Protein AF-A0AA86TL41-F1 (afdb_monomer_lite)

Organism: NCBI:txid28002

Radius of gyration: 28.2 Å; chains: 1; bounding box: 72×42×88 Å

Structure (mmCIF, N/CA/C/O backbone):
data_AF-A0AA86TL41-F1
#
_entry.id   AF-A0AA86TL41-F1
#
loop_
_atom_site.group_PDB
_atom_site.id
_atom_site.type_symbol
_atom_site.label_atom_id
_atom_site.label_alt_id
_atom_site.label_comp_id
_atom_site.label_asym_id
_atom_site.label_entity_id
_atom_site.label_seq_id
_atom_site.pdbx_PDB_ins_code
_atom_site.Cartn_x
_atom_site.Cartn_y
_atom_site.Cartn_z
_atom_site.occupancy
_atom_site.B_iso_or_equiv
_atom_site.auth_seq_id
_atom_site.auth_comp_id
_atom_site.auth_asym_id
_atom_site.auth_atom_id
_atom_site.pdbx_PDB_model_num
ATOM 1 N N . MET A 1 1 ? -44.873 -7.038 51.963 1.00 27.75 1 MET A N 1
ATOM 2 C CA . MET A 1 1 ? -44.584 -5.721 52.573 1.00 27.75 1 MET A CA 1
ATOM 3 C C . MET A 1 1 ? -44.441 -4.707 51.443 1.00 27.75 1 MET A C 1
ATOM 5 O O . MET A 1 1 ? -43.565 -4.882 50.608 1.00 27.75 1 MET A O 1
ATOM 9 N N . LYS A 1 2 ? -45.356 -3.737 51.332 1.00 22.16 2 LYS A N 1
ATOM 10 C CA . LYS A 1 2 ? -45.346 -2.699 50.287 1.00 22.16 2 LYS A CA 1
ATOM 11 C C . LYS A 1 2 ? -44.688 -1.465 50.912 1.00 22.16 2 LYS A C 1
ATOM 13 O O . LYS A 1 2 ? -45.335 -0.775 51.688 1.00 22.16 2 LYS A O 1
ATOM 18 N N . ILE A 1 3 ? -43.395 -1.248 50.674 1.00 27.52 3 ILE A N 1
ATOM 19 C CA . ILE A 1 3 ? -42.718 -0.034 51.151 1.00 27.52 3 ILE A CA 1
ATOM 20 C C . ILE A 1 3 ? -42.813 0.991 50.025 1.00 27.52 3 ILE A C 1
ATOM 22 O O . ILE A 1 3 ? -42.140 0.878 49.004 1.00 27.52 3 ILE A O 1
ATOM 26 N N . GLN A 1 4 ? -43.724 1.944 50.189 1.00 25.80 4 GLN A N 1
ATOM 27 C CA . GLN A 1 4 ? -43.911 3.064 49.281 1.00 25.80 4 GLN A CA 1
ATOM 28 C C . GLN A 1 4 ? -43.065 4.222 49.814 1.00 25.80 4 GLN A C 1
ATOM 30 O O . GLN A 1 4 ? -43.420 4.839 50.814 1.00 25.80 4 GLN A O 1
ATOM 35 N N . PHE A 1 5 ? -41.924 4.496 49.182 1.00 35.19 5 PHE A N 1
ATOM 36 C CA . PHE A 1 5 ? -41.186 5.722 49.466 1.00 35.19 5 PHE A CA 1
ATOM 37 C C . PHE A 1 5 ? -41.938 6.884 48.814 1.00 35.19 5 PHE A C 1
ATOM 39 O O . PHE A 1 5 ? -42.114 6.916 47.594 1.00 35.19 5 PHE A O 1
ATOM 46 N N . GLY A 1 6 ? -42.442 7.800 49.642 1.00 26.03 6 GLY A N 1
ATOM 47 C CA . GLY A 1 6 ? -43.004 9.067 49.185 1.00 26.03 6 GLY A CA 1
ATOM 48 C C . GLY A 1 6 ? -41.959 9.872 48.412 1.00 26.03 6 GLY A C 1
ATOM 49 O O . GLY A 1 6 ? -40.756 9.732 48.640 1.00 26.03 6 GLY A O 1
ATOM 50 N N . ALA A 1 7 ? -42.430 10.682 47.464 1.00 32.88 7 ALA A N 1
ATOM 51 C CA . ALA A 1 7 ? -41.593 11.536 46.635 1.00 32.88 7 ALA A CA 1
ATOM 52 C C . ALA A 1 7 ? -40.616 12.347 47.508 1.00 32.88 7 ALA A C 1
ATOM 54 O O . ALA A 1 7 ? -41.051 13.073 48.393 1.00 32.88 7 ALA A O 1
ATOM 55 N N . GLN A 1 8 ? -39.317 12.214 47.217 1.00 38.22 8 GLN A N 1
ATOM 56 C CA . GLN A 1 8 ? -38.158 12.777 47.933 1.00 38.22 8 GLN A CA 1
ATOM 57 C C . GLN A 1 8 ? -37.701 12.000 49.177 1.00 38.22 8 GLN A C 1
ATOM 59 O O . GLN A 1 8 ? -37.998 12.339 50.317 1.00 38.22 8 GLN A O 1
ATOM 64 N N . SER A 1 9 ? -36.855 10.996 48.949 1.00 37.72 9 SER A N 1
ATOM 65 C CA . SER A 1 9 ? -35.954 10.461 49.974 1.00 37.72 9 SER A CA 1
ATOM 66 C C . SER A 1 9 ? -34.571 11.083 49.765 1.00 37.72 9 SER A C 1
ATOM 68 O O . SER A 1 9 ? -33.893 10.761 48.792 1.00 37.72 9 SER A O 1
ATOM 70 N N . ILE A 1 10 ? -34.165 12.005 50.640 1.00 37.22 10 ILE A N 1
ATOM 71 C CA . ILE A 1 10 ? -32.794 12.532 50.680 1.00 37.22 10 ILE A CA 1
ATOM 72 C C . ILE A 1 10 ? -31.995 11.588 51.581 1.00 37.22 10 ILE A C 1
ATOM 74 O O . ILE A 1 10 ? -32.181 11.589 52.795 1.00 37.22 10 ILE A O 1
ATOM 78 N N . ILE A 1 11 ? -31.131 10.754 51.000 1.00 41.38 11 ILE A N 1
ATOM 79 C CA . ILE A 1 11 ? -30.164 9.975 51.784 1.00 41.38 11 ILE A CA 1
ATOM 80 C C . ILE A 1 11 ? -29.001 10.917 52.074 1.00 41.38 11 ILE A C 1
ATOM 82 O O . ILE A 1 11 ? -28.199 11.199 51.187 1.00 41.38 11 ILE A O 1
ATOM 86 N N . GLN A 1 12 ? -28.974 11.473 53.285 1.00 33.34 12 GLN A N 1
ATOM 87 C CA . GLN A 1 12 ? -28.005 12.508 53.639 1.00 33.34 12 GLN A CA 1
ATOM 88 C C . GLN A 1 12 ? -26.695 11.944 54.203 1.00 33.34 12 GLN A C 1
ATOM 90 O O . GLN A 1 12 ? -25.709 12.657 54.160 1.00 33.34 12 GLN A O 1
ATOM 95 N N . GLU A 1 13 ? -26.658 10.675 54.628 1.00 30.22 13 GLU A N 1
ATOM 96 C CA . GLU A 1 13 ? -25.444 9.896 54.930 1.00 30.22 13 GLU A CA 1
ATOM 97 C C . GLU A 1 13 ? -25.853 8.450 55.282 1.00 30.22 13 GLU A C 1
ATOM 99 O O . GLU A 1 13 ? -26.757 8.240 56.090 1.00 30.22 13 GLU A O 1
ATOM 104 N N . GLY A 1 14 ? -25.233 7.433 54.669 1.00 31.61 14 GLY A N 1
ATOM 105 C CA . GLY A 1 14 ? -25.478 6.027 55.029 1.00 31.61 14 GLY A CA 1
ATOM 106 C C . GLY A 1 14 ? -25.216 5.014 53.911 1.00 31.61 14 GLY A C 1
ATOM 107 O O . GLY A 1 14 ? -25.470 5.269 52.735 1.00 31.61 14 GLY A O 1
ATOM 108 N N . SER A 1 15 ? -24.716 3.832 54.287 1.00 32.91 15 SER A N 1
ATOM 109 C CA . SER A 1 15 ? -24.594 2.674 53.391 1.00 32.91 15 SER A CA 1
ATOM 110 C C . SER A 1 15 ? -25.906 1.886 53.392 1.00 32.91 15 SER A C 1
ATOM 112 O O . SER A 1 15 ? -26.273 1.320 54.418 1.00 32.91 15 SER A O 1
ATOM 114 N N . LEU A 1 16 ? -26.606 1.808 52.257 1.00 39.62 16 LEU A N 1
ATOM 115 C CA . LEU A 1 16 ? -27.752 0.907 52.106 1.00 39.62 16 LEU A CA 1
ATOM 116 C C . LEU A 1 16 ? -27.243 -0.484 51.698 1.00 39.62 16 LEU A C 1
ATOM 118 O O . LEU A 1 16 ? -26.950 -0.730 50.528 1.00 39.62 16 LEU A O 1
ATOM 122 N N . VAL A 1 17 ? -27.118 -1.393 52.665 1.00 35.50 17 VAL A N 1
ATOM 123 C CA . VAL A 1 17 ? -26.811 -2.808 52.411 1.00 35.50 17 VAL A CA 1
ATOM 124 C C . VAL A 1 17 ? -28.123 -3.589 52.425 1.00 35.50 17 VAL A C 1
ATOM 126 O O . VAL A 1 17 ? -28.668 -3.884 53.484 1.00 35.50 17 VAL A O 1
ATOM 129 N N . LEU A 1 18 ? -28.652 -3.919 51.246 1.00 39.19 18 LEU A N 1
ATOM 130 C CA . LEU A 1 18 ? -29.774 -4.850 51.117 1.00 39.19 18 LEU A CA 1
ATOM 131 C C . LEU A 1 18 ? -29.217 -6.278 51.106 1.00 39.19 18 LEU A C 1
ATOM 133 O O . LEU A 1 18 ? -28.860 -6.804 50.055 1.00 39.19 18 LEU A O 1
ATOM 137 N N . SER A 1 19 ? -29.107 -6.898 52.282 1.00 33.12 19 SER A N 1
ATOM 138 C CA . SER A 1 19 ? -28.791 -8.323 52.408 1.00 33.12 19 SER A CA 1
ATOM 139 C C . SER A 1 19 ? -30.017 -9.094 52.892 1.00 33.12 19 SER A C 1
ATOM 141 O O . SER A 1 19 ? -30.306 -9.107 54.087 1.00 33.12 19 SER A O 1
ATOM 143 N N . SER A 1 20 ? -30.718 -9.779 51.989 1.00 34.00 20 SER A N 1
ATOM 144 C CA . SER A 1 20 ? -31.508 -10.951 52.378 1.00 34.00 20 SER A CA 1
ATOM 145 C C . SER A 1 20 ? -31.767 -11.900 51.208 1.00 34.00 20 SER A C 1
ATOM 147 O O . SER A 1 20 ? -31.892 -11.508 50.051 1.00 34.00 20 SER A O 1
ATOM 149 N N . SER A 1 21 ? -31.849 -13.182 51.557 1.00 33.56 21 SER A N 1
ATOM 150 C CA . SER A 1 21 ? -32.140 -14.358 50.732 1.00 33.56 21 SER A CA 1
ATOM 151 C C . SER A 1 21 ? -33.619 -14.489 50.330 1.00 33.56 21 SER A C 1
ATOM 153 O O . SER A 1 21 ? -34.091 -15.581 50.026 1.00 33.56 21 SER A O 1
ATOM 155 N N . THR A 1 22 ? -34.370 -13.387 50.300 1.00 30.20 22 THR A N 1
ATOM 156 C CA . THR A 1 22 ? -35.780 -13.373 49.891 1.00 30.20 22 THR A CA 1
ATOM 157 C C . THR A 1 22 ? -35.981 -12.371 48.766 1.00 30.20 22 THR A C 1
ATOM 159 O O . THR A 1 22 ? -35.638 -11.200 48.905 1.00 30.20 22 THR A O 1
ATOM 162 N N . SER A 1 23 ? -36.549 -12.845 47.659 1.00 33.34 23 SER A N 1
ATOM 163 C CA . SER A 1 23 ? -36.830 -12.104 46.429 1.00 33.34 23 SER A CA 1
ATOM 164 C C . SER A 1 23 ? -37.672 -10.848 46.678 1.00 33.34 23 SER A C 1
ATOM 166 O O . SER A 1 23 ? -38.901 -10.902 46.751 1.00 33.34 23 SER A O 1
ATOM 168 N N . LEU A 1 24 ? -36.997 -9.704 46.785 1.00 31.31 24 LEU A N 1
ATOM 169 C CA . LEU A 1 24 ? -37.591 -8.375 46.746 1.00 31.31 24 LEU A CA 1
ATOM 170 C C . LEU A 1 24 ? -37.712 -7.951 45.274 1.00 31.31 24 LEU A C 1
ATOM 172 O O . LEU A 1 24 ? -36.718 -7.623 44.630 1.00 31.31 24 LEU A O 1
ATOM 176 N N . VAL A 1 25 ? -38.925 -7.964 44.719 1.00 32.47 25 VAL A N 1
ATOM 177 C CA . VAL A 1 25 ? -39.174 -7.444 43.365 1.00 32.47 25 VAL A CA 1
ATOM 178 C C . VAL A 1 25 ? -39.316 -5.925 43.452 1.00 32.47 25 VAL A C 1
ATOM 180 O O . VAL A 1 25 ? -40.397 -5.401 43.711 1.00 32.47 25 VAL A O 1
ATOM 183 N N . VAL A 1 26 ? -38.210 -5.205 43.260 1.00 38.06 26 VAL A N 1
ATOM 184 C CA . VAL A 1 26 ? -38.225 -3.748 43.075 1.00 38.06 26 VAL A CA 1
ATOM 185 C C . VAL A 1 26 ? -38.286 -3.469 41.576 1.00 38.06 26 VAL A C 1
ATOM 187 O O . VAL A 1 26 ? -37.283 -3.583 40.881 1.00 38.06 26 VAL A O 1
ATOM 190 N N . GLN A 1 27 ? -39.469 -3.123 41.063 1.00 33.50 27 GLN A N 1
ATOM 191 C CA . GLN A 1 27 ? -39.665 -2.825 39.634 1.00 33.50 27 GLN A CA 1
ATOM 192 C C . GLN A 1 27 ? -39.047 -1.488 39.196 1.00 33.50 27 GLN A C 1
ATOM 194 O O . GLN A 1 27 ? -38.767 -1.304 38.016 1.00 33.50 27 GLN A O 1
ATOM 199 N N . LYS A 1 28 ? -38.858 -0.536 40.118 1.00 38.47 28 LYS A N 1
ATOM 200 C CA . LYS A 1 28 ? -38.289 0.783 39.816 1.00 38.47 28 LYS A CA 1
ATOM 201 C C . LYS A 1 28 ? -37.687 1.394 41.078 1.00 38.47 28 LYS A C 1
ATOM 203 O O . LYS A 1 28 ? -38.377 1.509 42.087 1.00 38.47 28 LYS A O 1
ATOM 208 N N . MET A 1 29 ? -36.421 1.799 41.017 1.00 45.69 29 MET A N 1
ATOM 209 C CA . MET A 1 29 ? -35.744 2.538 42.084 1.00 45.69 29 MET A CA 1
ATOM 210 C C . MET A 1 29 ? -35.247 3.864 41.506 1.00 45.69 29 MET A C 1
ATOM 212 O O . MET A 1 29 ? -34.456 3.865 40.567 1.00 45.69 29 MET A O 1
ATOM 216 N N . ASN A 1 30 ? -35.740 4.982 42.044 1.00 42.28 30 ASN A N 1
ATOM 217 C CA . ASN A 1 30 ? -35.266 6.322 41.704 1.00 42.28 30 ASN A CA 1
ATOM 218 C C . ASN A 1 30 ? -34.369 6.803 42.848 1.00 42.28 30 ASN A C 1
ATOM 220 O O . ASN A 1 30 ? -34.856 6.976 43.965 1.00 42.28 30 ASN A O 1
ATOM 224 N N . ILE A 1 31 ? -33.082 7.019 42.579 1.00 48.97 31 ILE A N 1
ATOM 225 C CA . ILE A 1 31 ? -32.133 7.548 43.566 1.00 48.97 31 ILE A CA 1
ATOM 226 C C . ILE A 1 31 ? -31.761 8.968 43.148 1.00 48.97 31 ILE A C 1
ATOM 228 O O . ILE A 1 31 ? -31.257 9.170 42.044 1.00 48.97 31 ILE A O 1
ATOM 232 N N . ILE A 1 32 ? -32.011 9.933 44.034 1.00 46.22 32 ILE A N 1
ATOM 233 C CA . ILE A 1 32 ? -31.575 11.325 43.896 1.00 46.22 32 ILE A CA 1
ATOM 234 C C . ILE A 1 32 ? -30.550 11.560 45.001 1.00 46.22 32 ILE A C 1
ATOM 236 O O . ILE A 1 32 ? -30.911 11.574 46.177 1.00 46.22 32 ILE A O 1
ATOM 240 N N . SER A 1 33 ? -29.276 11.715 44.637 1.00 42.81 33 SER A N 1
ATOM 241 C CA . SER A 1 33 ? -28.216 12.017 45.602 1.00 42.81 33 SER A CA 1
ATOM 242 C C . SER A 1 33 ? -27.649 13.414 45.381 1.00 42.81 33 SER A C 1
ATOM 244 O O . SER A 1 33 ? -27.423 13.828 44.248 1.00 42.81 33 SER A O 1
ATOM 246 N N . LYS A 1 34 ? -27.390 14.130 46.481 1.00 37.75 34 LYS A N 1
ATOM 247 C CA . LYS A 1 34 ? -26.634 15.393 46.487 1.00 37.75 34 LYS A CA 1
ATOM 248 C C . LYS A 1 34 ? -25.145 15.192 46.822 1.00 37.75 34 LYS A C 1
ATOM 250 O O . LYS A 1 34 ? -24.397 16.162 46.794 1.00 37.75 34 LYS A O 1
ATOM 255 N N . GLN A 1 35 ? -24.704 13.965 47.129 1.00 40.16 35 GLN A N 1
ATOM 256 C CA . GLN A 1 35 ? -23.323 13.628 47.523 1.00 40.16 35 GLN A CA 1
ATOM 257 C C . GLN A 1 35 ? -22.879 12.240 47.000 1.00 40.16 35 GLN A C 1
ATOM 259 O O . GLN A 1 35 ? -23.670 11.495 46.423 1.00 40.16 35 GLN A O 1
ATOM 264 N N . ASN A 1 36 ? -21.605 11.881 47.183 1.00 38.84 36 ASN A N 1
ATOM 265 C CA . ASN A 1 36 ? -21.048 10.599 46.734 1.00 38.84 36 ASN A CA 1
ATOM 266 C C . ASN A 1 36 ? -21.694 9.418 47.489 1.00 38.84 36 ASN A C 1
ATOM 268 O O . ASN A 1 36 ? -21.469 9.248 48.685 1.00 38.84 36 ASN A O 1
ATOM 272 N N . CYS A 1 37 ? -22.451 8.560 46.798 1.00 41.69 37 CYS A N 1
ATOM 273 C CA . 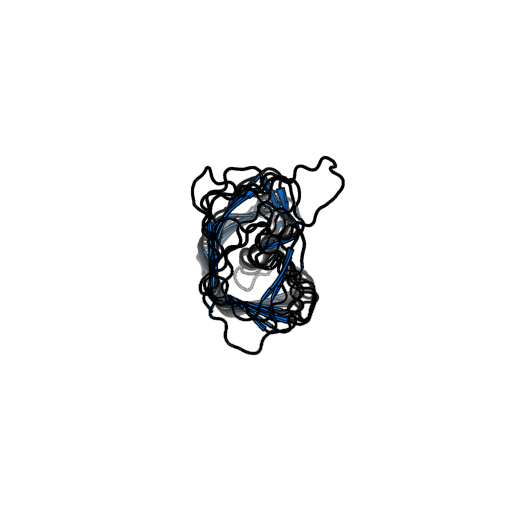CYS A 1 37 ? -23.007 7.326 47.369 1.00 41.69 37 CYS A CA 1
ATOM 274 C C . CYS A 1 37 ? -22.306 6.087 46.799 1.00 41.69 37 CYS A C 1
ATOM 276 O O . CYS A 1 37 ? -22.041 6.019 45.599 1.00 41.69 37 CYS A O 1
ATOM 278 N N . LYS A 1 38 ? -22.069 5.076 47.646 1.00 38.75 38 LYS A N 1
ATOM 279 C CA . LYS A 1 38 ? -21.625 3.738 47.229 1.00 38.75 38 LYS A CA 1
ATOM 280 C C . LYS A 1 38 ? -22.830 2.803 47.175 1.00 38.75 38 LYS A C 1
ATOM 282 O O . LYS A 1 38 ? -23.433 2.516 48.205 1.00 38.75 38 LYS A O 1
ATOM 287 N N . ILE A 1 39 ? -23.156 2.307 45.985 1.00 49.25 39 ILE A N 1
ATOM 288 C CA . ILE A 1 39 ? -24.299 1.413 45.751 1.00 49.25 39 ILE A CA 1
ATOM 289 C C . ILE A 1 39 ? -23.774 0.048 45.284 1.00 49.25 39 ILE A C 1
ATOM 291 O O . ILE A 1 39 ? -22.927 -0.021 44.391 1.00 49.25 39 ILE A O 1
ATOM 295 N N . THR A 1 40 ? -24.261 -1.037 45.896 1.00 42.09 40 THR A N 1
ATOM 296 C CA . THR A 1 40 ? -23.977 -2.421 45.472 1.00 42.09 40 THR A CA 1
ATOM 297 C C . THR A 1 40 ? -25.290 -3.085 45.071 1.00 42.09 40 THR A C 1
ATOM 299 O O . THR A 1 40 ? -26.202 -3.166 45.889 1.00 42.09 40 THR A O 1
ATOM 302 N N . LEU A 1 41 ? -25.398 -3.537 43.819 1.00 49.62 41 LEU A N 1
ATOM 303 C CA . LEU A 1 41 ? -26.598 -4.179 43.269 1.00 49.62 41 LEU A CA 1
ATOM 304 C C . LEU A 1 41 ? -26.221 -5.475 42.545 1.00 49.62 41 LEU A C 1
ATOM 306 O O . LEU A 1 41 ? -25.188 -5.545 41.877 1.00 49.62 41 LEU A O 1
ATOM 310 N N . SER A 1 42 ? -27.091 -6.479 42.635 1.00 37.69 42 SER A N 1
ATOM 311 C CA . SER A 1 42 ? -27.012 -7.731 41.878 1.00 37.69 42 SER A CA 1
ATOM 312 C C . SER A 1 42 ? -28.358 -8.012 41.197 1.00 37.69 42 SER A C 1
ATOM 314 O O . SER A 1 42 ? -29.336 -8.276 41.882 1.00 37.69 42 SER A O 1
ATOM 316 N N . ASN A 1 43 ? -28.402 -7.989 39.856 1.00 40.84 43 ASN A N 1
ATOM 317 C CA . ASN A 1 43 ? -29.589 -8.281 39.020 1.00 40.84 43 ASN A CA 1
ATOM 318 C C . ASN A 1 43 ? -30.731 -7.230 39.031 1.00 40.84 43 ASN A C 1
ATOM 320 O O . ASN A 1 43 ? -31.895 -7.604 39.157 1.00 40.84 43 ASN A O 1
ATOM 324 N N . TYR A 1 44 ? -30.442 -5.933 38.856 1.00 50.62 44 TYR A N 1
ATOM 325 C CA . TYR A 1 44 ? -31.481 -4.882 38.846 1.00 50.62 44 TYR A CA 1
ATOM 326 C C . TYR A 1 44 ? -31.320 -3.859 37.712 1.00 50.62 44 TYR A C 1
ATOM 328 O O . TYR A 1 44 ? -30.206 -3.596 37.260 1.00 50.62 44 TYR A O 1
ATOM 336 N N . GLN A 1 45 ? -32.440 -3.244 37.310 1.00 41.84 45 GLN A N 1
ATOM 337 C CA . GLN A 1 45 ? -32.493 -2.062 36.443 1.00 41.84 45 GLN A CA 1
ATOM 338 C C . GLN A 1 45 ? -32.345 -0.796 37.307 1.00 41.84 45 GLN A C 1
ATOM 340 O O . GLN A 1 45 ? -33.106 -0.600 38.256 1.00 41.84 45 GLN A O 1
ATOM 345 N N . LEU A 1 46 ? -31.361 0.053 37.000 1.00 48.31 46 LEU A N 1
ATOM 346 C CA . LEU A 1 46 ? -31.020 1.241 37.789 1.00 48.31 46 LEU A CA 1
ATOM 347 C C . LEU A 1 46 ? -31.200 2.516 36.955 1.00 48.31 46 LEU A C 1
ATOM 349 O O . LEU A 1 46 ? -30.486 2.708 35.975 1.00 48.31 46 LEU A O 1
ATOM 353 N N . ASN A 1 47 ? -32.102 3.404 37.383 1.00 41.88 47 ASN A N 1
ATOM 354 C CA . ASN A 1 47 ? -32.248 4.750 36.824 1.00 41.88 47 ASN A CA 1
ATOM 355 C C . ASN A 1 47 ? -31.627 5.762 37.799 1.00 41.88 47 ASN A C 1
ATOM 357 O O . ASN A 1 47 ? -32.117 5.925 38.919 1.00 41.88 47 ASN A O 1
ATOM 361 N N . ILE A 1 48 ? -30.543 6.425 37.390 1.00 46.22 48 ILE A N 1
ATOM 362 C CA . ILE A 1 48 ? -29.814 7.396 38.218 1.00 46.22 48 ILE A CA 1
ATOM 363 C C . ILE A 1 48 ? -30.136 8.811 37.732 1.00 46.22 48 ILE A C 1
ATOM 365 O O . ILE A 1 48 ? -29.896 9.125 36.570 1.00 46.22 48 ILE A O 1
ATOM 369 N N . PHE A 1 49 ? -30.611 9.672 38.634 1.00 44.59 49 PHE A N 1
ATOM 370 C CA . PHE A 1 49 ? -30.752 11.110 38.395 1.00 44.59 49 PHE A CA 1
ATOM 371 C C . PHE A 1 49 ? -29.855 11.839 39.402 1.00 44.59 49 PHE A C 1
ATOM 373 O O . PHE A 1 49 ? -30.212 11.969 40.573 1.00 44.59 49 PHE A O 1
ATOM 380 N N . SER A 1 50 ? -28.657 12.251 38.980 1.00 42.72 50 SER A N 1
ATOM 381 C CA . SER A 1 50 ? -27.656 12.858 39.868 1.00 42.72 50 SER A CA 1
ATOM 382 C C . SER A 1 50 ? -27.005 14.079 39.227 1.00 42.72 50 SER A C 1
ATOM 384 O O . SER A 1 50 ? -26.625 14.035 38.061 1.00 42.72 50 SER A O 1
ATOM 386 N N . SER A 1 51 ? -26.825 15.145 40.013 1.00 39.69 51 SER A N 1
ATOM 387 C CA . SER A 1 51 ? -25.998 16.309 39.664 1.00 39.69 51 SER A CA 1
ATOM 388 C C . SER A 1 51 ? -24.551 16.187 40.178 1.00 39.69 51 SER A C 1
ATOM 390 O O . SER A 1 51 ? -23.788 17.145 40.098 1.00 39.69 51 SER A O 1
ATOM 392 N N . SER A 1 52 ? -24.175 15.037 40.751 1.00 41.28 52 SER A N 1
ATOM 393 C CA . SER A 1 52 ? -22.850 14.738 41.319 1.00 41.28 52 SER A CA 1
ATOM 394 C C . SER A 1 52 ? -22.341 13.341 40.918 1.00 41.28 52 SER A C 1
ATOM 396 O O . SER A 1 52 ? -23.100 12.503 40.422 1.00 41.28 52 SER A O 1
ATOM 398 N N . THR A 1 53 ? -21.044 13.083 41.122 1.00 39.56 53 THR A N 1
ATOM 399 C CA . THR A 1 53 ? -20.359 11.833 40.744 1.00 39.56 53 THR A CA 1
ATOM 400 C C . THR A 1 53 ? -20.920 10.615 41.494 1.00 39.56 53 THR A C 1
ATOM 402 O O . THR A 1 53 ? -20.984 10.602 42.722 1.00 39.56 53 THR A O 1
ATOM 405 N N . VAL A 1 54 ? -21.276 9.546 40.772 1.00 41.03 54 VAL A N 1
ATOM 406 C CA . VAL A 1 54 ? -21.771 8.282 41.355 1.00 41.03 54 VAL A CA 1
ATOM 407 C C . VAL A 1 54 ? -20.762 7.160 41.119 1.00 41.03 54 VAL A C 1
ATOM 409 O O . VAL A 1 54 ? -20.360 6.934 39.986 1.00 41.03 54 VAL A O 1
ATOM 412 N N . THR A 1 55 ? -20.371 6.424 42.167 1.00 39.25 55 THR A N 1
ATOM 413 C CA . THR A 1 55 ? -19.501 5.234 42.056 1.00 39.25 55 THR A CA 1
ATOM 414 C C . THR A 1 55 ? -20.278 3.974 42.456 1.00 39.25 55 THR A C 1
ATOM 416 O O . THR A 1 55 ? -20.746 3.867 43.590 1.00 39.25 55 THR A O 1
ATOM 419 N N . ALA A 1 56 ? -20.407 2.994 41.554 1.00 44.34 56 ALA A N 1
ATOM 420 C CA . ALA A 1 56 ? -21.152 1.753 41.800 1.00 44.34 56 ALA A CA 1
ATOM 421 C C . ALA A 1 56 ? -20.285 0.508 41.547 1.00 44.34 56 ALA A C 1
ATOM 423 O O . ALA A 1 56 ? -19.597 0.419 40.534 1.00 44.34 56 ALA A O 1
ATOM 424 N N . LYS A 1 57 ? -20.348 -0.485 42.448 1.00 40.16 57 LYS A N 1
ATOM 425 C CA . LYS A 1 57 ? -19.730 -1.809 42.247 1.00 40.16 57 LYS A CA 1
ATOM 426 C C . LYS A 1 57 ? -20.833 -2.804 41.895 1.00 40.16 57 LYS A C 1
ATOM 428 O O . LYS A 1 57 ? -21.724 -3.036 42.708 1.00 40.16 57 LYS A O 1
ATOM 433 N N . ILE A 1 58 ? -20.776 -3.381 40.697 1.00 47.25 58 ILE A N 1
ATOM 434 C CA . ILE A 1 58 ? -21.856 -4.210 40.150 1.00 47.25 58 ILE A CA 1
ATOM 435 C C . ILE A 1 58 ? -21.279 -5.540 39.653 1.00 47.25 58 ILE A C 1
ATOM 437 O O . ILE A 1 58 ? -20.272 -5.551 38.953 1.00 47.25 58 ILE A O 1
ATOM 441 N N . THR A 1 59 ? -21.891 -6.663 40.040 1.00 38.09 59 THR A N 1
ATOM 442 C CA . THR A 1 59 ? -21.392 -8.025 39.755 1.00 38.09 59 THR A CA 1
ATOM 443 C C . THR A 1 59 ? -22.099 -8.734 38.592 1.00 38.09 59 THR A C 1
ATOM 445 O O . THR A 1 59 ? -21.514 -9.648 38.023 1.00 38.09 59 THR A O 1
ATOM 448 N N . LYS A 1 60 ? -23.317 -8.317 38.210 1.00 41.72 60 LYS A N 1
ATOM 449 C CA . LYS A 1 60 ? -24.057 -8.711 36.986 1.00 41.72 60 LYS A CA 1
ATOM 450 C C . LYS A 1 60 ? -25.076 -7.620 36.656 1.00 41.72 60 LYS A C 1
ATOM 452 O O . LYS A 1 60 ? -25.804 -7.195 37.556 1.00 41.72 60 LYS A O 1
ATOM 457 N N . LEU A 1 61 ? -25.124 -7.160 35.406 1.00 46.25 61 LEU A N 1
ATOM 458 C CA . LEU A 1 61 ? -25.854 -5.946 35.049 1.00 46.25 61 LEU A CA 1
ATOM 459 C C . LEU A 1 61 ? -26.511 -6.031 33.668 1.00 46.25 61 LEU A C 1
ATOM 461 O O . LEU A 1 61 ? -25.837 -6.300 32.684 1.00 46.25 61 LEU A O 1
ATOM 465 N N . LEU A 1 62 ? -27.810 -5.738 33.613 1.00 40.69 62 LEU A N 1
ATOM 466 C CA . LEU A 1 62 ? -28.535 -5.354 32.404 1.00 40.69 62 LEU A CA 1
ATOM 467 C C . LEU A 1 62 ? -28.943 -3.886 32.622 1.00 40.69 62 LEU A C 1
ATOM 469 O O . LEU A 1 62 ? -29.829 -3.629 33.437 1.00 40.69 62 LEU A O 1
ATOM 473 N N . VAL A 1 63 ? -28.262 -2.916 31.998 1.00 44.97 63 VAL A N 1
ATOM 474 C CA . VAL A 1 63 ? -28.634 -1.491 32.139 1.00 44.97 63 VAL A CA 1
ATOM 475 C C . VAL A 1 63 ? -29.370 -1.012 30.903 1.00 44.97 63 VAL A C 1
ATOM 477 O O . VAL A 1 63 ? -28.793 -0.990 29.823 1.00 44.97 63 VAL A O 1
ATOM 480 N N . ASN A 1 64 ? -30.596 -0.532 31.096 1.00 37.06 64 ASN A N 1
ATOM 481 C CA . ASN A 1 64 ? -31.224 0.427 30.193 1.00 37.06 64 ASN A CA 1
ATOM 482 C C . ASN A 1 64 ? -31.114 1.802 30.860 1.00 37.06 64 ASN A C 1
ATOM 484 O O . ASN A 1 64 ? -31.792 2.037 31.859 1.00 37.06 64 ASN A O 1
ATOM 488 N N . LEU A 1 65 ? -30.239 2.673 30.350 1.00 43.62 65 LEU A N 1
ATOM 489 C CA . LEU A 1 65 ? -30.117 4.061 30.808 1.00 43.62 65 LEU A CA 1
ATOM 490 C C . LEU A 1 65 ? -30.885 4.972 29.846 1.00 43.62 65 LEU A C 1
ATOM 492 O O . LEU A 1 65 ? -30.611 4.974 28.653 1.00 43.62 65 LEU A O 1
ATOM 496 N N . SER A 1 66 ? -31.826 5.761 30.363 1.00 35.38 66 SER A N 1
ATOM 497 C CA . SER A 1 66 ? -32.488 6.849 29.633 1.00 35.38 66 SER A CA 1
ATOM 498 C C . SER A 1 66 ? -32.225 8.158 30.373 1.00 35.38 66 SER A C 1
ATOM 500 O O . SER A 1 66 ? -32.572 8.256 31.554 1.00 35.38 66 SER A O 1
ATOM 502 N N . PHE A 1 67 ? -31.624 9.149 29.713 1.00 43.06 67 PHE A N 1
ATOM 503 C CA . PHE A 1 67 ? -31.230 10.410 30.344 1.00 43.06 67 PHE A CA 1
ATOM 504 C C . PHE A 1 67 ? -32.143 11.562 29.906 1.00 43.06 67 PHE A C 1
ATOM 506 O O . PHE A 1 67 ? -32.477 11.688 28.733 1.00 43.06 67 PHE A O 1
ATOM 513 N N . ALA A 1 68 ? -32.531 12.411 30.858 1.00 35.91 68 ALA A N 1
ATOM 514 C CA . ALA A 1 68 ? -33.155 13.709 30.605 1.00 35.91 68 ALA A CA 1
ATOM 515 C C . ALA A 1 68 ? -32.161 14.813 31.001 1.00 35.91 68 ALA A C 1
ATOM 517 O O . ALA A 1 68 ? -31.378 14.610 31.927 1.00 35.91 68 ALA A O 1
ATOM 518 N N . GLN A 1 69 ? -32.185 15.944 30.287 1.00 37.47 69 GLN A N 1
ATOM 519 C CA . GLN A 1 69 ? -31.272 17.090 30.422 1.00 37.47 69 GLN A CA 1
ATOM 520 C C . GLN A 1 69 ? -30.842 17.379 31.874 1.00 37.47 69 GLN A C 1
ATOM 522 O O . GLN A 1 69 ? -31.604 17.940 32.658 1.00 37.47 69 GLN A O 1
ATOM 527 N N . SER A 1 70 ? -29.596 17.057 32.227 1.00 39.53 70 SER A N 1
ATOM 528 C CA . SER A 1 70 ? -28.953 17.617 33.418 1.00 39.53 70 SER A CA 1
ATOM 529 C C . SER A 1 70 ? -27.435 17.663 33.262 1.00 39.53 70 SER A C 1
ATOM 531 O O . SER A 1 70 ? -26.819 16.693 32.824 1.00 39.53 70 SER A O 1
ATOM 533 N N . SER A 1 71 ? -26.843 18.790 33.653 1.00 39.38 71 SER A N 1
ATOM 534 C CA . SER A 1 71 ? -25.404 19.046 33.699 1.00 39.38 71 SER A CA 1
ATOM 535 C C . SER A 1 71 ? -24.751 18.283 34.862 1.00 39.38 71 SER A C 1
ATOM 537 O O . SER A 1 71 ? -24.816 18.728 36.009 1.00 39.38 71 SER A O 1
ATOM 539 N N . GLY A 1 72 ? -24.133 17.134 34.591 1.00 41.41 72 GLY A N 1
ATOM 540 C CA . GLY A 1 72 ? -23.370 16.372 35.583 1.00 41.41 72 GLY A CA 1
ATOM 541 C C . GLY A 1 72 ? -22.440 15.344 34.934 1.00 41.41 72 GLY A C 1
ATOM 542 O O . GLY A 1 72 ? -22.796 14.739 33.926 1.00 41.41 72 GLY A O 1
ATOM 543 N N . ASN A 1 73 ? -21.251 15.146 35.514 1.00 39.09 73 ASN A N 1
ATOM 544 C CA . ASN A 1 73 ? -20.282 14.137 35.071 1.00 39.09 73 ASN A CA 1
ATOM 545 C C . ASN A 1 73 ? -20.667 12.767 35.656 1.00 39.09 73 ASN A C 1
ATOM 547 O O . ASN A 1 73 ? -20.728 12.614 36.877 1.00 39.09 73 ASN A O 1
ATOM 551 N N . ILE A 1 74 ? -20.896 11.760 34.809 1.00 41.41 74 ILE A N 1
ATOM 552 C CA . ILE A 1 74 ? -21.192 10.388 35.249 1.00 41.41 74 ILE A CA 1
ATOM 553 C C . ILE A 1 74 ? -19.978 9.500 34.970 1.00 41.41 74 ILE A C 1
ATOM 555 O O . ILE A 1 74 ? -19.762 9.066 33.845 1.00 41.41 74 ILE A O 1
ATOM 559 N N . THR A 1 75 ? -19.208 9.173 36.007 1.00 41.34 75 THR A N 1
ATOM 560 C CA . THR A 1 75 ? -18.093 8.220 35.895 1.00 41.34 75 THR A CA 1
ATOM 561 C C . THR A 1 75 ? -18.513 6.853 36.429 1.00 41.34 75 THR A C 1
ATOM 563 O O . THR A 1 75 ? -18.519 6.624 37.636 1.00 41.34 75 THR A O 1
ATOM 566 N N . LEU A 1 76 ? -18.825 5.903 35.546 1.00 47.12 76 LEU A N 1
ATOM 567 C CA . LEU A 1 76 ? -19.014 4.501 35.933 1.00 47.12 76 LEU A CA 1
ATOM 568 C C . LEU A 1 76 ? -17.649 3.818 36.116 1.00 47.12 76 LEU A C 1
ATOM 570 O O . LEU A 1 76 ? -17.129 3.187 35.202 1.00 47.12 76 LEU A O 1
ATOM 574 N N . ILE A 1 77 ? -17.059 3.934 37.308 1.00 42.62 77 ILE A N 1
ATOM 575 C CA . ILE A 1 77 ? -15.863 3.160 37.672 1.00 42.62 77 ILE A CA 1
ATOM 576 C C . ILE A 1 77 ? -16.317 1.779 38.139 1.00 42.62 77 ILE A C 1
ATOM 578 O O . ILE A 1 77 ? -16.848 1.642 39.241 1.00 42.62 77 ILE A O 1
ATOM 582 N N . SER A 1 78 ? -16.083 0.743 37.336 1.00 46.88 78 SER A N 1
ATOM 583 C CA . SER A 1 78 ? -16.311 -0.636 37.772 1.00 46.88 78 SER A CA 1
ATOM 584 C C . SER A 1 78 ? -15.052 -1.479 37.575 1.00 46.88 78 SER A C 1
ATOM 586 O O . SER A 1 78 ? -14.664 -1.784 36.457 1.00 46.88 78 SER A O 1
ATOM 588 N N . ASN A 1 79 ? -14.401 -1.861 38.680 1.00 45.38 79 ASN A N 1
ATOM 589 C CA . ASN A 1 79 ? -13.470 -2.992 38.696 1.00 45.38 79 ASN A CA 1
ATOM 590 C C . ASN A 1 79 ? -14.322 -4.268 38.703 1.00 45.38 79 ASN A C 1
ATOM 592 O O . ASN A 1 79 ? -14.755 -4.723 39.768 1.00 45.38 79 ASN A O 1
ATOM 596 N N . ILE A 1 80 ? -14.636 -4.794 37.519 1.00 52.00 80 ILE A N 1
ATOM 597 C CA . ILE A 1 80 ? -15.415 -6.027 37.369 1.00 52.00 80 ILE A CA 1
ATOM 598 C C . ILE A 1 80 ? -14.446 -7.200 37.234 1.00 52.00 80 ILE A C 1
ATOM 600 O O . ILE A 1 80 ? -13.791 -7.351 36.212 1.00 52.00 80 ILE A O 1
ATOM 604 N N . ASN A 1 81 ? -14.400 -8.064 38.249 1.00 45.62 81 ASN A N 1
ATOM 605 C CA . ASN A 1 81 ? -13.798 -9.392 38.129 1.00 45.62 81 ASN A CA 1
ATOM 606 C C . ASN A 1 81 ? -14.909 -10.359 37.687 1.00 45.62 81 ASN A C 1
ATOM 608 O O . ASN A 1 81 ? -15.740 -10.739 38.511 1.00 45.62 81 ASN A O 1
ATOM 612 N N . GLY A 1 82 ? -14.982 -10.713 36.400 1.00 56.94 82 GLY A N 1
ATOM 613 C CA . GLY A 1 82 ? -16.015 -11.620 35.877 1.00 56.94 82 GLY A CA 1
ATOM 614 C C . GLY A 1 82 ? -16.323 -11.424 34.391 1.00 56.94 82 GLY A C 1
ATOM 615 O O . GLY A 1 82 ? -15.485 -10.912 33.660 1.00 56.94 82 GLY A O 1
ATOM 616 N N . ILE A 1 83 ? -17.520 -11.848 33.966 1.00 53.84 83 ILE A N 1
ATOM 617 C CA . ILE A 1 83 ? -18.067 -11.620 32.617 1.00 53.84 83 ILE A CA 1
ATOM 618 C C . ILE A 1 83 ? -19.008 -10.415 32.678 1.00 53.84 83 ILE A C 1
ATOM 620 O O . ILE A 1 83 ? -19.974 -10.430 33.446 1.00 53.84 83 ILE A O 1
ATOM 624 N N . LEU A 1 84 ? -18.753 -9.392 31.863 1.00 64.62 84 LEU A N 1
ATOM 625 C CA . LEU A 1 84 ? -19.669 -8.266 31.670 1.00 64.62 84 LEU A CA 1
ATOM 626 C C . LEU A 1 84 ? -20.430 -8.449 30.353 1.00 64.62 84 LEU A C 1
ATOM 628 O O . LEU A 1 84 ? -19.808 -8.442 29.295 1.00 64.62 84 LEU A O 1
ATOM 632 N N . ASN A 1 85 ? -21.758 -8.576 30.438 1.00 56.06 85 ASN A N 1
ATOM 633 C CA . ASN A 1 85 ? -22.654 -8.610 29.282 1.00 56.06 85 ASN A CA 1
ATOM 634 C C . ASN A 1 85 ? -23.427 -7.290 29.196 1.00 56.06 85 ASN A C 1
ATOM 636 O O . ASN A 1 85 ? -24.208 -6.993 30.096 1.00 56.06 85 ASN A O 1
ATOM 640 N N . ILE A 1 86 ? -23.238 -6.518 28.125 1.00 63.84 86 ILE A N 1
ATOM 641 C CA . ILE A 1 86 ? -24.015 -5.293 27.864 1.00 63.84 86 ILE A CA 1
ATOM 642 C C . ILE A 1 86 ? -24.897 -5.530 26.633 1.00 63.84 86 ILE A C 1
ATOM 644 O O . ILE A 1 86 ? -24.398 -5.891 25.567 1.00 63.84 86 ILE A O 1
ATOM 648 N N . SER A 1 87 ? -26.209 -5.323 26.763 1.00 50.84 87 SER A N 1
ATOM 649 C CA . SER A 1 87 ? -27.173 -5.416 25.658 1.00 50.84 87 SER A CA 1
ATOM 650 C C . SER A 1 87 ? -28.148 -4.243 25.687 1.00 50.84 87 SER A C 1
ATOM 652 O O . SER A 1 87 ? -28.703 -3.962 26.747 1.00 50.84 87 SER A O 1
ATOM 654 N N . GLY A 1 88 ? -28.400 -3.620 24.531 1.00 50.78 88 GLY A N 1
ATOM 655 C CA . GLY A 1 88 ? -29.439 -2.592 24.377 1.00 50.78 88 GLY A CA 1
ATOM 656 C C . GLY A 1 88 ? -29.041 -1.190 24.847 1.00 50.78 88 GLY A C 1
ATOM 657 O O . GLY A 1 88 ? -29.905 -0.406 25.228 1.00 50.78 88 GLY A O 1
ATOM 658 N N . TYR A 1 89 ? -27.748 -0.857 24.841 1.00 56.22 89 TYR A N 1
ATOM 659 C CA . TYR A 1 89 ? -27.295 0.458 25.288 1.00 56.22 89 TYR A CA 1
ATOM 660 C C . TYR A 1 89 ? -27.497 1.523 24.197 1.00 56.22 89 TYR A C 1
ATOM 662 O O . TYR A 1 89 ? -26.870 1.451 23.137 1.00 56.22 89 TYR A O 1
ATOM 670 N N . GLN A 1 90 ? -28.352 2.513 24.476 1.00 52.50 90 GLN A N 1
ATOM 671 C CA . GLN A 1 90 ? -28.611 3.666 23.613 1.00 52.50 90 GLN A CA 1
ATOM 672 C C . GLN A 1 90 ? -28.447 4.961 24.417 1.00 52.50 90 GLN A C 1
ATOM 674 O O . GLN A 1 90 ? -29.075 5.128 25.460 1.00 52.50 90 GLN A O 1
ATOM 679 N N . ILE A 1 91 ? -27.627 5.894 23.928 1.00 57.91 91 ILE A N 1
ATOM 680 C CA . ILE A 1 91 ? -27.571 7.262 24.463 1.00 57.91 91 ILE A CA 1
ATOM 681 C C . ILE A 1 91 ? -28.341 8.164 23.500 1.00 57.91 91 ILE A C 1
ATOM 683 O O . ILE A 1 91 ? -27.959 8.285 22.338 1.00 57.91 91 ILE A O 1
ATOM 687 N N . MET A 1 92 ? -29.407 8.796 23.993 1.00 46.91 92 MET A N 1
ATOM 688 C CA . MET A 1 92 ? -30.143 9.859 23.302 1.00 46.91 92 MET A CA 1
ATOM 689 C C . MET A 1 92 ? -30.093 11.122 24.166 1.00 46.91 92 MET A C 1
ATOM 691 O O . MET A 1 92 ? -30.418 11.054 25.352 1.00 46.91 92 MET A O 1
ATOM 695 N N . GLY A 1 93 ? -29.692 12.262 23.601 1.00 47.19 93 GLY A N 1
ATOM 696 C CA . GLY A 1 93 ? -29.714 13.544 24.309 1.00 47.19 93 GLY A CA 1
ATOM 697 C C . GLY A 1 93 ? -29.212 14.727 23.475 1.00 47.19 93 GLY A C 1
ATOM 698 O O . GLY A 1 93 ? -28.249 14.589 22.722 1.00 47.19 93 GLY A O 1
ATOM 699 N N . ASP A 1 94 ? -29.858 15.886 23.648 1.00 45.16 94 ASP A N 1
ATOM 700 C CA . ASP A 1 94 ? -29.391 17.200 23.181 1.00 45.16 94 ASP A CA 1
ATOM 701 C C . ASP A 1 94 ? -28.538 17.849 24.284 1.00 45.16 94 ASP A C 1
ATOM 703 O O . ASP A 1 94 ? -29.062 18.233 25.336 1.00 45.16 94 ASP A O 1
ATOM 707 N N . TYR A 1 95 ? -27.228 17.985 24.057 1.00 52.00 95 TYR A N 1
ATOM 708 C CA . TYR A 1 95 ? -26.299 18.606 25.006 1.00 52.00 95 TYR A CA 1
ATOM 709 C C . TYR A 1 95 ? -25.826 19.969 24.480 1.00 52.00 95 TYR A C 1
ATOM 711 O O . TYR A 1 95 ? -24.899 20.052 23.682 1.00 52.00 95 TYR A O 1
ATOM 719 N N . ASN A 1 96 ? -26.463 21.047 24.951 1.00 43.59 96 ASN A N 1
ATOM 720 C CA . ASN A 1 96 ? -26.143 22.436 24.578 1.00 43.59 96 ASN A CA 1
ATOM 721 C C . ASN A 1 96 ? -25.280 23.189 25.618 1.00 43.59 96 ASN A C 1
ATOM 723 O O . ASN A 1 96 ? -25.136 24.406 25.519 1.00 43.59 96 ASN A O 1
ATOM 727 N N . SER A 1 97 ? -24.705 22.518 26.624 1.00 43.91 97 SER A N 1
ATOM 728 C CA . SER A 1 97 ? -23.847 23.158 27.638 1.00 43.91 97 SER A CA 1
ATOM 729 C C . SER A 1 97 ? -22.390 22.698 27.538 1.00 43.91 97 SER A C 1
ATOM 731 O O . SER A 1 97 ? -22.117 21.556 27.188 1.00 43.91 97 SER A O 1
ATOM 733 N N . THR A 1 98 ? -21.450 23.572 27.914 1.00 44.44 98 THR A N 1
ATOM 734 C CA . THR A 1 98 ? -19.980 23.375 27.984 1.00 44.44 98 THR A CA 1
ATOM 735 C C . THR A 1 98 ? -19.518 22.308 28.995 1.00 44.44 98 THR A C 1
ATOM 737 O O . THR A 1 98 ? -18.372 22.301 29.444 1.00 44.44 98 THR A O 1
ATOM 740 N N . SER A 1 99 ? -20.414 21.416 29.405 1.00 39.81 99 SER A N 1
ATOM 741 C CA . SER A 1 99 ? -20.178 20.388 30.410 1.00 39.81 99 SER A CA 1
ATOM 742 C C . SER A 1 99 ? -19.418 19.214 29.792 1.00 39.81 99 SER A C 1
ATOM 744 O O . SER A 1 99 ? -19.785 18.716 28.733 1.00 39.81 99 SER A O 1
ATOM 746 N N . THR A 1 100 ? -18.366 18.751 30.463 1.00 40.28 100 THR A N 1
ATOM 747 C CA . THR A 1 100 ? -17.585 17.580 30.054 1.00 40.28 100 THR A CA 1
ATOM 748 C C . THR A 1 100 ? -18.448 16.322 30.156 1.00 40.28 100 THR A C 1
ATOM 750 O O . THR A 1 100 ? -18.662 15.795 31.243 1.00 40.28 100 THR A O 1
ATOM 753 N N . VAL A 1 101 ? -18.961 15.803 29.041 1.00 41.28 101 VAL A N 1
ATOM 754 C CA . VAL A 1 101 ? -19.619 14.492 29.062 1.00 41.28 101 VAL A CA 1
ATOM 755 C C . VAL A 1 101 ? -18.526 13.422 29.105 1.00 41.28 101 VAL A C 1
ATOM 757 O O . VAL A 1 101 ? -17.990 13.013 28.078 1.00 41.28 101 VAL A O 1
ATOM 760 N N . ALA A 1 102 ? -18.167 12.976 30.309 1.00 40.25 102 ALA A N 1
ATOM 761 C CA . ALA A 1 102 ? -17.356 11.778 30.482 1.00 40.25 102 ALA A CA 1
ATOM 762 C C . ALA A 1 102 ? -18.228 10.560 30.151 1.00 40.25 102 ALA A C 1
ATOM 764 O O . ALA A 1 102 ? -19.044 10.132 30.968 1.00 40.25 102 ALA A O 1
ATOM 765 N N . LEU A 1 103 ? -18.096 10.026 28.937 1.00 49.88 103 LEU A N 1
ATOM 766 C CA . LEU A 1 103 ? -18.645 8.714 28.629 1.00 49.88 103 LEU A CA 1
ATOM 767 C C . LEU A 1 103 ? -17.798 7.620 29.299 1.00 49.88 103 LEU A C 1
ATOM 769 O O . LEU A 1 103 ? -16.633 7.804 29.648 1.00 49.88 103 LEU A O 1
ATOM 773 N N . ILE A 1 104 ? -18.446 6.479 29.510 1.00 48.69 104 ILE A N 1
ATOM 774 C CA . ILE A 1 104 ? -18.019 5.339 30.320 1.00 48.69 104 ILE A CA 1
ATOM 775 C C . ILE A 1 104 ? -16.557 4.933 30.041 1.00 48.69 104 ILE A C 1
ATOM 777 O O . ILE A 1 104 ? -16.257 4.232 29.076 1.00 48.69 104 ILE A O 1
ATOM 781 N N . GLY A 1 105 ? -15.644 5.299 30.943 1.00 48.03 105 GLY A N 1
ATOM 782 C CA . GLY A 1 105 ? -14.318 4.690 31.025 1.00 48.03 105 GLY A CA 1
ATOM 783 C C . GLY A 1 105 ? -14.418 3.341 31.728 1.00 48.03 105 GLY A C 1
ATOM 784 O O . GLY A 1 105 ? -14.347 3.278 32.956 1.00 48.03 105 GLY A O 1
ATOM 785 N N . ILE A 1 106 ? -14.616 2.255 30.977 1.00 54.41 106 ILE A N 1
ATOM 786 C CA . ILE A 1 106 ? -14.587 0.913 31.566 1.00 54.41 106 ILE A CA 1
ATOM 787 C C . ILE A 1 106 ? -13.120 0.508 31.736 1.00 54.41 106 ILE A C 1
ATOM 789 O O . ILE A 1 106 ? -12.487 0.066 30.788 1.00 54.41 106 ILE A O 1
ATOM 793 N N . ASN A 1 107 ? -12.550 0.644 32.932 1.00 54.47 107 ASN A N 1
ATOM 794 C CA . ASN A 1 107 ? -11.264 0.005 33.212 1.00 54.47 107 ASN A CA 1
ATOM 795 C C . ASN A 1 107 ? -11.493 -1.510 33.350 1.00 54.47 107 ASN A C 1
ATOM 797 O O . ASN A 1 107 ? -12.052 -1.983 34.342 1.00 54.47 107 ASN A O 1
ATOM 801 N N . LEU A 1 108 ? -11.145 -2.257 32.302 1.00 58.72 108 LEU A N 1
ATOM 802 C CA . LEU A 1 108 ? -11.432 -3.680 32.188 1.00 58.72 108 LEU A CA 1
ATOM 803 C C . LEU A 1 108 ? -10.300 -4.504 32.807 1.00 58.72 108 LEU A C 1
ATOM 805 O O . LEU A 1 108 ? -9.329 -4.838 32.139 1.00 58.72 108 LEU A O 1
ATOM 809 N N . ASN A 1 109 ? -10.482 -4.885 34.074 1.00 61.88 109 ASN A N 1
ATOM 810 C CA . ASN A 1 109 ? -9.733 -5.973 34.727 1.00 61.88 109 ASN A CA 1
ATOM 811 C C . ASN A 1 109 ? -10.463 -7.336 34.625 1.00 61.88 109 ASN A C 1
ATOM 813 O O . ASN A 1 109 ? -10.162 -8.284 35.351 1.00 61.88 109 ASN A O 1
ATOM 817 N N . ALA A 1 110 ? -11.475 -7.428 33.759 1.00 60.69 110 ALA A N 1
ATOM 818 C CA . ALA A 1 110 ? -12.306 -8.613 33.573 1.00 60.69 110 ALA A CA 1
ATOM 819 C C . ALA A 1 110 ? -11.614 -9.648 32.672 1.00 60.69 110 ALA A C 1
ATOM 821 O O . ALA A 1 110 ? -11.032 -9.283 31.656 1.00 60.69 110 ALA A O 1
ATOM 822 N N . ALA A 1 111 ? -11.748 -10.944 32.970 1.00 68.75 111 ALA A N 1
ATOM 823 C CA . ALA A 1 111 ? -11.220 -12.008 32.104 1.00 68.75 111 ALA A CA 1
ATOM 824 C C . ALA A 1 111 ? -11.913 -12.043 30.725 1.00 68.75 111 ALA A C 1
ATOM 826 O O . ALA A 1 111 ? -11.300 -12.404 29.721 1.00 68.75 111 ALA A O 1
ATOM 827 N N . SER A 1 112 ? -13.192 -11.650 30.657 1.00 72.12 112 SER A N 1
ATOM 828 C CA . SER A 1 112 ? -13.912 -11.498 29.389 1.00 72.12 112 SER A CA 1
ATOM 829 C C . SER A 1 112 ? -15.021 -10.447 29.456 1.00 72.12 112 SER A C 1
ATOM 831 O O . SER A 1 112 ? -15.644 -10.231 30.498 1.00 72.12 112 SER A O 1
ATOM 833 N N . VAL A 1 113 ? -15.272 -9.795 28.325 1.00 73.31 113 VAL A N 1
ATOM 834 C CA . VAL A 1 113 ? -16.305 -8.775 28.139 1.00 73.31 113 VAL A CA 1
ATOM 835 C C . VAL A 1 113 ? -17.016 -9.068 26.833 1.00 73.31 113 VAL A C 1
ATOM 837 O O . VAL A 1 113 ? -16.371 -9.168 25.793 1.00 73.31 113 VAL A O 1
ATOM 840 N N . ASN A 1 114 ? -18.338 -9.190 26.883 1.00 73.06 114 ASN A N 1
ATOM 841 C CA . ASN A 1 114 ? -19.156 -9.385 25.698 1.00 73.06 114 ASN A CA 1
ATOM 842 C C . ASN A 1 114 ? -20.192 -8.263 25.604 1.00 73.06 114 ASN A C 1
ATOM 844 O O . ASN A 1 114 ? -21.038 -8.080 26.480 1.00 73.06 114 ASN A O 1
ATOM 848 N N . VAL A 1 115 ? -20.119 -7.487 24.534 1.00 74.44 115 VAL A N 1
ATOM 849 C CA . VAL A 1 115 ? -21.050 -6.409 24.252 1.00 74.44 115 VAL A CA 1
ATOM 850 C C . VAL A 1 115 ? -21.860 -6.775 23.019 1.00 74.44 115 VAL A C 1
ATOM 852 O O . VAL A 1 115 ? -21.363 -6.781 21.896 1.00 74.44 115 VAL A O 1
ATOM 855 N N . ASN A 1 116 ? -23.141 -7.066 23.227 1.00 67.44 116 ASN A N 1
ATOM 856 C CA . ASN A 1 116 ? -24.011 -7.534 22.154 1.00 67.44 116 ASN A CA 1
ATOM 857 C C . ASN A 1 116 ? -24.424 -6.408 21.205 1.00 67.44 116 ASN A C 1
ATOM 859 O O . ASN A 1 116 ? -24.535 -6.642 20.005 1.00 67.44 116 ASN A O 1
ATOM 863 N N . GLN A 1 117 ? -24.687 -5.210 21.736 1.00 73.75 117 GLN A N 1
ATOM 864 C CA . GLN A 1 117 ? -25.112 -4.061 20.940 1.00 73.75 117 GLN A CA 1
ATOM 865 C C . GLN A 1 117 ? -24.766 -2.740 21.634 1.00 73.75 117 GLN A C 1
ATOM 867 O O . GLN A 1 117 ? -25.164 -2.525 22.783 1.00 73.75 117 GLN A O 1
ATOM 872 N N . ILE A 1 118 ? -24.089 -1.850 20.907 1.00 71.25 118 ILE A N 1
ATOM 873 C CA . ILE A 1 118 ? -23.914 -0.432 21.248 1.00 71.25 118 ILE A CA 1
ATOM 874 C C . ILE A 1 118 ? -24.495 0.391 20.099 1.00 71.25 118 ILE A C 1
ATOM 876 O O . ILE A 1 118 ? -24.084 0.214 18.954 1.00 71.25 118 ILE A O 1
ATOM 880 N N . SER A 1 119 ? -25.425 1.299 20.403 1.00 66.06 119 SER A N 1
ATOM 881 C CA . SER A 1 119 ? -25.937 2.280 19.442 1.00 66.06 119 SER A CA 1
ATOM 882 C C . SER A 1 119 ? -25.739 3.693 19.981 1.00 66.06 119 SER A C 1
ATOM 884 O O . SER A 1 119 ? -26.260 4.038 21.044 1.00 66.06 119 SER A O 1
ATOM 886 N N . PHE A 1 120 ? -25.008 4.526 19.246 1.00 66.94 120 PHE A N 1
ATOM 887 C CA . PHE A 1 120 ? -24.770 5.926 19.592 1.00 66.94 120 PHE A CA 1
ATOM 888 C C . PHE A 1 120 ? -25.315 6.838 18.487 1.00 66.94 120 PHE A C 1
ATOM 890 O O . PHE A 1 120 ? -24.878 6.750 17.341 1.00 66.94 120 PHE A O 1
ATOM 897 N N . GLN A 1 121 ? -26.286 7.689 18.835 1.00 65.81 121 GLN A N 1
ATOM 898 C CA . GLN A 1 121 ? -26.915 8.667 17.937 1.00 65.81 121 GLN A CA 1
ATOM 899 C C . GLN A 1 121 ? -27.039 10.026 18.648 1.00 65.81 121 GLN A C 1
ATOM 901 O O . GLN A 1 121 ? -28.122 10.382 19.117 1.00 65.81 121 GLN A O 1
ATOM 906 N N . PRO A 1 122 ? -25.938 10.775 18.822 1.00 57.69 122 PRO A N 1
ATOM 907 C CA . PRO A 1 122 ? -26.004 12.103 19.410 1.00 57.69 122 PRO A CA 1
ATOM 908 C C . PRO A 1 122 ? -26.547 13.104 18.382 1.00 57.69 122 PRO A C 1
ATOM 910 O O . PRO A 1 122 ? -26.121 13.120 17.227 1.00 57.69 122 PRO A O 1
ATOM 913 N N . ASN A 1 123 ? -27.436 13.992 18.823 1.00 43.94 123 ASN A N 1
ATOM 914 C CA . ASN A 1 123 ? -27.884 15.126 18.011 1.00 43.94 123 ASN A CA 1
ATOM 915 C C . ASN A 1 123 ? -26.844 16.264 17.985 1.00 43.94 123 ASN A C 1
ATOM 917 O O . ASN A 1 123 ? -26.738 16.966 16.988 1.00 43.94 123 ASN A O 1
ATOM 921 N N . VAL A 1 124 ? -26.064 16.438 19.064 1.00 49.19 124 VAL A N 1
ATOM 922 C CA . VAL A 1 124 ? -24.955 17.405 19.196 1.00 49.19 124 VAL A CA 1
ATOM 923 C C . VAL A 1 124 ? -23.920 16.825 20.165 1.00 49.19 124 VAL A C 1
ATOM 925 O O . VAL A 1 124 ? -24.292 16.397 21.258 1.00 49.19 124 VAL A O 1
ATOM 928 N N . PHE A 1 125 ? -22.632 16.818 19.806 1.00 47.50 125 PHE A N 1
ATOM 929 C CA . PHE A 1 125 ? -21.553 16.369 20.697 1.00 47.50 125 PHE A CA 1
ATOM 930 C C . PHE A 1 125 ? -20.458 17.435 20.812 1.00 47.50 125 PHE A C 1
ATOM 932 O O . PHE A 1 125 ? -19.466 17.394 20.093 1.00 47.50 125 PHE A O 1
ATOM 939 N N . ASN A 1 126 ? -20.639 18.400 21.715 1.00 45.72 126 ASN A N 1
ATOM 940 C CA . ASN A 1 126 ? -19.626 19.417 21.989 1.00 45.72 126 ASN A CA 1
ATOM 941 C C . ASN A 1 126 ? -18.730 18.961 23.152 1.00 45.72 126 ASN A C 1
ATOM 943 O O . ASN A 1 126 ? -19.194 18.850 24.289 1.00 45.72 126 ASN A O 1
ATOM 947 N N . VAL A 1 127 ? -17.455 18.682 22.878 1.00 46.66 127 VAL A N 1
ATOM 948 C CA . VAL A 1 127 ? -16.482 18.350 23.922 1.00 46.66 127 VAL A CA 1
ATOM 949 C C . VAL A 1 127 ? -15.864 19.658 24.411 1.00 46.66 127 VAL A C 1
ATOM 951 O O . VAL A 1 127 ? -15.049 20.267 23.730 1.00 46.66 127 VAL A O 1
ATOM 954 N N . GLY A 1 128 ? -16.259 20.126 25.600 1.00 40.28 128 GLY A N 1
ATOM 955 C CA . GLY A 1 128 ? -15.581 21.259 26.247 1.00 40.28 128 GLY A CA 1
ATOM 956 C C . GLY A 1 128 ? -14.082 20.984 26.479 1.00 40.28 128 GLY A C 1
ATOM 957 O O . GLY A 1 128 ? -13.634 19.859 26.301 1.00 40.28 128 GLY A O 1
ATOM 958 N N . ASN A 1 129 ? -13.322 21.994 26.927 1.00 39.66 129 ASN A N 1
ATOM 959 C CA . ASN A 1 129 ? -11.846 22.019 27.074 1.00 39.66 129 ASN A CA 1
ATOM 960 C C . ASN A 1 129 ? -11.197 20.981 28.038 1.00 39.66 129 ASN A C 1
ATOM 962 O O . ASN A 1 129 ? -10.267 21.309 28.773 1.00 39.66 129 ASN A O 1
ATOM 966 N N . GLY A 1 130 ? -11.643 19.727 28.063 1.00 40.88 130 GLY A N 1
ATOM 967 C CA . GLY A 1 130 ? -11.077 18.637 28.854 1.00 40.88 130 GLY A CA 1
ATOM 968 C C . GLY A 1 130 ? -10.995 17.333 28.062 1.00 40.88 130 GLY A C 1
ATOM 969 O O . GLY A 1 130 ? -11.803 17.076 27.169 1.00 40.88 130 GLY A O 1
ATOM 970 N N . SER A 1 131 ? -10.019 16.489 28.405 1.00 41.34 131 SER A N 1
ATOM 971 C CA . SER A 1 131 ? -9.816 15.167 27.806 1.00 41.34 131 SER A CA 1
ATOM 972 C C . SER A 1 131 ? -11.057 14.295 28.009 1.00 41.34 131 SER A C 1
ATOM 974 O O . SER A 1 131 ? -11.275 13.760 29.096 1.00 41.34 131 SER A O 1
ATOM 976 N N . SER A 1 132 ? -11.884 14.163 26.976 1.00 41.69 132 SER A N 1
ATOM 977 C CA . SER A 1 132 ? -13.101 13.351 27.027 1.00 41.69 132 SER A CA 1
ATOM 978 C C . SER A 1 132 ? -12.946 12.160 26.095 1.00 41.69 132 SER A C 1
ATOM 980 O O . SER A 1 132 ? -12.554 12.315 24.941 1.00 41.69 132 SER A O 1
ATOM 982 N N . TYR A 1 133 ? -13.242 10.968 26.605 1.00 46.41 133 TYR A N 1
ATOM 983 C CA . TYR A 1 133 ? -13.171 9.722 25.850 1.00 46.41 133 TYR A CA 1
ATOM 984 C C . TYR A 1 133 ? -14.588 9.211 25.620 1.00 46.41 133 TYR A C 1
ATOM 986 O O . TYR A 1 133 ? -15.371 9.130 26.565 1.00 46.41 133 TYR A O 1
ATOM 994 N N . LEU A 1 134 ? -14.911 8.847 24.377 1.00 47.38 134 LEU A N 1
ATOM 995 C CA . LEU A 1 134 ? -16.191 8.208 24.073 1.00 47.38 134 LEU A CA 1
ATOM 996 C C . LEU A 1 134 ? -16.234 6.787 24.667 1.00 47.38 134 LEU A C 1
ATOM 998 O O . LEU A 1 134 ? -17.276 6.375 25.155 1.00 47.38 134 LEU A O 1
ATOM 1002 N N . PHE A 1 135 ? -15.091 6.085 24.710 1.00 51.00 135 PHE A N 1
ATOM 1003 C CA . PHE A 1 135 ? -14.891 4.801 25.396 1.00 51.00 135 PHE A CA 1
ATOM 1004 C C . PHE A 1 135 ? -13.402 4.627 25.765 1.00 51.00 135 PHE A C 1
ATOM 1006 O O . PHE A 1 135 ? -12.614 3.986 25.076 1.00 51.00 135 PHE A O 1
ATOM 1013 N N . GLY A 1 136 ? -12.966 5.265 26.850 1.00 47.56 136 GLY A N 1
ATOM 1014 C CA . GLY A 1 136 ? -11.572 5.193 27.299 1.00 47.56 136 GLY A CA 1
ATOM 1015 C C . GLY A 1 136 ? -11.314 3.975 28.183 1.00 47.56 136 GLY A C 1
ATOM 1016 O O . GLY A 1 136 ? -11.191 4.135 29.395 1.00 47.56 136 GLY A O 1
ATOM 1017 N N . SER A 1 137 ? -11.252 2.763 27.623 1.00 52.56 137 SER A N 1
ATOM 1018 C CA . SER A 1 137 ? -10.772 1.585 28.361 1.00 52.56 137 SER A CA 1
ATOM 1019 C C . SER A 1 137 ? -9.307 1.306 28.030 1.00 52.56 137 SER A C 1
ATOM 1021 O O . SER A 1 137 ? -8.989 0.934 26.900 1.00 52.56 137 SER A O 1
ATOM 1023 N N . ALA A 1 138 ? -8.415 1.450 29.011 1.00 54.25 138 ALA A N 1
ATOM 1024 C CA . ALA A 1 138 ? -7.132 0.758 28.966 1.00 54.25 138 ALA A CA 1
ATOM 1025 C C . ALA A 1 138 ? -7.383 -0.698 29.373 1.00 54.25 138 ALA A C 1
ATOM 1027 O O . ALA A 1 138 ? -7.895 -0.953 30.464 1.00 54.25 138 ALA A O 1
ATOM 1028 N N . VAL A 1 139 ? -7.056 -1.646 28.498 1.00 59.72 139 VAL A N 1
ATOM 1029 C CA . VAL A 1 139 ? -7.133 -3.077 28.814 1.00 59.72 139 VAL A CA 1
ATOM 1030 C C . VAL A 1 139 ? -5.784 -3.481 29.399 1.00 59.72 139 VAL A C 1
ATOM 1032 O O . VAL A 1 139 ? -4.808 -3.672 28.669 1.00 59.72 139 VAL A O 1
ATOM 1035 N N . SER A 1 140 ? -5.700 -3.512 30.731 1.00 60.59 140 SER A N 1
ATOM 1036 C CA . SER A 1 140 ? -4.455 -3.787 31.464 1.00 60.59 140 SER A CA 1
ATOM 1037 C C . SER A 1 140 ? -4.223 -5.266 31.778 1.00 60.59 140 SER A C 1
ATOM 1039 O O . SER A 1 140 ? -3.088 -5.648 32.051 1.00 60.59 140 SER A O 1
ATOM 1041 N N . THR A 1 141 ? -5.253 -6.113 31.730 1.00 70.00 141 THR A N 1
ATOM 1042 C CA . THR A 1 141 ? -5.150 -7.561 32.002 1.00 70.00 141 THR A CA 1
ATOM 1043 C C . THR A 1 141 ? -5.408 -8.383 30.749 1.00 70.00 141 THR A C 1
ATOM 1045 O O . THR A 1 141 ? -5.990 -7.870 29.800 1.00 70.00 141 THR A O 1
ATOM 1048 N N . GLN A 1 142 ? -4.963 -9.642 30.708 1.00 75.12 142 GLN A N 1
ATOM 1049 C CA . GLN A 1 142 ? -5.333 -10.566 29.629 1.00 75.12 142 GLN A CA 1
ATOM 1050 C C . GLN A 1 142 ? -6.850 -10.755 29.619 1.00 75.12 142 GLN A C 1
ATOM 1052 O O . GLN A 1 142 ? -7.418 -11.310 30.562 1.00 75.12 142 GLN A O 1
ATOM 1057 N N . SER A 1 143 ? -7.493 -10.272 28.563 1.00 74.56 143 SER A N 1
ATOM 1058 C CA . SER A 1 143 ? -8.944 -10.223 28.466 1.00 74.56 143 SER A CA 1
ATOM 1059 C C . SER A 1 143 ? -9.392 -10.599 27.057 1.00 74.56 143 SER A C 1
ATOM 1061 O O . SER A 1 143 ? -8.726 -10.289 26.071 1.00 74.56 143 SER A O 1
ATOM 1063 N N . THR A 1 144 ? -10.545 -11.257 26.950 1.00 78.50 144 THR A N 1
ATOM 1064 C CA . THR A 1 144 ? -11.250 -11.402 25.666 1.00 78.50 144 THR A CA 1
ATOM 1065 C C . THR A 1 144 ? -12.361 -10.363 25.590 1.00 78.50 144 THR A C 1
ATOM 1067 O O . THR A 1 144 ? -13.242 -10.359 26.446 1.00 78.50 144 THR A O 1
ATOM 1070 N N . ILE A 1 145 ? -12.329 -9.483 24.594 1.00 80.12 145 ILE A N 1
ATOM 1071 C CA . ILE A 1 145 ? -13.354 -8.459 24.366 1.00 80.12 145 ILE A CA 1
ATOM 1072 C C . ILE A 1 145 ? -14.052 -8.773 23.050 1.00 80.12 145 ILE A C 1
ATOM 1074 O O . ILE A 1 145 ? -13.408 -8.839 22.008 1.00 80.12 145 ILE A O 1
ATOM 1078 N N . MET A 1 146 ? -15.366 -8.948 23.103 1.00 81.25 146 MET A N 1
ATOM 1079 C CA . MET A 1 146 ? -16.216 -9.181 21.941 1.00 81.25 146 MET A CA 1
ATOM 1080 C C . MET A 1 146 ? -17.252 -8.060 21.847 1.00 81.25 146 MET A C 1
ATOM 1082 O O . MET A 1 146 ? -17.960 -7.802 22.818 1.00 81.25 146 MET A O 1
ATOM 1086 N N . ILE A 1 147 ? -17.340 -7.395 20.697 1.00 81.06 147 ILE A N 1
ATOM 1087 C CA . ILE A 1 147 ? -18.375 -6.402 20.385 1.00 81.06 147 ILE A CA 1
ATOM 1088 C C . ILE A 1 147 ? -19.090 -6.876 19.119 1.00 81.06 147 ILE A C 1
ATOM 1090 O O . ILE A 1 147 ? -18.494 -6.856 18.052 1.00 81.06 147 ILE A O 1
ATOM 1094 N N . ASN A 1 148 ? -20.345 -7.314 19.228 1.00 72.38 148 ASN A N 1
ATOM 1095 C CA . ASN A 1 148 ? -21.037 -7.998 18.125 1.00 72.38 148 ASN A CA 1
ATOM 1096 C C . ASN A 1 148 ? -21.791 -7.071 17.173 1.00 72.38 148 ASN A C 1
ATOM 1098 O O . ASN A 1 148 ? -21.989 -7.431 16.018 1.00 72.38 148 ASN A O 1
ATOM 1102 N N . ASN A 1 149 ? -22.285 -5.936 17.671 1.00 76.38 149 ASN A N 1
ATOM 1103 C CA . ASN A 1 149 ? -22.993 -4.940 16.872 1.00 76.38 149 ASN A CA 1
ATOM 1104 C C . ASN A 1 149 ? -22.641 -3.550 17.396 1.00 76.38 149 ASN A C 1
ATOM 1106 O O . ASN A 1 149 ? -23.017 -3.185 18.515 1.00 76.38 149 ASN A O 1
ATOM 1110 N N . LEU A 1 150 ? -21.937 -2.767 16.588 1.00 77.31 150 LEU A N 1
ATOM 1111 C CA . LEU A 1 150 ? -21.568 -1.398 16.924 1.00 77.31 150 LEU A CA 1
ATOM 1112 C C . LEU A 1 150 ? -22.142 -0.457 15.871 1.00 77.31 150 LEU A C 1
ATOM 1114 O O . LEU A 1 150 ? -21.723 -0.492 14.721 1.00 77.31 150 LEU A O 1
ATOM 1118 N N . SER A 1 151 ? -23.070 0.409 16.266 1.00 75.94 151 SER A N 1
ATOM 1119 C CA . SER A 1 151 ? -23.572 1.482 15.411 1.00 75.94 151 SER A CA 1
ATOM 1120 C C . SER A 1 151 ? -23.236 2.832 16.032 1.00 75.94 151 SER A C 1
ATOM 1122 O O . SER A 1 151 ? -23.666 3.134 17.146 1.00 75.94 151 SER A O 1
ATOM 1124 N N . ILE A 1 152 ? -22.457 3.646 15.325 1.00 73.31 152 ILE A N 1
ATOM 1125 C CA . ILE A 1 152 ? -22.212 5.044 15.688 1.00 73.31 152 ILE A CA 1
ATOM 1126 C C . ILE A 1 152 ? -22.608 5.887 14.484 1.00 73.31 152 ILE A C 1
ATOM 1128 O O . ILE A 1 152 ? -21.949 5.847 13.448 1.00 73.31 152 ILE A O 1
ATOM 1132 N N . ILE A 1 153 ? -23.696 6.639 14.620 1.00 71.19 153 ILE A N 1
ATOM 1133 C CA . ILE A 1 153 ? -24.178 7.553 13.585 1.00 71.19 153 ILE A CA 1
ATOM 1134 C C . ILE A 1 153 ? -24.089 8.955 14.173 1.00 71.19 153 ILE A C 1
ATOM 1136 O O . ILE A 1 153 ? -24.850 9.302 15.077 1.00 71.19 153 ILE A O 1
ATOM 1140 N N . MET A 1 154 ? -23.139 9.751 13.688 1.00 66.69 154 MET A N 1
ATOM 1141 C CA . MET A 1 154 ? -23.030 11.161 14.055 1.00 66.69 154 MET A CA 1
ATOM 1142 C C . MET A 1 154 ? -23.767 12.000 13.006 1.00 66.69 154 MET A C 1
ATOM 1144 O O . MET A 1 154 ? -23.556 11.826 11.811 1.00 66.69 154 MET A O 1
ATOM 1148 N N . GLY A 1 155 ? -24.681 12.873 13.441 1.00 49.62 155 GLY A N 1
ATOM 1149 C CA . GLY A 1 155 ? -25.549 13.635 12.537 1.00 49.62 155 GLY A CA 1
ATOM 1150 C C . GLY A 1 155 ? -24.783 14.518 11.538 1.00 49.62 155 GLY A C 1
ATOM 1151 O O . GLY A 1 155 ? -23.858 15.233 11.908 1.00 49.62 155 GLY A O 1
ATOM 1152 N N . ASN A 1 156 ? -25.228 14.515 10.277 1.00 42.25 156 ASN A N 1
ATOM 1153 C CA . ASN A 1 156 ? -24.578 15.132 9.105 1.00 42.25 156 ASN A CA 1
ATOM 1154 C C . ASN A 1 156 ? -24.782 16.657 8.950 1.00 42.25 156 ASN A C 1
ATOM 1156 O O . ASN A 1 156 ? -24.707 17.198 7.848 1.00 42.25 156 ASN A O 1
ATOM 1160 N N . ASN A 1 157 ? -25.106 17.375 10.021 1.00 45.31 157 ASN A N 1
ATOM 1161 C CA . ASN A 1 157 ? -25.407 18.804 9.917 1.00 45.31 157 ASN A CA 1
ATOM 1162 C C . ASN A 1 157 ? -24.094 19.586 10.013 1.00 45.31 157 ASN A C 1
ATOM 1164 O O . ASN A 1 157 ? -23.335 19.401 10.960 1.00 45.31 157 ASN A O 1
ATOM 1168 N N . SER A 1 158 ? -23.846 20.498 9.074 1.00 38.00 158 SER A N 1
ATOM 1169 C CA . SER A 1 158 ? -22.623 21.318 8.972 1.00 38.00 158 SER A CA 1
ATOM 1170 C C . SER A 1 158 ? -22.323 22.199 10.199 1.00 38.00 158 SER A C 1
ATOM 1172 O O . SER A 1 158 ? -21.279 22.840 10.253 1.00 38.00 158 SER A O 1
ATOM 1174 N N . ASN A 1 159 ? -23.231 22.230 11.181 1.00 34.91 159 ASN A N 1
ATOM 1175 C CA . ASN A 1 159 ? -23.092 22.925 12.462 1.00 34.91 159 ASN A CA 1
ATOM 1176 C C . ASN A 1 159 ? -22.756 21.984 13.636 1.00 34.91 159 ASN A C 1
ATOM 1178 O O . ASN A 1 159 ? -22.616 22.449 14.766 1.00 34.91 159 ASN A O 1
ATOM 1182 N N . TYR A 1 160 ? -22.658 20.671 13.410 1.00 36.91 160 TYR A N 1
ATOM 1183 C CA . TYR A 1 160 ? -22.345 19.696 14.451 1.00 36.91 160 TYR A CA 1
ATOM 1184 C C . TYR A 1 160 ? -20.852 19.397 14.457 1.00 36.91 160 TYR A C 1
ATOM 1186 O O . TYR A 1 160 ? -20.316 18.631 13.662 1.00 36.91 160 TYR A O 1
ATOM 1194 N N . GLN A 1 161 ? -20.176 20.058 15.387 1.00 33.94 161 GLN A N 1
ATOM 1195 C CA . GLN A 1 161 ? -18.754 19.912 15.623 1.00 33.94 161 GLN A CA 1
ATOM 1196 C C . GLN A 1 161 ? -18.564 18.856 16.705 1.00 33.94 161 GLN A C 1
ATOM 1198 O O . GLN A 1 161 ? -18.965 19.085 17.843 1.00 33.94 161 GLN A O 1
ATOM 1203 N N . VAL A 1 162 ? -17.895 17.743 16.395 1.00 37.22 162 VAL A N 1
ATOM 1204 C CA . VAL A 1 162 ? -17.132 17.030 17.431 1.00 37.22 162 VAL A CA 1
ATOM 1205 C C . VAL A 1 162 ? -15.902 17.885 17.699 1.00 37.22 162 VAL A C 1
ATOM 1207 O O . VAL A 1 162 ? -14.820 17.637 17.175 1.00 37.22 162 VAL A O 1
ATOM 1210 N N . LEU A 1 163 ? -16.105 18.973 18.439 1.00 31.06 163 LEU A N 1
ATOM 1211 C CA . LEU A 1 163 ? -15.048 19.907 18.775 1.00 31.06 163 LEU A CA 1
ATOM 1212 C C . LEU A 1 163 ? -14.194 19.263 19.864 1.00 31.06 163 LEU A C 1
ATOM 1214 O O . LEU A 1 163 ? -14.439 19.468 21.041 1.00 31.06 163 LEU A O 1
ATOM 1218 N N . CYS A 1 164 ? -13.193 18.465 19.509 1.00 34.34 164 CYS A N 1
ATOM 1219 C CA . CYS A 1 164 ? -12.128 18.154 20.461 1.00 34.34 164 CYS A CA 1
ATOM 1220 C C . CYS A 1 164 ? -11.198 19.372 20.534 1.00 34.34 164 CYS A C 1
ATOM 1222 O O . CYS A 1 164 ? -10.118 19.365 19.944 1.00 34.34 164 CYS A O 1
ATOM 1224 N N . SER A 1 165 ? -11.628 20.450 21.200 1.00 28.22 165 SER A N 1
ATOM 1225 C CA . SER A 1 165 ? -10.744 21.570 21.525 1.00 28.22 165 SER A CA 1
ATOM 1226 C C . SER A 1 165 ? -10.055 21.295 22.856 1.00 28.22 165 SER A C 1
ATOM 1228 O O . SER A 1 165 ? -10.683 21.270 23.909 1.00 28.22 165 SER A O 1
ATOM 1230 N N . ILE A 1 166 ? -8.741 21.111 22.825 1.00 31.11 166 ILE A N 1
ATOM 1231 C CA . ILE A 1 166 ? -7.903 21.182 24.016 1.00 31.11 166 ILE A CA 1
ATOM 1232 C C . ILE A 1 166 ? -7.237 22.555 23.961 1.00 31.11 166 ILE A C 1
ATOM 1234 O O . ILE A 1 166 ? -6.207 22.718 23.312 1.00 31.11 166 ILE A O 1
ATOM 1238 N N . SER A 1 167 ? -7.827 23.567 24.605 1.00 29.28 167 SER A N 1
ATOM 1239 C CA . SER A 1 167 ? -7.093 24.809 24.864 1.00 29.28 167 SER A CA 1
ATOM 1240 C C . SER A 1 167 ? -6.172 24.568 26.062 1.00 29.28 167 SER A C 1
ATOM 1242 O O . SER A 1 167 ? -6.645 24.519 27.200 1.00 29.28 167 SER A O 1
ATOM 1244 N N . THR A 1 168 ? -4.871 24.386 25.840 1.00 31.47 168 THR A N 1
ATOM 1245 C CA . THR A 1 168 ? -3.912 24.359 26.951 1.00 31.47 168 THR A CA 1
ATOM 1246 C C . THR A 1 168 ? -3.404 25.772 27.223 1.00 31.47 168 THR A C 1
ATOM 1248 O O . THR A 1 168 ? -3.045 26.515 26.315 1.00 31.47 168 THR A O 1
ATOM 1251 N N . SER A 1 169 ? -3.336 26.153 28.498 1.00 30.05 169 SER A N 1
ATOM 1252 C CA . SER A 1 169 ? -2.637 27.365 28.948 1.00 30.05 169 SER A CA 1
ATOM 1253 C C . SER A 1 169 ? -1.109 27.199 28.950 1.00 30.05 169 SER A C 1
ATOM 1255 O O . SER A 1 169 ? -0.393 28.121 29.330 1.00 30.05 169 SER A O 1
ATOM 1257 N N . ASN A 1 170 ? -0.601 26.029 28.539 1.00 30.31 170 ASN A N 1
ATOM 1258 C CA . ASN A 1 170 ? 0.819 25.707 28.512 1.00 30.31 170 ASN A CA 1
ATOM 1259 C C . ASN A 1 170 ? 1.158 24.855 27.262 1.00 30.31 170 ASN A C 1
ATOM 1261 O O . ASN A 1 170 ? 0.770 23.686 27.201 1.00 30.31 170 ASN A O 1
ATOM 1265 N N . PRO A 1 171 ? 1.865 25.403 26.255 1.00 35.94 171 PRO A N 1
ATOM 1266 C CA . PRO A 1 171 ? 2.158 24.718 24.987 1.00 35.94 171 PRO A CA 1
ATOM 1267 C C . PRO A 1 171 ? 3.214 23.598 25.092 1.00 35.94 171 PRO A C 1
ATOM 1269 O O . PRO A 1 171 ? 3.550 22.978 24.090 1.00 35.94 171 PRO A O 1
ATOM 1272 N N . SER A 1 172 ? 3.751 23.329 26.286 1.00 30.55 172 SER A N 1
ATOM 1273 C CA . SER A 1 172 ? 4.877 22.405 26.499 1.00 30.55 172 SER A CA 1
ATOM 1274 C C . SER A 1 172 ? 4.484 20.988 26.943 1.00 30.55 172 SER A C 1
ATOM 1276 O O . SER A 1 172 ? 5.346 20.118 27.041 1.00 30.55 172 SER A O 1
ATOM 1278 N N . THR A 1 173 ? 3.202 20.720 27.216 1.00 30.80 173 THR A N 1
ATOM 1279 C CA . THR A 1 173 ? 2.741 19.406 27.699 1.00 30.80 173 THR A CA 1
ATOM 1280 C C . THR A 1 173 ? 1.983 18.661 26.596 1.00 30.80 173 THR A C 1
ATOM 1282 O O . THR A 1 173 ? 0.845 19.001 26.278 1.00 30.80 173 THR A O 1
ATOM 1285 N N . ILE A 1 174 ? 2.619 17.648 25.993 1.00 35.66 174 ILE A N 1
ATOM 1286 C CA . ILE A 1 174 ? 2.017 16.781 24.966 1.00 35.66 174 ILE A CA 1
ATOM 1287 C C . ILE A 1 174 ? 1.045 15.814 25.654 1.00 35.66 174 ILE A C 1
ATOM 1289 O O . ILE A 1 174 ? 1.467 14.913 26.380 1.00 35.66 174 ILE A O 1
ATOM 1293 N N . TYR A 1 175 ? -0.258 15.984 25.430 1.00 35.38 175 TYR A N 1
ATOM 1294 C CA . TYR A 1 175 ? -1.265 15.011 25.852 1.00 35.38 175 TYR A CA 1
ATOM 1295 C C . TYR A 1 175 ? -1.491 13.982 24.737 1.00 35.38 175 TYR A C 1
ATOM 1297 O O . TYR A 1 175 ? -1.811 14.339 23.605 1.00 35.38 175 TYR A O 1
ATOM 1305 N N . TYR A 1 176 ? -1.347 12.695 25.061 1.00 37.91 176 TYR A N 1
ATOM 1306 C CA . TYR A 1 176 ? -1.678 11.594 24.156 1.00 37.91 176 TYR A CA 1
ATOM 1307 C C . TYR A 1 176 ? -3.203 11.455 24.077 1.00 37.91 176 TYR A C 1
ATOM 1309 O O . TYR A 1 176 ? -3.821 10.818 24.932 1.00 37.91 176 TYR A O 1
ATOM 1317 N N . LEU A 1 177 ? -3.834 12.074 23.078 1.00 40.12 177 LEU A N 1
ATOM 1318 C CA . LEU A 1 177 ? -5.239 11.805 22.783 1.00 40.12 177 LEU A CA 1
ATOM 1319 C C . LEU A 1 177 ? -5.328 10.484 22.009 1.00 40.12 177 LEU A C 1
ATOM 1321 O O . LEU A 1 177 ? -5.097 10.447 20.804 1.00 40.12 177 LEU A O 1
ATOM 1325 N N . PHE A 1 178 ? -5.668 9.402 22.706 1.00 48.94 178 PHE A N 1
ATOM 1326 C CA . PHE A 1 178 ? -6.056 8.141 22.075 1.00 48.94 178 PHE A CA 1
ATOM 1327 C C . PHE A 1 178 ? -7.549 8.214 21.749 1.00 48.94 178 PHE A C 1
ATOM 1329 O O . PHE A 1 178 ? -8.398 7.908 22.587 1.00 48.94 178 PHE A O 1
ATOM 1336 N N . GLY A 1 179 ? -7.884 8.698 20.555 1.00 51.06 179 GLY A N 1
ATOM 1337 C CA . GLY A 1 179 ? -9.244 8.562 20.039 1.00 51.06 179 GLY A CA 1
ATOM 1338 C C . GLY A 1 179 ? -9.460 7.125 19.592 1.00 51.06 179 GLY A C 1
ATOM 1339 O O . GLY A 1 179 ? -8.591 6.600 18.904 1.00 51.06 179 GLY A O 1
ATOM 1340 N N . GLY A 1 180 ? -10.560 6.506 20.028 1.00 58.66 180 GLY A N 1
ATOM 1341 C CA . GLY A 1 180 ? -10.985 5.160 19.645 1.00 58.66 180 GLY A CA 1
ATOM 1342 C C . GLY A 1 180 ? -12.103 4.612 20.533 1.00 58.66 180 GLY A C 1
ATOM 1343 O O . GLY A 1 180 ? -12.282 5.080 21.659 1.00 58.66 180 GLY A O 1
ATOM 1344 N N . VAL A 1 181 ? -12.850 3.613 20.050 1.00 67.81 181 VAL A N 1
ATOM 1345 C CA . VAL A 1 181 ? -13.758 2.802 20.894 1.00 67.81 181 VAL A CA 1
ATOM 1346 C C . VAL A 1 181 ? -12.956 1.989 21.913 1.00 67.81 181 VAL A C 1
ATOM 1348 O O . VAL A 1 181 ? -13.413 1.742 23.025 1.00 67.81 181 VAL A O 1
ATOM 1351 N N . ILE A 1 182 ? -11.735 1.599 21.547 1.00 73.25 182 ILE A N 1
ATOM 1352 C CA . ILE A 1 182 ? -10.765 0.966 22.435 1.00 73.25 182 ILE A CA 1
ATOM 1353 C C . ILE A 1 182 ? -9.478 1.780 22.364 1.00 73.25 182 ILE A C 1
ATOM 1355 O O . ILE A 1 182 ? -8.746 1.735 21.378 1.00 73.25 182 ILE A O 1
ATOM 1359 N N . ALA A 1 183 ? -9.214 2.554 23.414 1.00 66.44 183 ALA A N 1
ATOM 1360 C CA . ALA A 1 183 ? -8.109 3.506 23.427 1.00 66.44 183 ALA A CA 1
ATOM 1361 C C . ALA A 1 183 ? -6.727 2.828 23.482 1.00 66.44 183 ALA A C 1
ATOM 1363 O O . ALA A 1 183 ? -5.827 3.237 22.747 1.00 66.44 183 ALA A O 1
ATOM 1364 N N . ASN A 1 184 ? -6.542 1.809 24.338 1.00 78.12 184 ASN A N 1
ATOM 1365 C CA . ASN A 1 184 ? -5.241 1.151 24.498 1.00 78.12 184 ASN A CA 1
ATOM 1366 C C . ASN A 1 184 ? -5.336 -0.328 24.935 1.00 78.12 184 ASN A C 1
ATOM 1368 O O . ASN A 1 184 ? -6.028 -0.644 25.908 1.00 78.12 184 ASN A O 1
ATOM 1372 N N . ILE A 1 185 ? -4.597 -1.217 24.262 1.00 78.19 185 ILE A N 1
ATOM 1373 C CA . ILE A 1 185 ? -4.475 -2.648 24.594 1.00 78.19 185 ILE A CA 1
ATOM 1374 C C . ILE A 1 185 ? -3.025 -2.956 24.998 1.00 78.19 185 ILE A C 1
ATOM 1376 O O . ILE A 1 185 ? -2.141 -3.074 24.146 1.00 78.19 185 ILE A O 1
ATOM 1380 N N . ASN A 1 186 ? -2.782 -3.122 26.301 1.00 80.31 186 ASN A N 1
ATOM 1381 C CA . ASN A 1 186 ? -1.430 -3.289 26.861 1.00 80.31 186 ASN A CA 1
ATOM 1382 C C . ASN A 1 186 ? -1.073 -4.739 27.207 1.00 80.31 186 ASN A C 1
ATOM 1384 O O . ASN A 1 186 ? 0.067 -5.040 27.554 1.00 80.31 186 ASN A O 1
ATOM 1388 N N . SER A 1 187 ? -2.038 -5.647 27.127 1.00 80.06 187 SER A N 1
ATOM 1389 C CA . SER A 1 187 ? -1.909 -7.052 27.511 1.00 80.06 187 SER A CA 1
ATOM 1390 C C . SER A 1 187 ? -2.111 -7.985 26.315 1.00 80.06 187 SER A C 1
ATOM 1392 O O . SER A 1 187 ? -2.511 -7.541 25.240 1.00 80.06 187 SER A O 1
ATOM 1394 N N . SER A 1 188 ? -1.886 -9.289 26.510 1.00 82.75 188 SER A N 1
ATOM 1395 C CA . SER A 1 188 ? -2.158 -10.366 25.537 1.00 82.75 188 SER A CA 1
ATOM 1396 C C . SER A 1 188 ? -3.662 -10.598 25.319 1.00 82.75 188 SER A C 1
ATOM 1398 O O . SER A 1 188 ? -4.165 -11.708 25.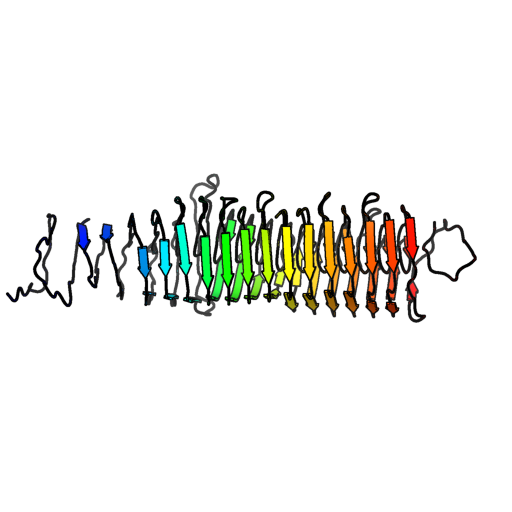471 1.00 82.75 188 SER A O 1
ATOM 1400 N N . SER A 1 189 ? -4.408 -9.527 25.067 1.00 83.00 189 SER A N 1
ATOM 1401 C CA . SER A 1 189 ? -5.856 -9.556 24.918 1.00 83.00 189 SER A CA 1
ATOM 1402 C C . SER A 1 189 ? -6.267 -9.900 23.497 1.00 83.00 189 SER A C 1
ATOM 1404 O O . SER A 1 189 ? -5.595 -9.538 22.530 1.00 83.00 189 SER A O 1
ATOM 1406 N N . ILE A 1 190 ? -7.413 -10.562 23.385 1.00 85.88 190 ILE A N 1
ATOM 1407 C CA . ILE A 1 190 ? -8.072 -10.831 22.111 1.00 85.88 190 ILE A CA 1
ATOM 1408 C C . ILE A 1 190 ? -9.259 -9.885 22.022 1.00 85.88 190 ILE A C 1
ATOM 1410 O O . ILE A 1 190 ? -10.152 -9.918 22.866 1.00 85.88 190 ILE A O 1
ATOM 1414 N N . VAL A 1 191 ? -9.266 -9.036 21.006 1.00 85.75 191 VAL A N 1
ATOM 1415 C CA . VAL A 1 191 ? -10.336 -8.083 20.742 1.00 85.75 191 VAL A CA 1
ATOM 1416 C C . VAL A 1 191 ? -10.973 -8.442 19.415 1.00 85.75 191 VAL A C 1
ATOM 1418 O O . VAL A 1 191 ? -10.304 -8.471 18.389 1.00 85.75 191 VAL A O 1
ATOM 1421 N N . THR A 1 192 ? -12.268 -8.729 19.437 1.00 86.69 192 THR A N 1
ATOM 1422 C CA . THR A 1 192 ? -13.074 -9.006 18.249 1.00 86.69 192 THR A CA 1
ATOM 1423 C C . THR A 1 192 ? -14.217 -8.006 18.175 1.00 86.69 192 THR A C 1
ATOM 1425 O O . THR A 1 192 ? -14.974 -7.852 19.133 1.00 86.69 192 THR A O 1
ATOM 1428 N N . ILE A 1 193 ? -14.331 -7.314 17.046 1.00 85.44 193 ILE A N 1
ATOM 1429 C CA . ILE A 1 193 ? -15.385 -6.335 16.789 1.00 85.44 193 ILE A CA 1
ATOM 1430 C C . ILE A 1 193 ? -16.055 -6.710 15.470 1.00 85.44 193 ILE A C 1
ATOM 1432 O O . ILE A 1 193 ? -15.400 -6.768 14.434 1.00 85.44 193 ILE A O 1
ATOM 1436 N N . GLU A 1 194 ? -17.353 -6.970 15.502 1.00 87.75 194 GLU A N 1
ATOM 1437 C CA . GLU A 1 194 ? -18.134 -7.408 14.349 1.00 87.75 194 GLU A CA 1
ATOM 1438 C C . GLU A 1 194 ? -19.323 -6.473 14.100 1.00 87.75 194 GLU A C 1
ATOM 1440 O O . GLU A 1 194 ? -19.788 -5.773 15.003 1.00 87.75 194 GLU A O 1
ATOM 1445 N N . ASN A 1 195 ? -19.800 -6.468 12.852 1.00 85.62 195 ASN A N 1
ATOM 1446 C CA . ASN A 1 195 ? -21.004 -5.767 12.390 1.00 85.62 195 ASN A CA 1
ATOM 1447 C C . ASN A 1 195 ? -21.006 -4.291 12.811 1.00 85.62 195 ASN A C 1
ATOM 1449 O O . ASN A 1 195 ? -21.841 -3.816 13.589 1.00 85.62 195 ASN A O 1
ATOM 1453 N N . VAL A 1 196 ? -20.003 -3.578 12.306 1.00 82.62 196 VAL A N 1
ATOM 1454 C CA . VAL A 1 196 ? -19.737 -2.183 12.643 1.00 82.62 196 VAL A CA 1
ATOM 1455 C C . VAL A 1 196 ? -20.337 -1.282 11.569 1.00 82.62 196 VAL A C 1
ATOM 1457 O O . VAL A 1 196 ? -19.981 -1.399 10.401 1.00 82.62 196 VAL A O 1
ATOM 1460 N N . ILE A 1 197 ? -21.208 -0.355 11.958 1.00 83.44 197 ILE A N 1
ATOM 1461 C CA . ILE A 1 197 ? -21.731 0.704 11.090 1.00 83.44 197 ILE A CA 1
ATOM 1462 C C . ILE A 1 197 ? -21.307 2.047 11.678 1.00 83.44 197 ILE A C 1
ATOM 1464 O O . ILE A 1 197 ? -21.732 2.410 12.777 1.00 83.44 197 ILE A O 1
ATOM 1468 N N . LEU A 1 198 ? -20.466 2.777 10.951 1.00 82.12 198 LEU A N 1
ATOM 1469 C CA . LEU A 1 198 ? -19.919 4.061 11.385 1.00 82.12 198 LEU A CA 1
ATOM 1470 C C . LEU A 1 198 ? -20.170 5.125 10.318 1.00 82.12 198 LEU A C 1
ATOM 1472 O O . LEU A 1 198 ? -19.658 5.017 9.210 1.00 82.12 198 LEU A O 1
ATOM 1476 N N . ASP A 1 199 ? -20.901 6.177 10.663 1.00 81.00 199 ASP A N 1
ATOM 1477 C CA . ASP A 1 199 ? -20.943 7.409 9.869 1.00 81.00 199 ASP A CA 1
ATOM 1478 C C . ASP A 1 199 ? -20.415 8.543 10.746 1.00 81.00 199 ASP A C 1
ATOM 1480 O O . ASP A 1 199 ? -21.051 8.928 11.736 1.00 81.00 199 ASP A O 1
ATOM 1484 N N . CYS A 1 200 ? -19.190 8.992 10.460 1.00 78.00 200 CYS A N 1
ATOM 1485 C CA . CYS A 1 200 ? -18.489 9.961 11.286 1.00 78.00 200 CYS A CA 1
ATOM 1486 C C . CYS A 1 200 ? -18.070 11.216 10.514 1.00 78.00 200 CYS A C 1
ATOM 1488 O O . CYS A 1 200 ? -17.348 11.166 9.519 1.00 78.00 200 CYS A O 1
ATOM 1490 N N . TYR A 1 201 ? -18.463 12.370 11.053 1.00 78.31 201 TYR A N 1
ATOM 1491 C CA . TYR A 1 201 ? -17.915 13.672 10.696 1.00 78.31 201 TYR A CA 1
ATOM 1492 C C . TYR A 1 201 ? -17.028 14.169 11.842 1.00 78.31 201 TYR A C 1
ATOM 1494 O O . TYR A 1 201 ? -17.471 14.234 12.991 1.00 78.31 201 TYR A O 1
ATOM 1502 N N . GLN A 1 202 ? -15.766 14.481 11.554 1.00 75.69 202 GLN A N 1
ATOM 1503 C CA . GLN A 1 202 ? -14.806 14.992 12.531 1.00 75.69 202 GLN A CA 1
ATOM 1504 C C . GLN A 1 202 ? -14.261 16.338 12.055 1.00 75.69 202 GLN A C 1
ATOM 1506 O O . GLN A 1 202 ? -13.786 16.467 10.929 1.00 75.69 202 GLN A O 1
ATOM 1511 N N . GLN A 1 203 ? -14.318 17.341 12.928 1.00 76.25 203 GLN A N 1
ATOM 1512 C CA . GLN A 1 203 ? -13.661 18.624 12.718 1.00 76.25 203 GLN A CA 1
ATOM 1513 C C . GLN A 1 203 ? -12.686 18.847 13.864 1.00 76.25 203 GLN A C 1
ATOM 1515 O O . GLN A 1 203 ? -13.087 18.906 15.024 1.00 76.25 203 GLN A O 1
ATOM 1520 N N . PHE A 1 204 ? -11.406 18.968 13.548 1.00 73.31 204 PHE A N 1
ATOM 1521 C CA . PHE A 1 204 ? -10.379 19.196 14.552 1.00 73.31 204 PHE A CA 1
ATOM 1522 C C . PHE A 1 204 ? -9.906 20.658 14.488 1.00 73.31 204 PHE A C 1
ATOM 1524 O O . PHE A 1 204 ? -9.789 21.228 13.407 1.00 73.31 204 PHE A O 1
ATOM 1531 N N . ASN A 1 205 ? -9.621 21.250 15.654 1.00 69.00 205 ASN A N 1
ATOM 1532 C CA . ASN A 1 205 ? -9.114 22.625 15.812 1.00 69.00 205 ASN A CA 1
ATOM 1533 C C . ASN A 1 205 ? -7.881 22.667 16.745 1.00 69.00 205 ASN A C 1
ATOM 1535 O O . ASN A 1 205 ? -7.676 23.643 17.465 1.00 69.00 205 ASN A O 1
ATOM 1539 N N . THR A 1 206 ? -7.120 21.573 16.848 1.00 64.12 206 THR A N 1
ATOM 1540 C CA . THR A 1 206 ? -6.025 21.429 17.825 1.00 64.12 206 THR A CA 1
ATOM 1541 C C . THR A 1 206 ? -4.715 21.018 17.173 1.00 64.12 206 THR A C 1
ATOM 1543 O O . THR A 1 206 ? -4.702 20.396 16.120 1.00 64.12 206 THR A O 1
ATOM 1546 N N . ASN A 1 207 ? -3.602 21.354 17.829 1.00 66.69 207 ASN A N 1
ATOM 1547 C CA . ASN A 1 207 ? -2.290 21.381 17.180 1.00 66.69 207 ASN A CA 1
ATOM 1548 C C . ASN A 1 207 ? -1.567 20.019 17.114 1.00 66.69 207 ASN A C 1
ATOM 1550 O O . ASN A 1 207 ? -0.650 19.870 16.308 1.00 66.69 207 ASN A O 1
ATOM 1554 N N . PHE A 1 208 ? -1.905 19.024 17.951 1.00 63.38 208 PHE A N 1
ATOM 1555 C CA . PHE A 1 208 ? -1.149 17.760 17.977 1.00 63.38 208 PHE A CA 1
ATOM 1556 C C . PHE A 1 208 ? -1.902 16.576 18.612 1.00 63.38 208 PHE A C 1
ATOM 1558 O O . PHE A 1 208 ? -2.403 16.690 19.730 1.00 63.38 208 PHE A O 1
ATOM 1565 N N . VAL A 1 209 ? -1.908 15.417 17.942 1.00 69.00 209 VAL A N 1
ATOM 1566 C CA . VAL A 1 209 ? -2.481 14.144 18.416 1.00 69.00 209 VAL A CA 1
ATOM 1567 C C . VAL A 1 209 ? -1.560 12.975 18.046 1.00 69.00 209 VAL A C 1
ATOM 1569 O O . VAL A 1 209 ? -1.377 12.623 16.891 1.00 69.00 209 VAL A O 1
ATOM 1572 N N . SER A 1 210 ? -0.973 12.306 19.031 1.00 65.38 21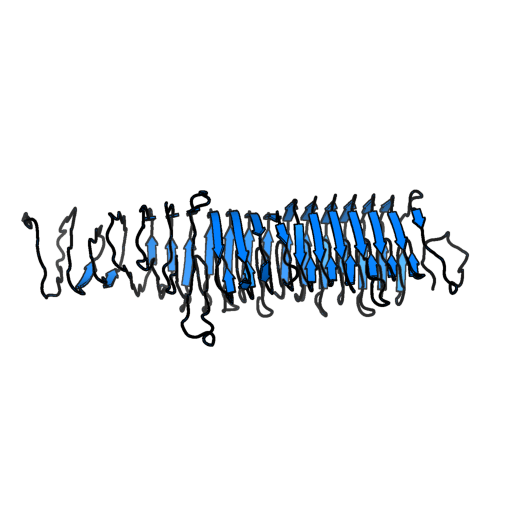0 SER A N 1
ATOM 1573 C CA . SER A 1 210 ? 0.113 11.351 18.777 1.00 65.38 210 SER A CA 1
ATOM 1574 C C . SER A 1 210 ? -0.307 9.985 18.216 1.00 65.38 210 SER A C 1
ATOM 1576 O O . SER A 1 210 ? 0.557 9.314 17.683 1.00 65.38 210 SER A O 1
ATOM 1578 N N . ASN A 1 211 ? -1.557 9.524 18.368 1.00 68.31 211 ASN A N 1
ATOM 1579 C CA . ASN A 1 211 ? -2.044 8.229 17.848 1.00 68.31 211 ASN A CA 1
ATOM 1580 C C . ASN A 1 211 ? -3.579 8.210 17.841 1.00 68.31 211 ASN A C 1
ATOM 1582 O O . ASN A 1 211 ? -4.191 8.048 18.898 1.00 68.31 211 ASN A O 1
ATOM 1586 N N . PHE A 1 212 ? -4.201 8.363 16.675 1.00 73.88 212 PHE A N 1
ATOM 1587 C CA . PHE A 1 212 ? -5.656 8.394 16.558 1.00 73.88 212 PHE A CA 1
ATOM 1588 C C . PHE A 1 212 ? -6.163 7.215 15.727 1.00 73.88 212 PHE A C 1
ATOM 1590 O O . PHE A 1 212 ? -5.786 7.054 14.567 1.00 73.88 212 PHE A O 1
ATOM 1597 N N . GLY A 1 213 ? -7.023 6.394 16.330 1.00 74.31 213 GLY A N 1
ATOM 1598 C CA . GLY A 1 213 ? -7.602 5.217 15.697 1.00 74.31 213 GLY A CA 1
ATOM 1599 C C . GLY A 1 213 ? -9.086 5.110 16.008 1.00 74.31 213 GLY A C 1
ATOM 1600 O O . GLY A 1 213 ? -9.447 4.797 17.132 1.00 74.31 213 GLY A O 1
ATOM 1601 N N . ILE A 1 214 ? -9.966 5.353 15.040 1.00 77.50 214 ILE A N 1
ATOM 1602 C CA . ILE A 1 214 ? -11.407 5.550 15.307 1.00 77.50 214 ILE A CA 1
ATOM 1603 C C . ILE A 1 214 ? -12.037 4.383 16.073 1.00 77.50 214 ILE A C 1
ATOM 1605 O O . ILE A 1 214 ? -12.871 4.595 16.956 1.00 77.50 214 ILE A O 1
ATOM 1609 N N . LEU A 1 215 ? -11.631 3.154 15.756 1.00 81.19 215 LEU A N 1
ATOM 1610 C CA . LEU A 1 215 ? -12.087 1.967 16.463 1.00 81.19 215 LEU A CA 1
ATOM 1611 C C . LEU A 1 215 ? -11.082 1.532 17.529 1.00 81.19 215 LEU A C 1
ATOM 1613 O O . LEU A 1 215 ? -11.466 1.314 18.678 1.00 81.19 215 LEU A O 1
ATOM 1617 N N . VAL A 1 216 ? -9.802 1.441 17.164 1.00 79.62 216 VAL A N 1
ATOM 1618 C CA . VAL A 1 216 ? -8.726 1.000 18.059 1.00 79.62 216 VAL A CA 1
ATOM 1619 C C . VAL A 1 216 ? -7.572 1.991 17.987 1.00 79.62 216 VAL A C 1
ATOM 1621 O O . VAL A 1 216 ? -6.955 2.134 16.936 1.00 79.62 216 VAL A O 1
ATOM 1624 N N . GLY A 1 217 ? -7.276 2.658 19.103 1.00 77.19 217 GLY A N 1
ATOM 1625 C CA . GLY A 1 217 ? -6.267 3.716 19.180 1.00 77.19 217 GLY A CA 1
ATOM 1626 C C . GLY A 1 217 ? -4.837 3.181 19.104 1.00 77.19 217 GLY A C 1
ATOM 1627 O O . GLY A 1 217 ? -4.121 3.439 18.135 1.00 77.19 217 GLY A O 1
ATOM 1628 N N . TYR A 1 218 ? -4.407 2.440 20.129 1.00 81.62 218 TYR A N 1
ATOM 1629 C CA . TYR A 1 218 ? -3.062 1.864 20.185 1.00 81.62 218 TYR A CA 1
ATOM 1630 C C . TYR A 1 218 ? -3.056 0.446 20.773 1.00 81.62 218 TYR A C 1
ATOM 1632 O O . TYR A 1 218 ? -3.702 0.173 21.783 1.00 81.62 218 TYR A O 1
ATOM 1640 N N . VAL A 1 219 ? -2.321 -0.472 20.147 1.00 81.12 219 VAL A N 1
ATOM 1641 C CA . VAL A 1 219 ? -2.146 -1.855 20.617 1.00 81.12 219 VAL A CA 1
ATOM 1642 C C . VAL A 1 219 ? -0.675 -2.065 20.930 1.00 81.12 219 VAL A C 1
ATOM 1644 O O . VAL A 1 219 ? 0.123 -2.283 20.026 1.00 81.12 219 VAL A O 1
ATOM 1647 N N . GLN A 1 220 ? -0.304 -1.986 22.206 1.00 83.19 220 GLN A N 1
ATOM 1648 C CA . GLN A 1 220 ? 1.095 -2.067 22.638 1.00 83.19 220 GLN A CA 1
ATOM 1649 C C . GLN A 1 220 ? 1.624 -3.497 22.695 1.00 83.19 220 GLN A C 1
ATOM 1651 O O . GLN A 1 220 ? 2.807 -3.728 22.447 1.00 83.19 220 GLN A O 1
ATOM 1656 N N . SER A 1 221 ? 0.770 -4.457 23.052 1.00 80.38 221 SER A N 1
ATOM 1657 C CA . SER A 1 221 ? 1.207 -5.838 23.239 1.00 80.38 221 SER A CA 1
ATOM 1658 C C . SER A 1 221 ? 1.343 -6.577 21.913 1.00 80.38 221 SER A C 1
ATOM 1660 O O . SER A 1 221 ? 0.389 -6.685 21.150 1.00 80.38 221 SER A O 1
ATOM 1662 N N . ILE A 1 222 ? 2.505 -7.191 21.707 1.00 80.62 222 ILE A N 1
ATOM 1663 C CA . ILE A 1 222 ? 2.822 -8.038 20.545 1.00 80.62 222 ILE A CA 1
ATOM 1664 C C . ILE A 1 222 ? 1.930 -9.282 20.483 1.00 80.62 222 ILE A C 1
ATOM 1666 O O . ILE A 1 222 ? 1.588 -9.799 19.426 1.00 80.62 222 ILE A O 1
ATOM 1670 N N . SER A 1 223 ? 1.543 -9.757 21.662 1.00 82.81 223 SER A N 1
ATOM 1671 C CA . SER A 1 223 ? 0.659 -10.907 21.838 1.00 82.81 223 SER A CA 1
ATOM 1672 C C . SER A 1 223 ? -0.828 -10.565 21.735 1.00 82.81 223 SER A C 1
ATOM 1674 O O . SER A 1 223 ? -1.654 -11.476 21.772 1.00 82.81 223 SER A O 1
ATOM 1676 N N . ALA A 1 224 ? -1.191 -9.280 21.662 1.00 84.62 224 ALA A N 1
ATOM 1677 C CA . ALA A 1 224 ? -2.582 -8.908 21.451 1.00 84.62 224 ALA A CA 1
ATOM 1678 C C . ALA A 1 224 ? -3.022 -9.298 20.041 1.00 84.62 224 ALA A C 1
ATOM 1680 O O . ALA A 1 224 ? -2.241 -9.250 19.094 1.00 84.62 224 ALA A O 1
ATOM 1681 N N . THR A 1 225 ? -4.290 -9.667 19.905 1.00 86.19 225 THR A N 1
ATOM 1682 C CA . THR A 1 225 ? -4.912 -9.913 18.605 1.00 86.19 225 THR A CA 1
ATOM 1683 C C . THR A 1 225 ? -6.134 -9.026 18.475 1.00 86.19 225 THR A C 1
ATOM 1685 O O . THR A 1 225 ? -7.021 -9.072 19.325 1.00 86.19 225 THR A O 1
ATOM 1688 N N . VAL A 1 226 ? -6.186 -8.228 17.416 1.00 87.38 226 VAL A N 1
ATOM 1689 C CA . VAL A 1 226 ? -7.335 -7.404 17.054 1.00 87.38 226 VAL A CA 1
ATOM 1690 C C . VAL A 1 226 ? -7.935 -7.960 15.777 1.00 87.38 226 VAL A C 1
ATOM 1692 O O . VAL A 1 226 ? -7.259 -8.102 14.765 1.00 87.38 226 VAL A O 1
ATOM 1695 N N . THR A 1 227 ? -9.215 -8.295 15.821 1.00 88.50 227 THR A N 1
ATOM 1696 C CA . THR A 1 227 ? -9.985 -8.759 14.672 1.00 88.50 227 THR A CA 1
ATOM 1697 C C . THR A 1 227 ? -11.189 -7.854 14.494 1.00 88.50 227 THR A C 1
ATOM 1699 O O . THR A 1 227 ? -11.980 -7.688 15.422 1.00 88.50 227 THR A O 1
ATOM 1702 N N . VAL A 1 228 ? -11.342 -7.273 13.307 1.00 87.88 228 VAL A N 1
ATOM 1703 C CA . VAL A 1 228 ? -12.505 -6.454 12.963 1.00 87.88 228 VAL A CA 1
ATOM 1704 C C . VAL A 1 228 ? -13.169 -7.014 11.714 1.00 87.88 228 VAL A C 1
ATOM 1706 O O . VAL A 1 228 ? -12.501 -7.221 10.700 1.00 87.88 228 VAL A O 1
ATOM 1709 N N . LYS A 1 229 ? -14.480 -7.266 11.782 1.00 88.75 229 LYS A N 1
ATOM 1710 C CA . LYS A 1 229 ? -15.242 -7.888 10.695 1.00 88.75 229 LYS A CA 1
ATOM 1711 C C . LYS A 1 229 ? -16.517 -7.136 10.352 1.00 88.75 229 LYS A C 1
ATOM 1713 O O . LYS A 1 229 ? -17.154 -6.559 11.231 1.00 88.75 229 LYS A O 1
ATOM 1718 N N . ASN A 1 230 ? -16.932 -7.241 9.090 1.00 88.31 230 ASN A N 1
ATOM 1719 C CA . ASN A 1 230 ? -18.220 -6.748 8.592 1.00 88.31 230 ASN A CA 1
ATOM 1720 C C . ASN A 1 230 ? -18.419 -5.267 8.947 1.00 88.31 230 ASN A C 1
ATOM 1722 O O . ASN A 1 230 ? -19.342 -4.894 9.672 1.00 88.31 230 ASN A O 1
ATOM 1726 N N . VAL A 1 231 ? -17.491 -4.433 8.487 1.00 85.88 231 VAL A N 1
ATOM 1727 C CA . VAL A 1 231 ? -17.492 -2.995 8.767 1.00 85.88 231 VAL A CA 1
ATOM 1728 C C . VAL A 1 231 ? -18.052 -2.264 7.559 1.00 85.88 231 VAL A C 1
ATOM 1730 O O . VAL A 1 231 ? -17.582 -2.474 6.448 1.00 85.88 231 VAL A O 1
ATOM 1733 N N . CYS A 1 232 ? -19.003 -1.364 7.770 1.00 86.62 232 CYS A N 1
ATOM 1734 C CA . CYS A 1 232 ? -19.391 -0.351 6.801 1.00 86.62 232 CYS A CA 1
ATOM 1735 C C . CYS A 1 232 ? -19.157 1.018 7.429 1.00 86.62 232 CYS A C 1
ATOM 1737 O O . CYS A 1 232 ? -19.754 1.353 8.455 1.00 86.62 232 CYS A O 1
ATOM 1739 N N . MET A 1 233 ? -18.254 1.792 6.839 1.00 85.06 233 MET A N 1
ATOM 1740 C CA . MET A 1 233 ? -17.822 3.047 7.413 1.00 85.06 233 MET A CA 1
ATOM 1741 C C . MET A 1 233 ? -17.696 4.153 6.375 1.00 85.06 233 MET A C 1
ATOM 1743 O O . MET A 1 233 ? -17.074 3.983 5.327 1.00 85.06 233 MET A O 1
ATOM 1747 N N . GLN A 1 234 ? -18.223 5.318 6.732 1.00 85.81 234 GLN A N 1
ATOM 1748 C CA . GLN A 1 234 ? -17.978 6.577 6.056 1.00 85.81 234 GLN A CA 1
ATOM 1749 C C . GLN A 1 234 ? -17.370 7.563 7.051 1.00 85.81 234 GLN A C 1
ATOM 1751 O O . GLN A 1 234 ? -17.906 7.788 8.134 1.00 85.81 234 GLN A O 1
ATOM 1756 N N . GLN A 1 235 ? -16.240 8.150 6.675 1.00 83.56 235 GLN A N 1
ATOM 1757 C CA . GLN A 1 235 ? -15.565 9.167 7.453 1.00 83.56 235 GLN A CA 1
ATOM 1758 C C . GLN A 1 235 ? -15.320 10.421 6.627 1.00 83.56 235 GLN A C 1
ATOM 1760 O O . GLN A 1 235 ? -14.692 10.371 5.574 1.00 83.56 235 GLN A O 1
ATOM 1765 N N . ASN A 1 236 ? -15.705 11.562 7.184 1.00 82.69 236 ASN A N 1
ATOM 1766 C CA . ASN A 1 236 ? -15.289 12.870 6.710 1.00 82.69 236 ASN A CA 1
ATOM 1767 C C . ASN A 1 236 ? -14.511 13.576 7.819 1.00 82.69 236 ASN A C 1
ATOM 1769 O O . ASN A 1 236 ? -14.995 13.706 8.943 1.00 82.69 236 ASN A O 1
ATOM 1773 N N . MET A 1 237 ? -13.305 14.028 7.506 1.00 81.44 237 MET A N 1
ATOM 1774 C CA . MET A 1 237 ? -12.466 14.808 8.399 1.00 81.44 237 MET A CA 1
ATOM 1775 C C . MET A 1 237 ? -12.158 16.159 7.789 1.00 81.44 237 MET A C 1
ATOM 1777 O O . MET A 1 237 ? -11.792 16.244 6.619 1.00 81.44 237 MET A O 1
ATOM 1781 N N . THR A 1 238 ? -12.253 17.198 8.609 1.00 81.06 238 THR A N 1
ATOM 1782 C CA . THR A 1 238 ? -11.820 18.550 8.262 1.00 81.06 238 THR A CA 1
ATOM 1783 C C . THR A 1 238 ? -10.929 19.110 9.367 1.00 81.06 238 THR A C 1
ATOM 1785 O O . THR A 1 238 ? -11.156 18.851 10.552 1.00 81.06 238 THR A O 1
ATOM 1788 N N . GLY A 1 239 ? -9.893 19.865 9.011 1.00 77.38 239 GLY A N 1
ATOM 1789 C CA . GLY A 1 239 ? -9.047 20.511 10.012 1.00 77.38 239 GLY A CA 1
ATOM 1790 C C . GLY A 1 239 ? -7.926 21.358 9.424 1.00 77.38 239 GLY A C 1
ATOM 1791 O O . GLY A 1 239 ? -7.517 21.170 8.282 1.00 77.38 239 GLY A O 1
ATOM 1792 N N . THR A 1 240 ? -7.426 22.306 10.210 1.00 76.81 240 THR A N 1
ATOM 1793 C CA . THR A 1 240 ? -6.308 23.184 9.839 1.00 76.81 240 THR A CA 1
ATOM 1794 C C . THR A 1 240 ? -5.205 23.100 10.886 1.00 76.81 240 THR A C 1
ATOM 1796 O O . THR A 1 240 ? -5.485 23.281 12.068 1.00 76.81 240 THR A O 1
ATOM 1799 N N . ASP A 1 241 ? -3.976 22.849 10.439 1.00 73.81 241 ASP A N 1
ATOM 1800 C CA . ASP A 1 241 ? -2.732 22.807 11.221 1.00 73.81 241 ASP A CA 1
ATOM 1801 C C . ASP A 1 241 ? -2.682 21.723 12.306 1.00 73.81 241 ASP A C 1
ATOM 1803 O O . ASP A 1 241 ? -2.320 21.962 13.458 1.00 73.81 241 ASP A O 1
ATOM 1807 N N . ILE A 1 242 ? -3.034 20.494 11.928 1.00 71.88 242 ILE A N 1
ATOM 1808 C CA . ILE A 1 242 ? -3.258 19.405 12.888 1.00 71.88 242 ILE A CA 1
ATOM 1809 C C . ILE A 1 242 ? -2.297 18.282 12.616 1.00 71.88 242 ILE A C 1
ATOM 1811 O O . ILE A 1 242 ? -2.390 17.616 11.588 1.00 71.88 242 ILE A O 1
ATOM 1815 N N . SER A 1 243 ? -1.398 18.040 13.561 1.00 77.19 243 SER A N 1
ATOM 1816 C CA . SER A 1 243 ? -0.411 16.988 13.404 1.00 77.19 243 SER A CA 1
ATOM 1817 C C . SER A 1 243 ? -0.875 15.685 14.051 1.00 77.19 243 SER A C 1
ATOM 1819 O O . SER A 1 243 ? -1.125 15.651 15.255 1.00 77.19 243 SER A O 1
ATOM 1821 N N . PHE A 1 244 ? -0.920 14.605 13.273 1.00 79.31 244 PHE A N 1
ATOM 1822 C CA . PHE A 1 244 ? -1.107 13.239 13.754 1.00 79.31 244 PHE A CA 1
ATOM 1823 C C . PHE A 1 244 ? 0.159 12.424 13.519 1.00 79.31 244 PHE A C 1
ATOM 1825 O O . PHE A 1 244 ? 0.656 12.444 12.399 1.00 79.31 244 PHE A O 1
ATOM 1832 N N . ASN A 1 245 ? 0.671 11.660 14.494 1.00 78.00 245 ASN A N 1
ATOM 1833 C CA . ASN A 1 245 ? 1.728 10.698 14.132 1.00 78.00 245 ASN A CA 1
ATOM 1834 C C . ASN A 1 245 ? 1.113 9.550 13.333 1.00 78.00 245 ASN A C 1
ATOM 1836 O O . ASN A 1 245 ? 1.444 9.362 12.175 1.00 78.00 245 ASN A O 1
ATOM 1840 N N . ASN A 1 246 ? 0.156 8.844 13.932 1.00 79.94 246 ASN A N 1
ATOM 1841 C CA . ASN A 1 246 ? -0.527 7.735 13.280 1.00 79.94 246 ASN A CA 1
ATOM 1842 C C . ASN A 1 246 ? -2.013 8.031 13.219 1.00 79.94 246 ASN A C 1
ATOM 1844 O O . ASN A 1 246 ? -2.626 8.346 14.247 1.00 79.94 246 ASN A O 1
ATOM 1848 N N . TYR A 1 247 ? -2.576 7.915 12.024 1.00 81.62 247 TYR A N 1
ATOM 1849 C CA . TYR A 1 247 ? -3.993 8.103 11.797 1.00 81.62 247 TYR A CA 1
ATOM 1850 C C . TYR A 1 247 ? -4.564 6.916 11.022 1.00 81.62 247 TYR A C 1
ATOM 1852 O O . TYR A 1 247 ? -4.087 6.592 9.934 1.00 81.62 247 TYR A O 1
ATOM 1860 N N . GLY A 1 248 ? -5.626 6.316 11.560 1.00 82.94 248 GLY A N 1
ATOM 1861 C CA . GLY A 1 248 ? -6.395 5.321 10.828 1.00 82.94 248 GLY A CA 1
ATOM 1862 C C . GLY A 1 248 ? -7.710 4.918 11.475 1.00 82.94 248 GLY A C 1
ATOM 1863 O O . GLY A 1 248 ? -8.156 5.472 12.481 1.00 82.94 248 GLY A O 1
ATOM 1864 N N . PHE A 1 249 ? -8.356 3.920 10.884 1.00 82.38 249 PHE A N 1
ATOM 1865 C CA . PHE A 1 249 ? -9.459 3.203 11.520 1.00 82.38 249 PHE A CA 1
ATOM 1866 C C . PHE A 1 249 ? -8.950 2.390 12.718 1.00 82.38 249 PHE A C 1
ATOM 1868 O O . PHE A 1 249 ? -9.531 2.416 13.808 1.00 82.38 249 PHE A O 1
ATOM 1875 N N . ILE A 1 250 ? -7.806 1.745 12.515 1.00 83.06 250 ILE A N 1
ATOM 1876 C CA . ILE A 1 250 ? -6.935 1.215 13.551 1.00 83.06 250 ILE A CA 1
ATOM 1877 C C . ILE A 1 250 ? -5.686 2.097 13.531 1.00 83.06 250 ILE A C 1
ATOM 1879 O O . ILE A 1 250 ? -5.075 2.272 12.482 1.00 83.06 250 ILE A O 1
ATOM 1883 N N . GLY A 1 251 ? -5.336 2.693 14.669 1.00 81.62 251 GLY A N 1
ATOM 1884 C CA . GLY A 1 251 ? -4.198 3.601 14.770 1.00 81.62 251 GLY A CA 1
ATOM 1885 C C . GLY A 1 251 ? -2.877 2.850 14.624 1.00 81.62 251 GLY A C 1
ATOM 1886 O O . GLY A 1 251 ? -2.453 2.518 13.520 1.00 81.62 251 GLY A O 1
ATOM 1887 N N . ASN A 1 252 ? -2.210 2.588 15.746 1.00 83.00 252 ASN A N 1
ATOM 1888 C CA . ASN A 1 252 ? -0.943 1.860 15.748 1.00 83.00 252 ASN A CA 1
ATOM 1889 C C . ASN A 1 252 ? -1.105 0.475 16.402 1.00 83.00 252 ASN A C 1
ATOM 1891 O O . ASN A 1 252 ? -1.740 0.349 17.453 1.00 83.00 252 ASN A O 1
ATOM 1895 N N . THR A 1 253 ? -0.563 -0.573 15.775 1.00 81.06 253 THR A N 1
ATOM 1896 C CA . THR A 1 253 ? -0.598 -1.936 16.316 1.00 81.06 253 THR A CA 1
ATOM 1897 C C . THR A 1 253 ? 0.770 -2.608 16.354 1.00 81.06 253 THR A C 1
ATOM 1899 O O . THR A 1 253 ? 1.446 -2.742 15.339 1.00 81.06 253 THR A O 1
ATOM 1902 N N . ASN A 1 254 ? 1.149 -3.094 17.536 1.00 83.38 254 ASN A N 1
ATOM 1903 C CA . ASN A 1 254 ? 2.253 -4.038 17.727 1.00 83.38 254 ASN A CA 1
ATOM 1904 C C . ASN A 1 254 ? 1.756 -5.491 17.723 1.00 83.38 254 ASN A C 1
ATOM 1906 O O . ASN A 1 254 ? 2.559 -6.409 17.598 1.00 83.38 254 ASN A O 1
ATOM 1910 N N . GLY A 1 255 ? 0.451 -5.702 17.911 1.00 80.19 255 GLY A N 1
ATOM 1911 C CA . GLY A 1 255 ? -0.180 -7.019 17.941 1.00 80.19 255 GLY A CA 1
ATOM 1912 C C . GLY A 1 255 ? -0.534 -7.562 16.558 1.00 80.19 255 GLY A C 1
ATOM 1913 O O . GLY A 1 255 ? -0.295 -6.927 15.529 1.00 80.19 255 GLY A O 1
ATOM 1914 N N . ASN A 1 256 ? -1.142 -8.746 16.547 1.00 84.94 256 ASN A N 1
ATOM 1915 C CA . ASN A 1 256 ? -1.734 -9.311 15.343 1.00 84.94 256 ASN A CA 1
ATOM 1916 C C . ASN A 1 256 ? -3.009 -8.545 14.983 1.00 84.94 256 ASN A C 1
ATOM 1918 O O . ASN A 1 256 ? -3.863 -8.332 15.846 1.00 84.94 256 ASN A O 1
ATOM 1922 N N . THR A 1 257 ? -3.172 -8.198 13.711 1.00 86.69 257 THR A N 1
ATOM 1923 C CA . THR A 1 257 ? -4.334 -7.438 13.232 1.00 86.69 257 THR A CA 1
ATOM 1924 C C . THR A 1 257 ? -4.980 -8.166 12.057 1.00 86.69 257 THR A C 1
ATOM 1926 O O . THR A 1 257 ? -4.291 -8.503 11.098 1.00 86.69 257 THR A O 1
ATOM 1929 N N . SER A 1 258 ? -6.290 -8.416 12.130 1.00 89.25 258 SER A N 1
ATOM 1930 C CA . SER A 1 258 ? -7.092 -8.991 11.043 1.00 89.25 258 SER A CA 1
ATOM 1931 C C . SER A 1 258 ? -8.290 -8.090 10.728 1.00 89.25 258 SER A C 1
ATOM 1933 O O . SER A 1 258 ? -9.069 -7.744 11.620 1.00 89.25 258 SER A O 1
ATOM 1935 N N . LEU A 1 259 ? -8.431 -7.696 9.463 1.00 88.19 259 LEU A N 1
ATOM 1936 C CA . LEU A 1 259 ? -9.558 -6.931 8.928 1.00 88.19 259 LEU A CA 1
ATOM 1937 C C . LEU A 1 259 ? -10.278 -7.768 7.873 1.00 88.19 259 LEU A C 1
ATOM 1939 O O . LEU A 1 259 ? -9.652 -8.202 6.908 1.00 88.19 259 LEU A O 1
ATOM 1943 N N . GLN A 1 260 ? -11.584 -7.986 8.027 1.00 90.19 260 GLN A N 1
ATOM 1944 C CA . GLN A 1 260 ? -12.353 -8.834 7.110 1.00 90.19 260 GLN A CA 1
ATOM 1945 C C . GLN A 1 260 ? -13.682 -8.186 6.711 1.00 90.19 260 GLN A C 1
ATOM 1947 O O . GLN A 1 260 ? -14.434 -7.730 7.571 1.00 90.19 260 GLN A O 1
ATOM 1952 N N . ASN A 1 261 ? -14.015 -8.194 5.418 1.00 86.38 261 ASN A N 1
ATOM 1953 C CA . ASN A 1 261 ? -15.281 -7.661 4.889 1.00 86.38 261 ASN A CA 1
ATOM 1954 C C . ASN A 1 261 ? -15.512 -6.200 5.316 1.00 86.38 261 ASN A C 1
ATOM 1956 O O . ASN A 1 261 ? -16.476 -5.877 6.016 1.00 86.38 261 ASN A O 1
ATOM 1960 N N . VAL A 1 262 ? -14.582 -5.325 4.947 1.00 84.94 262 VAL A N 1
ATOM 1961 C CA . VAL A 1 262 ? -14.610 -3.906 5.316 1.00 84.94 262 VAL A CA 1
ATOM 1962 C C . VAL A 1 262 ? -14.980 -3.076 4.090 1.00 84.94 262 VAL A C 1
ATOM 1964 O O . VAL A 1 262 ? -14.364 -3.194 3.037 1.00 84.94 262 VAL A O 1
ATOM 1967 N N . PHE A 1 263 ? -15.968 -2.203 4.224 1.00 86.75 263 PHE A N 1
ATOM 1968 C CA . PHE A 1 263 ? -16.247 -1.118 3.294 1.00 86.75 263 PHE A CA 1
ATOM 1969 C C . PHE A 1 263 ? -15.915 0.200 3.991 1.00 86.75 263 PHE A C 1
ATOM 1971 O O . PHE A 1 263 ? -16.535 0.535 5.001 1.00 86.75 263 PHE A O 1
ATOM 1978 N N . TYR A 1 264 ? -14.927 0.933 3.481 1.00 86.25 264 TYR A N 1
ATOM 1979 C CA . TYR A 1 264 ? -14.413 2.146 4.112 1.00 86.25 264 TYR A CA 1
ATOM 1980 C C . TYR A 1 264 ? -14.336 3.299 3.112 1.00 86.25 264 TYR A C 1
ATOM 1982 O O . TYR A 1 264 ? -13.606 3.244 2.132 1.00 86.25 264 TYR A O 1
ATOM 1990 N N . THR A 1 265 ? -15.079 4.374 3.344 1.00 85.12 265 THR A N 1
ATOM 1991 C CA . THR A 1 265 ? -14.945 5.606 2.560 1.00 85.12 265 THR A CA 1
ATOM 1992 C C . THR A 1 265 ? -14.396 6.702 3.445 1.00 85.12 265 THR A C 1
ATOM 1994 O O . THR A 1 265 ? -14.951 6.958 4.512 1.00 85.12 265 THR A O 1
ATOM 1997 N N . GLN A 1 266 ? -13.351 7.385 2.988 1.00 84.12 266 GLN A N 1
ATOM 1998 C CA . GLN A 1 266 ? -12.736 8.471 3.734 1.00 84.12 266 GLN A CA 1
ATOM 1999 C C . GLN A 1 266 ? -12.550 9.718 2.876 1.00 84.12 266 GLN A C 1
ATOM 2001 O O . GLN A 1 266 ? -12.089 9.651 1.735 1.00 84.12 266 GLN A O 1
ATOM 2006 N N . SER A 1 267 ? -12.885 10.870 3.446 1.00 84.31 267 SER A N 1
ATOM 2007 C CA . SER A 1 267 ? -12.526 12.185 2.927 1.00 84.31 267 SER A CA 1
ATOM 2008 C C . SER A 1 267 ? -11.782 12.952 4.006 1.00 84.31 267 SER A C 1
ATOM 2010 O O . SER A 1 267 ? -12.278 13.074 5.123 1.00 84.31 267 SER A O 1
ATOM 2012 N N . VAL A 1 268 ? -10.601 13.460 3.681 1.00 82.06 268 VAL A N 1
ATOM 2013 C CA . VAL A 1 268 ? -9.761 14.238 4.585 1.00 82.06 268 VAL A CA 1
ATOM 2014 C C . VAL A 1 268 ? -9.435 15.565 3.916 1.00 82.06 268 VAL A C 1
ATOM 2016 O O . VAL A 1 268 ? -8.697 15.632 2.932 1.00 82.06 268 VAL A O 1
ATOM 2019 N N . GLU A 1 269 ? -10.016 16.639 4.438 1.00 80.12 269 GLU A N 1
ATOM 2020 C CA . GLU A 1 269 ? -9.849 17.981 3.896 1.00 80.12 269 GLU A CA 1
ATOM 2021 C C . GLU A 1 269 ? -9.150 18.918 4.882 1.00 80.12 269 GLU A C 1
ATOM 2023 O O . GLU A 1 269 ? -9.414 18.920 6.083 1.00 80.12 269 GLU A O 1
ATOM 2028 N N . GLY A 1 270 ? -8.283 19.768 4.335 1.00 76.62 270 GLY A N 1
ATOM 2029 C CA . GLY A 1 270 ? -7.551 20.791 5.076 1.00 76.62 270 GLY A CA 1
ATOM 2030 C C . GLY A 1 270 ? -6.075 20.453 5.288 1.00 76.62 270 GLY A C 1
ATOM 2031 O O . GLY A 1 270 ? -5.577 19.445 4.789 1.00 76.62 270 GLY A O 1
ATOM 2032 N N . SER A 1 271 ? -5.367 21.349 5.974 1.00 73.88 271 SER A N 1
ATOM 2033 C CA . SER A 1 271 ? -3.925 21.249 6.226 1.00 73.88 271 SER A CA 1
ATOM 2034 C C . SER A 1 271 ? -3.673 20.388 7.458 1.00 73.88 271 SER A C 1
ATOM 2036 O O . SER A 1 271 ? -3.448 20.903 8.552 1.00 73.88 271 SER A O 1
ATOM 2038 N N . LEU A 1 272 ? -3.777 19.073 7.315 1.00 73.69 272 LEU A N 1
ATOM 2039 C CA . LEU A 1 272 ? -3.315 18.160 8.361 1.00 73.69 272 LEU A CA 1
ATOM 2040 C C . LEU A 1 272 ? -1.798 17.968 8.221 1.00 73.69 272 LEU A C 1
ATOM 2042 O O . LEU A 1 272 ? -1.209 18.483 7.285 1.00 73.69 272 LEU A O 1
ATOM 2046 N N . ARG A 1 273 ? -1.152 17.318 9.184 1.00 79.00 273 ARG A N 1
ATOM 2047 C CA . ARG A 1 273 ? 0.211 16.795 9.080 1.00 79.00 273 ARG A CA 1
ATOM 2048 C C . ARG A 1 273 ? 0.205 15.391 9.638 1.00 79.00 273 ARG A C 1
ATOM 2050 O O . ARG A 1 273 ? 0.293 15.215 10.850 1.00 79.00 273 ARG A O 1
ATOM 2057 N N . ILE A 1 274 ? 0.070 14.391 8.780 1.00 79.00 274 ILE A N 1
ATOM 2058 C CA . ILE A 1 274 ? -0.039 12.998 9.220 1.00 79.00 274 ILE A CA 1
ATOM 2059 C C . ILE A 1 274 ? 1.251 12.249 8.900 1.00 79.00 274 ILE A C 1
ATOM 2061 O O . ILE A 1 274 ? 1.621 12.094 7.741 1.00 79.00 274 ILE A O 1
ATOM 2065 N N . PHE A 1 275 ? 1.974 11.778 9.914 1.00 83.69 275 PHE A N 1
ATOM 2066 C CA . PHE A 1 275 ? 3.219 11.051 9.653 1.00 83.69 275 PHE A CA 1
ATOM 2067 C C . PHE A 1 275 ? 2.934 9.717 8.952 1.00 83.69 275 PHE A C 1
ATOM 2069 O O . PHE A 1 275 ? 3.595 9.420 7.961 1.00 83.69 275 PHE A O 1
ATOM 2076 N N . GLU A 1 276 ? 1.933 8.967 9.416 1.00 87.31 276 GLU A N 1
ATOM 2077 C CA . GLU A 1 276 ? 1.549 7.657 8.887 1.00 87.31 276 GLU A CA 1
ATOM 2078 C C . GLU A 1 276 ? 0.021 7.565 8.758 1.00 87.31 276 GLU A C 1
ATOM 2080 O O . GLU A 1 276 ? -0.716 7.663 9.748 1.00 87.31 276 GLU A O 1
ATOM 2085 N N . PHE A 1 277 ? -0.461 7.400 7.525 1.00 87.19 277 PHE A N 1
ATOM 2086 C CA . PHE A 1 277 ? -1.886 7.413 7.201 1.00 87.19 277 PHE A CA 1
ATOM 2087 C C . PHE A 1 277 ? -2.320 6.162 6.440 1.00 87.19 277 PHE A C 1
ATOM 2089 O O . PHE A 1 277 ? -1.730 5.829 5.412 1.00 87.19 277 PHE A O 1
ATOM 2096 N N . GLY A 1 278 ? -3.405 5.542 6.908 1.00 86.19 278 GLY A N 1
ATOM 2097 C CA . GLY A 1 278 ? -4.143 4.493 6.205 1.00 86.19 278 GLY A CA 1
ATOM 2098 C C . GLY A 1 278 ? -5.321 3.979 7.024 1.00 86.19 278 GLY A C 1
ATOM 2099 O O . GLY A 1 278 ? -5.578 4.470 8.120 1.00 86.19 278 GLY A O 1
ATOM 2100 N N . ILE A 1 279 ? -6.048 2.967 6.538 1.00 88.00 279 ILE A N 1
ATOM 2101 C CA . ILE A 1 279 ? -7.039 2.260 7.376 1.00 88.00 279 ILE A CA 1
ATOM 2102 C C . ILE A 1 279 ? -6.360 1.706 8.631 1.00 88.00 279 ILE A C 1
ATOM 2104 O O . ILE A 1 279 ? -6.906 1.799 9.730 1.00 88.00 279 ILE A O 1
ATOM 2108 N N . ILE A 1 280 ? -5.151 1.181 8.472 1.00 87.50 280 ILE A N 1
ATOM 2109 C CA . ILE A 1 280 ? -4.222 0.895 9.553 1.00 87.50 280 ILE A CA 1
ATOM 2110 C C . ILE A 1 280 ? -3.102 1.929 9.436 1.00 87.50 280 ILE A C 1
ATOM 2112 O O . ILE A 1 280 ? -2.360 1.930 8.455 1.00 87.50 280 ILE A O 1
ATOM 2116 N N . GLY A 1 281 ? -2.994 2.838 10.407 1.00 82.00 281 GLY A N 1
ATOM 2117 C CA . GLY A 1 281 ? -1.991 3.905 10.352 1.00 82.00 281 GLY A CA 1
ATOM 2118 C C . GLY A 1 281 ? -0.578 3.322 10.342 1.00 82.00 281 GLY A C 1
ATOM 2119 O O . GLY A 1 281 ? 0.175 3.500 9.385 1.00 82.00 281 GLY A O 1
ATOM 2120 N N . ALA A 1 282 ? -0.274 2.539 11.377 1.00 82.75 282 ALA A N 1
ATOM 2121 C CA . ALA A 1 282 ? 1.022 1.904 11.560 1.00 82.75 282 ALA A CA 1
ATOM 2122 C C . ALA A 1 282 ? 0.872 0.486 12.103 1.00 82.75 282 ALA A C 1
ATOM 2124 O O . ALA A 1 282 ? 0.206 0.264 13.117 1.00 82.75 282 ALA A O 1
ATOM 2125 N N . GLN A 1 283 ? 1.564 -0.472 11.504 1.00 78.62 283 GLN A N 1
ATOM 2126 C CA . GLN A 1 283 ? 1.791 -1.765 12.128 1.00 78.62 283 GLN A CA 1
ATOM 2127 C C . GLN A 1 283 ? 3.286 -1.959 12.351 1.00 78.62 283 GLN A C 1
ATOM 2129 O O . GLN A 1 283 ? 4.058 -1.976 11.397 1.00 78.62 283 GLN A O 1
ATOM 2134 N N . GLN A 1 284 ? 3.700 -2.064 13.612 1.00 79.00 284 GLN A N 1
ATOM 2135 C CA . GLN A 1 284 ? 5.105 -1.990 14.020 1.00 79.00 284 GLN A CA 1
ATOM 2136 C C . GLN A 1 284 ? 5.808 -3.357 13.974 1.00 79.00 284 GLN A C 1
ATOM 2138 O O . GLN A 1 284 ? 5.168 -4.413 13.969 1.00 79.00 284 GLN A O 1
ATOM 2143 N N . TYR A 1 285 ? 7.147 -3.303 13.965 1.00 64.19 285 TYR A N 1
ATOM 2144 C CA . TYR A 1 285 ? 8.099 -4.395 13.692 1.00 64.19 285 TYR A CA 1
ATOM 2145 C C . TYR A 1 285 ? 7.906 -5.683 14.493 1.00 64.19 285 TYR A C 1
ATOM 2147 O O . TYR A 1 285 ? 8.302 -6.765 14.050 1.00 64.19 285 TYR A O 1
ATOM 2155 N N . ASP A 1 286 ? 7.324 -5.576 15.682 1.00 64.44 286 ASP A N 1
ATOM 2156 C CA . ASP A 1 286 ? 7.195 -6.723 16.566 1.00 64.44 286 ASP A CA 1
ATOM 2157 C C . ASP A 1 286 ? 5.942 -7.560 16.290 1.00 64.44 286 ASP A C 1
ATOM 2159 O O . ASP A 1 286 ? 5.867 -8.704 16.741 1.00 64.44 286 ASP A O 1
ATOM 2163 N N . SER A 1 287 ? 4.991 -7.045 15.505 1.00 62.22 287 SER A N 1
ATOM 2164 C CA . SER A 1 287 ? 3.801 -7.809 15.133 1.00 62.22 287 SER A CA 1
ATOM 2165 C C . SER A 1 287 ? 4.171 -9.025 14.281 1.00 62.22 287 SER A C 1
ATOM 2167 O O . SER A 1 287 ? 4.910 -8.957 13.293 1.00 62.22 287 SER A O 1
ATOM 2169 N N . LEU A 1 288 ? 3.664 -10.188 14.690 1.00 62.94 288 LEU A N 1
ATOM 2170 C CA . LEU A 1 288 ? 3.952 -11.452 14.014 1.00 62.94 288 LEU A CA 1
ATOM 2171 C C . LEU A 1 288 ? 3.156 -11.583 12.715 1.00 62.94 288 LEU A C 1
ATOM 2173 O O . LEU A 1 288 ? 3.659 -12.172 11.753 1.00 62.94 288 LEU A O 1
ATOM 2177 N N . TYR A 1 289 ? 1.927 -11.058 12.708 1.00 76.62 289 TYR A N 1
ATOM 2178 C CA . TYR A 1 289 ? 0.958 -11.328 11.660 1.00 76.62 289 TYR A CA 1
ATOM 2179 C C . TYR A 1 289 ? 0.005 -10.158 11.378 1.00 76.62 289 TYR A C 1
ATOM 2181 O O . TYR A 1 289 ? -0.480 -9.481 12.286 1.00 76.62 289 TYR A O 1
ATOM 2189 N N . ALA A 1 290 ? -0.309 -9.966 10.101 1.00 74.50 290 ALA A N 1
ATOM 2190 C CA . ALA A 1 290 ? -1.310 -9.029 9.616 1.00 74.50 290 ALA A CA 1
ATOM 2191 C C . ALA A 1 290 ? -2.129 -9.665 8.494 1.00 74.50 290 ALA A C 1
ATOM 2193 O O . ALA A 1 290 ? -1.553 -10.246 7.573 1.00 74.50 290 ALA A O 1
ATOM 2194 N N . GLU A 1 291 ? -3.447 -9.515 8.540 1.00 85.00 291 GLU A N 1
ATOM 2195 C CA . GLU A 1 291 ? -4.348 -10.030 7.514 1.00 85.00 291 GLU A CA 1
ATOM 2196 C C . GLU A 1 291 ? -5.407 -8.993 7.145 1.00 85.00 291 GLU A C 1
ATOM 2198 O O . GLU A 1 291 ? -6.085 -8.443 8.011 1.00 85.00 291 GLU A O 1
ATOM 2203 N N . VAL A 1 292 ? -5.576 -8.732 5.852 1.00 84.12 292 VAL A N 1
ATOM 2204 C CA . VAL A 1 292 ? -6.673 -7.902 5.344 1.00 84.12 292 VAL A CA 1
ATOM 2205 C C . VAL A 1 292 ? -7.350 -8.661 4.212 1.00 84.12 292 VAL A C 1
ATOM 2207 O O . VAL A 1 292 ? -6.700 -8.986 3.222 1.00 84.12 292 VAL A O 1
ATOM 2210 N N . ILE A 1 293 ? -8.641 -8.958 4.362 1.00 74.62 293 ILE A N 1
ATOM 2211 C CA . ILE A 1 293 ? -9.430 -9.741 3.404 1.00 74.62 293 ILE A CA 1
ATOM 2212 C C . ILE A 1 293 ? -10.723 -9.002 3.056 1.00 74.62 293 ILE A C 1
ATOM 2214 O O . ILE A 1 293 ? -11.450 -8.558 3.945 1.00 74.62 293 ILE A O 1
ATOM 2218 N N . ASN A 1 294 ? -11.062 -8.941 1.765 1.00 73.44 294 ASN A N 1
ATOM 2219 C CA . ASN A 1 294 ? -12.326 -8.380 1.268 1.00 73.44 294 ASN A CA 1
ATOM 2220 C C . ASN A 1 294 ? -12.552 -6.935 1.753 1.00 73.44 294 ASN A C 1
ATOM 2222 O O . ASN A 1 294 ? -13.554 -6.623 2.401 1.00 73.44 294 ASN A O 1
ATOM 2226 N N . LEU A 1 295 ? -11.594 -6.053 1.475 1.00 80.81 295 LEU A N 1
ATOM 2227 C CA . LEU A 1 295 ? -11.693 -4.626 1.780 1.00 80.81 295 LEU A CA 1
ATOM 2228 C C . LEU A 1 295 ? -12.011 -3.855 0.501 1.00 80.81 295 LEU A C 1
ATOM 2230 O O . LEU A 1 295 ? -11.288 -3.962 -0.484 1.00 80.81 295 LEU A O 1
ATOM 2234 N N . THR A 1 296 ? -13.044 -3.023 0.533 1.00 82.56 296 THR A N 1
ATOM 2235 C CA . THR A 1 296 ? -13.259 -1.981 -0.473 1.00 82.56 296 THR A CA 1
ATOM 2236 C C . THR A 1 296 ? -13.049 -0.623 0.172 1.00 82.56 296 THR A C 1
ATOM 2238 O O . THR A 1 296 ? -13.709 -0.312 1.165 1.00 82.56 296 THR A O 1
ATOM 2241 N N . THR A 1 297 ? -12.147 0.189 -0.379 1.00 81.44 297 THR A N 1
ATOM 2242 C CA . THR A 1 297 ? -11.905 1.545 0.124 1.00 81.44 297 THR A CA 1
ATOM 2243 C C . THR A 1 297 ? -11.961 2.608 -0.962 1.00 81.44 297 THR A C 1
ATOM 2245 O O . THR A 1 297 ? -11.538 2.374 -2.093 1.00 81.44 297 THR A O 1
ATOM 2248 N N . SER A 1 298 ? -12.509 3.774 -0.619 1.00 79.12 298 SER A N 1
ATOM 2249 C CA . SER A 1 298 ? -12.519 4.962 -1.472 1.00 79.12 298 SER A CA 1
ATOM 2250 C C . SER A 1 298 ? -11.990 6.164 -0.700 1.00 79.12 298 SER A C 1
ATOM 2252 O O . SER A 1 298 ? -12.593 6.594 0.286 1.00 79.12 298 SER A O 1
ATOM 2254 N N . MET A 1 299 ? -10.856 6.710 -1.144 1.00 72.56 299 MET A N 1
ATOM 2255 C CA . MET A 1 299 ? -10.199 7.848 -0.496 1.00 72.56 299 MET A CA 1
ATOM 2256 C C . MET A 1 299 ? -10.413 9.107 -1.323 1.00 72.56 299 MET A C 1
ATOM 2258 O O . MET A 1 299 ? -9.601 9.446 -2.177 1.00 72.56 299 MET A O 1
ATOM 2262 N N . LYS A 1 300 ? -11.519 9.817 -1.082 1.00 70.12 300 LYS A N 1
ATOM 2263 C CA . LYS A 1 300 ? -11.955 10.941 -1.928 1.00 70.12 300 LYS A CA 1
ATOM 2264 C C . LYS A 1 300 ? -10.895 12.036 -2.050 1.00 70.12 300 LYS A C 1
ATOM 2266 O O . LYS A 1 300 ? -10.670 12.559 -3.146 1.00 70.12 300 LYS A O 1
ATOM 2271 N N . LYS A 1 301 ? -10.232 12.369 -0.943 1.00 70.25 301 LYS A N 1
ATOM 2272 C CA . LYS A 1 301 ? -9.171 13.375 -0.898 1.00 70.25 301 LYS A CA 1
ATOM 2273 C C . LYS A 1 301 ? -8.336 13.201 0.366 1.00 70.25 301 LYS A C 1
ATOM 2275 O O . LYS A 1 301 ? -8.897 13.170 1.452 1.00 70.25 301 LYS A O 1
ATOM 2280 N N . VAL A 1 302 ? -7.023 13.115 0.206 1.00 64.19 302 VAL A N 1
ATOM 2281 C CA . VAL A 1 302 ? -6.010 13.352 1.238 1.00 64.19 302 VAL A CA 1
ATOM 2282 C C . VAL A 1 302 ? -5.062 14.366 0.613 1.00 64.19 302 VAL A C 1
ATOM 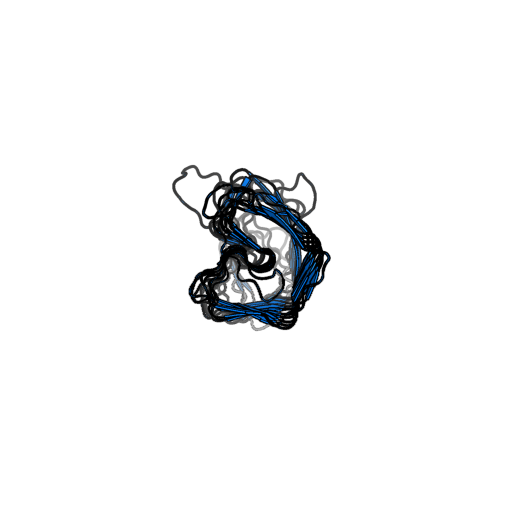2284 O O . VAL A 1 302 ? -4.186 13.992 -0.162 1.00 64.19 302 VAL A O 1
ATOM 2287 N N . ASN A 1 303 ? -5.338 15.658 0.809 1.00 62.53 303 ASN A N 1
ATOM 2288 C CA . ASN A 1 303 ? -4.557 16.742 0.210 1.00 62.53 303 ASN A CA 1
ATOM 2289 C C . ASN A 1 303 ? -3.639 17.355 1.258 1.00 62.53 303 ASN A C 1
ATOM 2291 O O . ASN A 1 303 ? -3.949 18.415 1.799 1.00 62.53 303 ASN A O 1
ATOM 2295 N N . ASP A 1 304 ? -2.553 16.657 1.569 1.00 61.84 304 ASP A N 1
ATOM 2296 C CA . ASP A 1 304 ? -1.619 17.095 2.589 1.00 61.84 304 ASP A CA 1
ATOM 2297 C C . ASP A 1 304 ? -0.178 17.008 2.079 1.00 61.84 304 ASP A C 1
ATOM 2299 O O . ASP A 1 304 ? 0.456 15.954 2.073 1.00 61.84 304 ASP A O 1
ATOM 2303 N N . ASN A 1 305 ? 0.368 18.167 1.712 1.00 64.88 305 ASN A N 1
ATOM 2304 C CA . ASN A 1 305 ? 1.770 18.322 1.317 1.00 64.88 305 ASN A CA 1
ATOM 2305 C C . ASN A 1 305 ? 2.757 18.084 2.475 1.00 64.88 305 ASN A C 1
ATOM 2307 O O . ASN A 1 305 ? 3.956 18.281 2.302 1.00 64.88 305 ASN A O 1
ATOM 2311 N N . THR A 1 306 ? 2.281 17.740 3.669 1.00 70.19 306 THR A N 1
ATOM 2312 C CA . THR A 1 306 ? 3.095 17.533 4.866 1.00 70.19 306 THR A CA 1
ATOM 2313 C C . THR A 1 306 ? 2.991 16.123 5.435 1.00 70.19 306 THR A C 1
ATOM 2315 O O . THR A 1 306 ? 3.824 15.756 6.266 1.00 70.19 306 THR A O 1
ATOM 2318 N N . SER A 1 307 ? 2.028 15.318 4.977 1.00 75.06 307 SER A N 1
ATOM 2319 C CA . SER A 1 307 ? 1.912 13.927 5.403 1.00 75.06 307 SER A CA 1
ATOM 2320 C C . SER A 1 307 ? 3.082 13.110 4.869 1.00 75.06 307 SER A C 1
ATOM 2322 O O . SER A 1 307 ? 3.330 13.120 3.668 1.00 75.06 307 SER A O 1
ATOM 2324 N N . MET A 1 308 ? 3.823 12.397 5.716 1.00 85.25 308 MET A N 1
ATOM 2325 C CA . MET A 1 308 ? 5.062 11.752 5.264 1.00 85.25 308 MET A CA 1
ATOM 2326 C C . MET A 1 308 ? 4.797 10.430 4.550 1.00 85.25 308 MET A C 1
ATOM 2328 O O . MET A 1 308 ? 5.320 10.219 3.460 1.00 85.25 308 MET A O 1
ATOM 2332 N N . ILE A 1 309 ? 3.999 9.546 5.145 1.00 90.44 309 ILE A N 1
ATOM 2333 C CA . ILE A 1 309 ? 3.829 8.167 4.690 1.00 90.44 309 ILE A CA 1
ATOM 2334 C C . ILE A 1 309 ? 2.339 7.865 4.561 1.00 90.44 309 ILE A C 1
ATOM 2336 O O . ILE A 1 309 ? 1.600 7.927 5.541 1.00 90.44 309 ILE A O 1
ATOM 2340 N N . ILE A 1 310 ? 1.888 7.527 3.354 1.00 91.75 310 ILE A N 1
ATOM 2341 C CA . ILE A 1 310 ? 0.462 7.357 3.0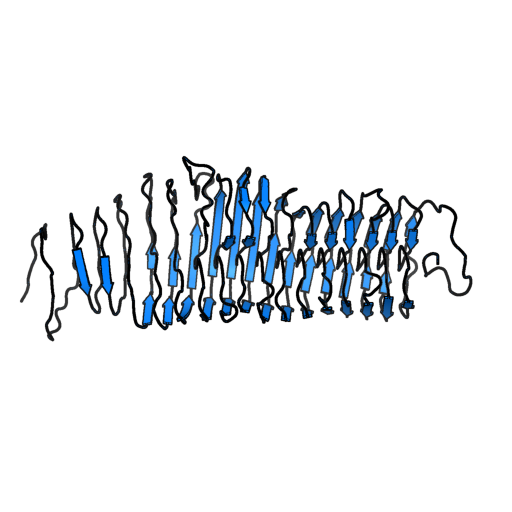62 1.00 91.75 310 ILE A CA 1
ATOM 2342 C C . ILE A 1 310 ? 0.226 6.090 2.249 1.00 91.75 310 ILE A C 1
ATOM 2344 O O . ILE A 1 310 ? 0.810 5.919 1.180 1.00 91.75 310 ILE A O 1
ATOM 2348 N N . GLY A 1 311 ? -0.696 5.249 2.714 1.00 91.81 311 GLY A N 1
ATOM 2349 C CA . GLY A 1 311 ? -1.318 4.209 1.903 1.00 91.81 311 GLY A CA 1
ATOM 2350 C C . GLY A 1 311 ? -2.784 4.026 2.258 1.00 91.81 311 GLY A C 1
ATOM 2351 O O . GLY A 1 311 ? -3.181 4.252 3.395 1.00 91.81 311 GLY A O 1
ATOM 2352 N N . SER A 1 312 ? -3.633 3.643 1.299 1.00 90.75 312 SER A N 1
ATOM 2353 C CA . SER A 1 312 ? -5.070 3.527 1.602 1.00 90.75 312 SER A CA 1
ATOM 2354 C C . SER A 1 312 ? -5.390 2.415 2.600 1.00 90.75 312 SER A C 1
ATOM 2356 O O . SER A 1 312 ? -6.357 2.524 3.352 1.00 90.75 312 SER A O 1
ATOM 2358 N N . VAL A 1 313 ? -4.569 1.362 2.635 1.00 91.31 313 VAL A N 1
ATOM 2359 C CA . VAL A 1 313 ? -4.709 0.252 3.579 1.00 91.31 313 VAL A CA 1
ATOM 2360 C C . VAL A 1 313 ? -3.760 0.453 4.753 1.00 91.31 313 VAL A C 1
ATOM 2362 O O . VAL A 1 313 ? -4.217 0.462 5.892 1.00 91.31 313 VAL A O 1
ATOM 2365 N N . PHE A 1 314 ? -2.472 0.666 4.473 1.00 92.31 314 PHE A N 1
ATOM 2366 C CA . PHE A 1 314 ? -1.428 0.842 5.480 1.00 92.31 314 PHE A CA 1
ATOM 2367 C C . PHE A 1 314 ? -0.616 2.114 5.235 1.00 92.31 314 PHE A C 1
ATOM 2369 O O . PHE A 1 314 ? -0.109 2.312 4.131 1.00 92.31 314 PHE A O 1
ATOM 2376 N N . GLY A 1 315 ? -0.389 2.918 6.274 1.00 90.25 315 GLY A N 1
ATOM 2377 C CA . GLY A 1 315 ? 0.687 3.913 6.243 1.00 90.25 315 GLY A CA 1
ATOM 2378 C C . GLY A 1 315 ? 2.035 3.196 6.252 1.00 90.25 315 GLY A C 1
ATOM 2379 O O . GLY A 1 315 ? 2.726 3.128 5.232 1.00 90.25 315 GLY A O 1
ATOM 2380 N N . VAL A 1 316 ? 2.360 2.568 7.383 1.00 91.31 316 VAL A N 1
ATOM 2381 C CA . VAL A 1 316 ? 3.540 1.704 7.540 1.00 91.31 316 VAL A CA 1
ATOM 2382 C C . VAL A 1 316 ? 3.119 0.270 7.839 1.00 91.31 316 VAL A C 1
ATOM 2384 O O . VAL A 1 316 ? 2.377 0.025 8.790 1.00 91.31 316 VAL A O 1
ATOM 2387 N N . GLN A 1 317 ? 3.658 -0.685 7.077 1.00 89.50 317 GLN A N 1
ATOM 2388 C CA . GLN A 1 317 ? 3.488 -2.114 7.327 1.00 89.50 317 GLN A CA 1
ATOM 2389 C C . GLN A 1 317 ? 4.810 -2.783 7.700 1.00 89.50 317 GLN A C 1
ATOM 2391 O O . GLN A 1 317 ? 5.627 -3.074 6.827 1.00 89.50 317 GLN A O 1
ATOM 2396 N N . ALA A 1 318 ? 5.012 -3.071 8.986 1.00 88.00 318 ALA A N 1
ATOM 2397 C CA . ALA A 1 318 ? 6.229 -3.699 9.506 1.00 88.00 318 ALA A CA 1
ATOM 2398 C C . ALA A 1 318 ? 6.007 -5.077 10.158 1.00 88.00 318 ALA A C 1
ATOM 2400 O O . ALA A 1 318 ? 6.958 -5.647 10.690 1.00 88.00 318 ALA A O 1
ATOM 2401 N N . ALA A 1 319 ? 4.796 -5.649 10.100 1.00 82.88 319 ALA A N 1
ATOM 2402 C CA . ALA A 1 319 ? 4.573 -7.009 10.605 1.00 82.88 319 ALA A CA 1
ATOM 2403 C C . ALA A 1 319 ? 5.447 -8.020 9.872 1.00 82.88 319 ALA A C 1
ATOM 2405 O O . ALA A 1 319 ? 5.596 -7.921 8.660 1.00 82.88 319 ALA A O 1
ATOM 2406 N N . LYS A 1 320 ? 5.980 -9.034 10.555 1.00 84.75 320 LYS A N 1
ATOM 2407 C CA . LYS A 1 320 ? 6.888 -10.010 9.919 1.00 84.75 320 LYS A CA 1
ATOM 2408 C C . LYS A 1 320 ? 6.243 -10.753 8.752 1.00 84.75 320 LYS A C 1
ATOM 2410 O O . LYS A 1 320 ? 6.893 -10.936 7.727 1.00 84.75 320 LYS A O 1
ATOM 2415 N N . ASN A 1 321 ? 4.981 -11.140 8.918 1.00 84.44 321 ASN A N 1
ATOM 2416 C CA . ASN A 1 321 ? 4.186 -11.794 7.888 1.00 84.44 321 ASN A CA 1
ATOM 2417 C C . ASN A 1 321 ? 2.901 -11.002 7.662 1.00 84.44 321 ASN A C 1
ATOM 2419 O O . ASN A 1 321 ? 2.153 -10.743 8.605 1.00 84.44 321 ASN A O 1
ATOM 2423 N N . CYS A 1 322 ? 2.635 -10.637 6.415 1.00 88.00 322 CYS A N 1
ATOM 2424 C CA . CYS A 1 322 ? 1.434 -9.904 6.042 1.00 88.00 322 CYS A CA 1
ATOM 2425 C C . CYS A 1 322 ? 0.771 -10.555 4.827 1.00 88.00 322 CYS A C 1
ATOM 2427 O O . CYS A 1 322 ? 1.435 -10.809 3.823 1.00 88.00 322 CYS A O 1
ATOM 2429 N N . SER A 1 323 ? -0.532 -10.818 4.926 1.00 91.44 323 SER A N 1
ATOM 2430 C CA . SER A 1 323 ? -1.363 -11.284 3.817 1.00 91.44 323 SER A CA 1
ATOM 2431 C C . SER A 1 323 ? -2.454 -10.260 3.528 1.00 91.44 323 SER A C 1
ATOM 2433 O O . SER A 1 323 ? -3.235 -9.901 4.408 1.00 91.44 323 SER A O 1
ATOM 2435 N N . ILE A 1 324 ? -2.509 -9.784 2.291 1.00 91.31 324 ILE A N 1
ATOM 2436 C CA . ILE A 1 324 ? -3.506 -8.826 1.820 1.00 91.31 324 ILE A CA 1
ATOM 2437 C C . ILE A 1 324 ? -4.220 -9.464 0.633 1.00 91.31 324 ILE A C 1
ATOM 2439 O O . ILE A 1 324 ? -3.592 -9.759 -0.380 1.00 91.31 324 ILE A O 1
ATOM 2443 N N . GLN A 1 325 ? -5.523 -9.700 0.735 1.00 93.31 325 GLN A N 1
ATOM 2444 C CA . GLN A 1 325 ? -6.259 -10.448 -0.278 1.00 93.31 325 GLN A CA 1
ATOM 2445 C C . GLN A 1 325 ? -7.613 -9.819 -0.604 1.00 93.31 325 GLN A C 1
ATOM 2447 O O . GLN A 1 325 ? -8.343 -9.380 0.283 1.00 93.31 325 GLN A O 1
ATOM 2452 N N . ASN A 1 326 ? -7.988 -9.851 -1.886 1.00 91.81 326 ASN A N 1
ATOM 2453 C CA . ASN A 1 326 ? -9.294 -9.390 -2.366 1.00 91.81 326 ASN A CA 1
ATOM 2454 C C . ASN A 1 326 ? -9.584 -7.937 -1.959 1.00 91.81 326 ASN A C 1
ATOM 2456 O O . ASN A 1 326 ? -10.659 -7.622 -1.445 1.00 91.81 326 ASN A O 1
ATOM 2460 N N . ILE A 1 327 ? -8.598 -7.058 -2.132 1.00 92.12 327 ILE A N 1
ATOM 2461 C CA . ILE A 1 327 ? -8.742 -5.635 -1.830 1.00 92.12 327 ILE A CA 1
ATOM 2462 C C . ILE A 1 327 ? -9.078 -4.876 -3.098 1.00 92.12 327 ILE A C 1
ATOM 2464 O O . ILE A 1 327 ? -8.425 -5.056 -4.121 1.00 92.12 327 ILE A O 1
ATOM 2468 N N . THR A 1 328 ? -10.032 -3.962 -3.016 1.00 92.56 328 THR A N 1
ATOM 2469 C CA . THR A 1 328 ? -10.342 -3.029 -4.094 1.00 92.56 328 THR A CA 1
ATOM 2470 C C . THR A 1 328 ? -10.241 -1.603 -3.569 1.00 92.56 328 THR A C 1
ATOM 2472 O O . THR A 1 328 ? -10.999 -1.194 -2.693 1.00 92.56 328 THR A O 1
ATOM 2475 N N . VAL A 1 329 ? -9.316 -0.821 -4.123 1.00 91.19 329 VAL A N 1
ATOM 2476 C CA . VAL A 1 329 ? -9.227 0.619 -3.860 1.00 91.19 329 VAL A CA 1
ATOM 2477 C C . VAL A 1 329 ? -9.789 1.358 -5.067 1.00 91.19 329 VAL A C 1
ATOM 2479 O O . VAL A 1 329 ? -9.295 1.198 -6.184 1.00 91.19 329 VAL A O 1
ATOM 2482 N N . LEU A 1 330 ? -10.846 2.136 -4.843 1.00 90.00 330 LEU A N 1
ATOM 2483 C CA . LEU A 1 330 ? -11.626 2.792 -5.888 1.00 90.00 330 LEU A CA 1
ATOM 2484 C C . LEU A 1 330 ? -11.672 4.295 -5.679 1.00 90.00 330 LEU A C 1
ATOM 2486 O O . LEU A 1 330 ? -12.252 4.769 -4.701 1.00 90.00 330 LEU A O 1
ATOM 2490 N N . GLY A 1 331 ? -11.215 5.045 -6.675 1.00 84.75 331 GLY A N 1
ATOM 2491 C CA . GLY A 1 331 ? -11.507 6.468 -6.741 1.00 84.75 331 GLY A CA 1
ATOM 2492 C C . GLY A 1 331 ? -10.739 7.321 -5.731 1.00 84.75 331 GLY A C 1
ATOM 2493 O O . GLY A 1 331 ? -10.513 6.948 -4.578 1.00 84.75 331 GLY A O 1
ATOM 2494 N N . GLY A 1 332 ? -10.417 8.533 -6.169 1.00 85.56 332 GLY A N 1
ATOM 2495 C CA . GLY A 1 332 ? -10.020 9.626 -5.294 1.00 85.56 332 GLY A CA 1
ATOM 2496 C C . GLY A 1 332 ? -8.537 9.969 -5.336 1.00 85.56 332 GLY A C 1
ATOM 2497 O O . GLY A 1 332 ? -7.821 9.572 -6.253 1.00 85.56 332 GLY A O 1
ATOM 2498 N N . ASN A 1 333 ? -8.112 10.821 -4.405 1.00 89.44 333 ASN A N 1
ATOM 2499 C CA . ASN A 1 333 ? -6.834 11.524 -4.480 1.00 89.44 333 ASN A CA 1
ATOM 2500 C C . ASN A 1 333 ? -6.005 11.245 -3.229 1.00 89.44 333 ASN A C 1
ATOM 2502 O O . ASN A 1 333 ? -6.391 11.650 -2.131 1.00 89.44 333 ASN A O 1
ATOM 2506 N N . ILE A 1 334 ? -4.866 10.587 -3.410 1.00 90.38 334 ILE A N 1
ATOM 2507 C CA . ILE A 1 334 ? -3.891 10.281 -2.367 1.00 90.38 334 ILE A CA 1
ATOM 2508 C C . ILE A 1 334 ? -2.694 11.188 -2.607 1.00 90.38 334 ILE A C 1
ATOM 2510 O O . ILE A 1 334 ? -2.030 11.036 -3.628 1.00 90.38 334 ILE A O 1
ATOM 2514 N N . SER A 1 335 ? -2.409 12.123 -1.701 1.00 89.56 335 SER A N 1
ATOM 2515 C CA . SER A 1 335 ? -1.213 12.954 -1.836 1.00 89.56 335 SER A CA 1
ATOM 2516 C C . SER A 1 335 ? -0.455 13.140 -0.536 1.00 89.56 335 SER A C 1
ATOM 2518 O O . SER A 1 335 ? -1.072 13.310 0.513 1.00 89.56 335 SER A O 1
ATOM 2520 N N . GLY A 1 336 ? 0.875 13.074 -0.627 1.00 88.88 336 GLY A N 1
ATOM 2521 C CA . GLY A 1 336 ? 1.785 13.121 0.515 1.00 88.88 336 GLY A CA 1
ATOM 2522 C C . GLY A 1 336 ? 3.186 13.615 0.160 1.00 88.88 336 GLY A C 1
ATOM 2523 O O . GLY A 1 336 ? 3.447 14.104 -0.938 1.00 88.88 336 GLY A O 1
ATOM 2524 N N . TYR A 1 337 ? 4.109 13.473 1.104 1.00 89.50 337 TYR A N 1
ATOM 2525 C CA . TYR A 1 337 ? 5.449 14.043 1.038 1.00 89.50 337 TYR A CA 1
ATOM 2526 C C . TYR A 1 337 ? 6.539 13.000 0.787 1.00 89.50 337 TYR A C 1
ATOM 2528 O O . TYR A 1 337 ? 7.273 13.152 -0.179 1.00 89.50 337 TYR A O 1
ATOM 2536 N N . ALA A 1 338 ? 6.667 11.949 1.608 1.00 91.81 338 ALA A N 1
ATOM 2537 C CA . ALA A 1 338 ? 7.827 11.049 1.559 1.00 91.81 338 ALA A CA 1
ATOM 2538 C C . ALA A 1 338 ? 7.557 9.727 0.827 1.00 91.81 338 ALA A C 1
ATOM 2540 O O . ALA A 1 338 ? 8.211 9.463 -0.176 1.00 91.81 338 ALA A O 1
ATOM 2541 N N . PHE A 1 339 ? 6.627 8.891 1.297 1.00 94.69 339 PHE A N 1
ATOM 2542 C CA . PHE A 1 339 ? 6.340 7.579 0.699 1.00 94.69 339 PHE A CA 1
ATOM 2543 C C . PHE A 1 339 ? 4.840 7.395 0.508 1.00 94.69 339 PHE A C 1
ATOM 2545 O O . PHE A 1 339 ? 4.079 7.383 1.474 1.00 94.69 339 PHE A O 1
ATOM 2552 N N . ILE A 1 340 ? 4.409 7.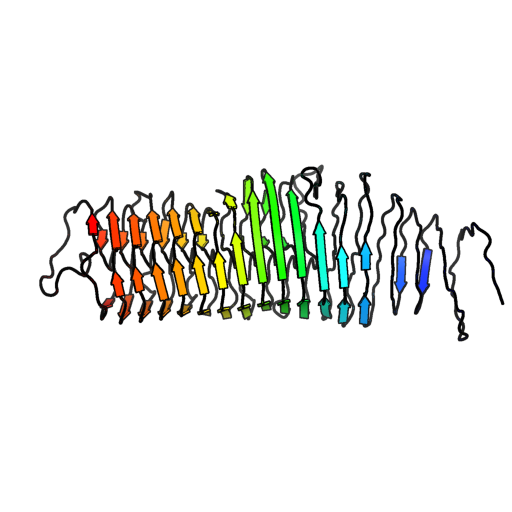258 -0.741 1.00 95.06 340 ILE A N 1
ATOM 2553 C CA . ILE A 1 340 ? 2.995 7.256 -1.095 1.00 95.06 340 ILE A CA 1
ATOM 2554 C C . ILE A 1 340 ? 2.695 6.013 -1.926 1.00 95.06 340 ILE A C 1
ATOM 2556 O O . ILE A 1 340 ? 3.243 5.831 -3.010 1.00 95.06 340 ILE A O 1
ATOM 2560 N N . GLY A 1 341 ? 1.824 5.148 -1.417 1.00 95.19 341 GLY A N 1
ATOM 2561 C CA . GLY A 1 341 ? 1.330 3.978 -2.134 1.00 95.19 341 GLY A CA 1
ATOM 2562 C C . GLY A 1 341 ? -0.184 3.987 -2.232 1.00 95.19 341 GLY A C 1
ATOM 2563 O O . GLY A 1 341 ? -0.872 4.504 -1.356 1.00 95.19 341 GLY A O 1
ATOM 2564 N N . GLY A 1 342 ? -0.744 3.368 -3.265 1.00 93.44 342 GLY A N 1
ATOM 2565 C CA . GLY A 1 342 ? -2.186 3.145 -3.294 1.00 93.44 342 GLY A CA 1
ATOM 2566 C C . GLY A 1 342 ? -2.630 2.179 -2.201 1.00 93.44 342 GLY A C 1
ATOM 2567 O O . GLY A 1 342 ? -3.689 2.395 -1.627 1.00 93.44 342 GLY A O 1
ATOM 2568 N N . PHE A 1 343 ? -1.831 1.166 -1.842 1.00 93.81 343 PHE A N 1
ATOM 2569 C CA . PHE A 1 343 ? -2.118 0.266 -0.713 1.00 93.81 343 PHE A CA 1
ATOM 2570 C C . PHE A 1 343 ? -1.278 0.602 0.515 1.00 93.81 343 PHE A C 1
ATOM 2572 O O . PHE A 1 343 ? -1.836 0.748 1.603 1.00 93.81 343 PHE A O 1
ATOM 2579 N N . ILE A 1 344 ? 0.043 0.697 0.342 1.00 95.75 344 ILE A N 1
ATOM 2580 C CA . ILE A 1 344 ? 1.016 0.782 1.435 1.00 95.75 344 ILE A CA 1
ATOM 2581 C C . ILE A 1 344 ? 1.965 1.953 1.187 1.00 95.75 344 ILE A C 1
ATOM 2583 O O . ILE A 1 344 ? 2.655 1.971 0.171 1.00 95.75 344 ILE A O 1
ATOM 2587 N N . GLY A 1 345 ? 2.070 2.897 2.119 1.00 95.56 345 GLY A N 1
ATOM 2588 C CA . GLY A 1 345 ? 3.071 3.964 2.015 1.00 95.56 345 GLY A CA 1
ATOM 2589 C C . GLY A 1 345 ? 4.492 3.406 2.104 1.00 95.56 345 GLY A C 1
ATOM 2590 O O . GLY A 1 345 ? 5.276 3.512 1.159 1.00 95.56 345 GLY A O 1
ATOM 2591 N N . GLN A 1 346 ? 4.795 2.738 3.219 1.00 95.88 346 GLN A N 1
ATOM 2592 C CA . GLN A 1 346 ? 6.087 2.109 3.481 1.00 95.88 346 GLN A CA 1
ATOM 2593 C C . GLN A 1 346 ? 5.947 0.650 3.931 1.00 95.88 346 GLN A C 1
ATOM 2595 O O . GLN A 1 346 ? 5.261 0.335 4.903 1.00 95.88 346 GLN A O 1
ATOM 2600 N N . LEU A 1 347 ? 6.676 -0.237 3.257 1.00 95.25 347 LEU A N 1
ATOM 2601 C CA . LEU A 1 347 ? 6.784 -1.651 3.585 1.00 95.25 347 LEU A CA 1
ATOM 2602 C C . LEU A 1 347 ? 8.115 -1.940 4.295 1.00 95.25 347 LEU A C 1
ATOM 2604 O O . LEU A 1 347 ? 9.188 -1.793 3.712 1.00 95.25 347 LEU A O 1
ATOM 2608 N N . ASN A 1 348 ? 8.017 -2.399 5.542 1.00 92.62 348 ASN A N 1
ATOM 2609 C CA . ASN A 1 348 ? 9.119 -2.836 6.406 1.00 92.62 348 ASN A CA 1
ATOM 2610 C C . ASN A 1 348 ? 8.966 -4.295 6.884 1.00 92.62 348 ASN A C 1
ATOM 2612 O O . ASN A 1 348 ? 9.609 -4.717 7.844 1.00 92.62 348 ASN A O 1
ATOM 2616 N N . SER A 1 349 ? 8.066 -5.041 6.247 1.00 83.44 349 SER A N 1
ATOM 2617 C CA . SER A 1 349 ? 7.712 -6.424 6.565 1.00 83.44 349 SER A CA 1
ATOM 2618 C C . SER A 1 349 ? 8.651 -7.408 5.886 1.00 83.44 349 SER A C 1
ATOM 2620 O O . SER A 1 349 ? 8.867 -7.279 4.690 1.00 83.44 349 SER A O 1
ATOM 2622 N N . GLN A 1 350 ? 9.112 -8.442 6.596 1.00 84.50 350 GLN A N 1
ATOM 2623 C CA . GLN A 1 350 ? 10.014 -9.455 6.029 1.00 84.50 350 GLN A CA 1
ATOM 2624 C C . GLN A 1 350 ? 9.406 -10.217 4.846 1.00 84.50 350 GLN A C 1
ATOM 2626 O O . GLN A 1 350 ? 10.114 -10.494 3.878 1.00 84.50 350 GLN A O 1
ATOM 2631 N N . ASN A 1 351 ? 8.115 -10.551 4.930 1.00 86.00 351 ASN A N 1
ATOM 2632 C CA . ASN A 1 351 ? 7.388 -11.258 3.885 1.00 86.00 351 ASN A CA 1
ATOM 2633 C C . ASN A 1 351 ? 5.962 -10.717 3.774 1.00 86.00 351 ASN A C 1
ATOM 2635 O O . ASN A 1 351 ? 5.135 -10.911 4.672 1.00 86.00 351 ASN A O 1
ATOM 2639 N N . ILE A 1 352 ? 5.657 -10.107 2.632 1.00 92.19 352 ILE A N 1
ATOM 2640 C CA . ILE A 1 352 ? 4.293 -9.715 2.289 1.00 92.19 352 ILE A CA 1
ATOM 2641 C C . ILE A 1 352 ? 3.791 -10.474 1.068 1.00 92.19 352 ILE A C 1
ATOM 2643 O O . ILE A 1 352 ? 4.505 -10.661 0.082 1.00 92.19 352 ILE A O 1
ATOM 2647 N N . VAL A 1 353 ? 2.534 -10.890 1.139 1.00 95.00 353 VAL A N 1
ATOM 2648 C CA . VAL A 1 353 ? 1.821 -11.529 0.042 1.00 95.00 353 VAL A CA 1
ATOM 2649 C C . VAL A 1 353 ? 0.561 -10.717 -0.234 1.00 95.00 353 VAL A C 1
ATOM 2651 O O . VAL A 1 353 ? -0.280 -10.560 0.649 1.00 95.00 353 VAL A O 1
ATOM 2654 N N . ILE A 1 354 ? 0.438 -10.186 -1.451 1.00 95.44 354 ILE A N 1
ATOM 2655 C CA . ILE A 1 354 ? -0.750 -9.464 -1.914 1.00 95.44 354 ILE A CA 1
ATOM 2656 C C . ILE A 1 354 ? -1.387 -10.245 -3.062 1.00 95.44 354 ILE A C 1
ATOM 2658 O O . ILE A 1 354 ? -0.745 -10.486 -4.085 1.00 95.44 354 ILE A O 1
ATOM 2662 N N . LEU A 1 355 ? -2.650 -10.640 -2.898 1.00 96.69 355 LEU A N 1
ATOM 2663 C CA . LEU A 1 355 ? -3.359 -11.530 -3.816 1.00 96.69 355 LEU A CA 1
ATOM 2664 C C . LEU A 1 355 ? -4.663 -10.907 -4.308 1.00 96.69 355 LEU A C 1
ATOM 2666 O O . LEU A 1 355 ? -5.425 -10.340 -3.523 1.00 96.69 355 LEU A O 1
ATOM 2670 N N . SER A 1 356 ? -4.975 -11.107 -5.589 1.00 96.88 356 SER A N 1
ATOM 2671 C CA . SER A 1 356 ? -6.318 -10.894 -6.159 1.00 96.88 356 SER A CA 1
ATOM 2672 C C . SER A 1 356 ? -6.909 -9.522 -5.821 1.00 96.88 356 SER A C 1
ATOM 2674 O O . SER A 1 356 ? -8.056 -9.413 -5.402 1.00 96.88 356 SER A O 1
ATOM 2676 N N . SER A 1 357 ? -6.092 -8.477 -5.917 1.00 96.25 357 SER A N 1
ATOM 2677 C CA . SER A 1 357 ? -6.442 -7.132 -5.464 1.00 96.25 357 SER A CA 1
ATOM 2678 C C . SER A 1 357 ? -6.318 -6.123 -6.599 1.00 96.25 357 SER A C 1
ATOM 2680 O O . SER A 1 357 ? -5.569 -6.329 -7.550 1.00 96.25 357 SER A O 1
ATOM 2682 N N . SER A 1 358 ? -7.056 -5.023 -6.511 1.00 95.75 358 SER A N 1
ATOM 2683 C CA . SER A 1 358 ? -7.195 -4.069 -7.602 1.00 95.75 358 SER A CA 1
ATOM 2684 C C . SER A 1 358 ? -7.153 -2.618 -7.139 1.00 95.75 358 SER A C 1
ATOM 2686 O O . SER A 1 358 ? -7.759 -2.258 -6.127 1.00 95.75 358 SER A O 1
ATOM 2688 N N . ILE A 1 359 ? -6.531 -1.772 -7.950 1.00 94.44 359 ILE A N 1
ATOM 2689 C CA . ILE A 1 359 ? -6.596 -0.316 -7.867 1.00 94.44 359 ILE A CA 1
ATOM 2690 C C . ILE A 1 359 ? -7.258 0.212 -9.127 1.00 94.44 359 ILE A C 1
ATOM 2692 O O . ILE A 1 359 ? -6.853 -0.140 -10.232 1.00 94.44 359 ILE A O 1
ATOM 2696 N N . CYS A 1 360 ? -8.254 1.079 -8.966 1.00 94.56 360 CYS A N 1
ATOM 2697 C CA . CYS A 1 360 ? -8.914 1.707 -10.098 1.00 94.56 360 CYS A CA 1
ATOM 2698 C C . CYS A 1 360 ? -9.250 3.174 -9.824 1.00 94.56 360 CYS A C 1
ATOM 2700 O O . CYS A 1 360 ? -9.751 3.516 -8.748 1.00 94.56 360 CYS A O 1
ATOM 2702 N N . ASN A 1 361 ? -9.039 4.027 -10.831 1.00 94.50 361 ASN A N 1
ATOM 2703 C CA . ASN A 1 361 ? -9.464 5.428 -10.821 1.00 94.50 361 ASN A CA 1
ATOM 2704 C C . ASN A 1 361 ? -8.838 6.268 -9.687 1.00 94.50 361 ASN A C 1
ATOM 2706 O O . ASN A 1 361 ? -9.510 7.111 -9.090 1.00 94.50 361 ASN A O 1
ATOM 2710 N N . LEU A 1 362 ? -7.569 6.018 -9.345 1.00 92.88 362 LEU A N 1
ATOM 2711 C CA . LEU A 1 362 ? -6.849 6.803 -8.337 1.00 92.88 362 LEU A CA 1
ATOM 2712 C C . LEU A 1 362 ? -5.990 7.898 -8.964 1.00 92.88 362 LEU A C 1
ATOM 2714 O O . LEU A 1 362 ? -5.395 7.716 -10.021 1.00 92.88 362 LEU A O 1
ATOM 2718 N N . ASN A 1 363 ? -5.850 9.006 -8.245 1.00 94.19 363 ASN A N 1
ATOM 2719 C CA . ASN A 1 363 ? -4.778 9.971 -8.446 1.00 94.19 363 ASN A CA 1
ATOM 2720 C C . ASN A 1 363 ? -3.849 9.904 -7.236 1.00 94.19 363 ASN A C 1
ATOM 2722 O O . ASN A 1 363 ? -4.240 10.280 -6.134 1.00 94.19 363 ASN A O 1
ATOM 2726 N N . ILE A 1 364 ? -2.635 9.411 -7.433 1.00 94.44 364 ILE A N 1
ATOM 2727 C CA . ILE A 1 364 ? -1.625 9.252 -6.392 1.00 94.44 364 ILE A CA 1
ATOM 2728 C C . ILE A 1 364 ? -0.507 10.238 -6.693 1.00 94.44 364 ILE A C 1
ATOM 2730 O O . ILE A 1 364 ? 0.092 10.162 -7.764 1.00 94.44 364 ILE A O 1
ATOM 2734 N N . SER A 1 365 ? -0.225 11.167 -5.784 1.00 93.00 365 SER A N 1
ATOM 2735 C CA . SER A 1 365 ? 0.799 12.179 -6.017 1.00 93.00 365 SER A CA 1
ATOM 2736 C C . SER A 1 365 ? 1.618 12.568 -4.792 1.00 93.00 365 SER A C 1
ATOM 2738 O O . SER A 1 365 ? 1.273 12.247 -3.659 1.00 93.00 365 SER A O 1
ATOM 2740 N N . GLY A 1 366 ? 2.758 13.225 -4.992 1.00 90.56 366 GLY A N 1
ATOM 2741 C CA . GLY A 1 366 ? 3.597 13.628 -3.868 1.00 90.56 366 GLY A CA 1
ATOM 2742 C C . GLY A 1 366 ? 4.996 14.091 -4.239 1.00 90.56 366 GLY A C 1
ATOM 2743 O O . GLY A 1 366 ? 5.259 14.437 -5.390 1.00 90.56 366 GLY A O 1
ATOM 2744 N N . GLN A 1 367 ? 5.876 14.139 -3.238 1.00 89.19 367 GLN A N 1
ATOM 2745 C CA . GLN A 1 367 ? 7.245 14.649 -3.384 1.00 89.19 367 GLN A CA 1
ATOM 2746 C C . GLN A 1 367 ? 8.353 13.586 -3.316 1.00 89.19 367 GLN A C 1
ATOM 2748 O O . GLN A 1 367 ? 9.472 13.856 -3.758 1.00 89.19 367 GLN A O 1
ATOM 2753 N N . GLY A 1 368 ? 8.072 12.412 -2.760 1.00 91.06 368 GLY A N 1
ATOM 2754 C CA . GLY A 1 368 ? 9.045 11.338 -2.590 1.00 91.06 368 GLY A CA 1
ATOM 2755 C C . GLY A 1 368 ? 8.667 10.101 -3.391 1.00 91.06 368 GLY A C 1
ATOM 2756 O O . GLY A 1 368 ? 8.198 10.204 -4.514 1.00 91.06 368 GLY A O 1
ATOM 2757 N N . ASN A 1 369 ? 8.868 8.908 -2.847 1.00 94.94 369 ASN A N 1
ATOM 2758 C CA . ASN A 1 369 ? 8.672 7.676 -3.608 1.00 94.94 369 ASN A CA 1
ATOM 2759 C C . ASN A 1 369 ? 7.194 7.336 -3.739 1.00 94.94 369 ASN A C 1
ATOM 2761 O O . ASN A 1 369 ? 6.485 7.231 -2.734 1.00 94.94 369 ASN A O 1
ATOM 2765 N N . ILE A 1 370 ? 6.746 7.131 -4.975 1.00 96.12 370 ILE A N 1
ATOM 2766 C CA . ILE A 1 370 ? 5.331 6.957 -5.284 1.00 96.12 370 ILE A CA 1
ATOM 2767 C C . ILE A 1 370 ? 5.133 5.660 -6.049 1.00 96.12 370 ILE A C 1
ATOM 2769 O O . ILE A 1 370 ? 5.703 5.469 -7.121 1.00 96.12 370 ILE A O 1
ATOM 2773 N N . GLY A 1 371 ? 4.311 4.774 -5.503 1.00 96.56 371 GLY A N 1
ATOM 2774 C CA . GLY A 1 371 ? 3.895 3.550 -6.168 1.00 96.56 371 GLY A CA 1
ATOM 2775 C C . GLY A 1 371 ? 2.390 3.496 -6.327 1.00 96.56 371 GLY A C 1
ATOM 2776 O O . GLY A 1 371 ? 1.652 3.943 -5.449 1.00 96.56 371 GLY A O 1
ATOM 2777 N N . GLY A 1 372 ? 1.907 2.870 -7.397 1.00 95.56 372 GLY A N 1
ATOM 2778 C CA . GLY A 1 372 ? 0.491 2.524 -7.451 1.00 95.56 372 GLY A CA 1
ATOM 2779 C C . GLY A 1 372 ? 0.105 1.587 -6.308 1.00 95.56 372 GLY A C 1
ATOM 2780 O O . GLY A 1 372 ? -0.922 1.816 -5.698 1.00 95.56 372 GLY A O 1
ATOM 2781 N N . ILE A 1 373 ? 0.947 0.625 -5.910 1.00 96.38 373 ILE A N 1
ATOM 2782 C CA . ILE A 1 373 ? 0.694 -0.259 -4.755 1.00 96.38 373 ILE A CA 1
ATOM 2783 C C . ILE A 1 373 ? 1.510 0.175 -3.531 1.00 96.38 373 ILE A C 1
ATOM 2785 O O . ILE A 1 373 ? 0.922 0.434 -2.479 1.00 96.38 373 ILE A O 1
ATOM 2789 N N . ILE A 1 374 ? 2.842 0.264 -3.658 1.00 97.44 374 ILE A N 1
ATOM 2790 C CA . ILE A 1 374 ? 3.773 0.548 -2.551 1.00 97.44 374 ILE A CA 1
ATOM 2791 C C . ILE A 1 374 ? 4.651 1.762 -2.858 1.00 97.44 374 ILE A C 1
ATOM 2793 O O . ILE A 1 374 ? 5.369 1.758 -3.853 1.00 97.44 374 ILE A O 1
ATOM 2797 N N . GLY A 1 375 ? 4.685 2.764 -1.978 1.00 97.12 375 GLY A N 1
ATOM 2798 C CA . GLY A 1 375 ? 5.597 3.905 -2.133 1.00 97.12 375 GLY A CA 1
ATOM 2799 C C . GLY A 1 375 ? 7.068 3.500 -1.999 1.00 97.12 375 GLY A C 1
ATOM 2800 O O . GLY A 1 375 ? 7.865 3.663 -2.925 1.00 97.12 375 GLY A O 1
ATOM 2801 N N . TYR A 1 376 ? 7.421 2.921 -0.851 1.00 96.88 376 TYR A N 1
ATOM 2802 C CA . TYR A 1 376 ? 8.784 2.497 -0.526 1.00 96.88 376 TYR A CA 1
ATOM 2803 C C . TYR A 1 376 ? 8.818 1.099 0.100 1.00 96.88 376 TYR A C 1
ATOM 2805 O O . TYR A 1 376 ? 8.154 0.840 1.102 1.00 96.88 376 TYR A O 1
ATOM 2813 N N . GLN A 1 377 ? 9.637 0.209 -0.457 1.00 96.75 377 GLN A N 1
ATOM 2814 C CA . GLN A 1 377 ? 9.940 -1.110 0.096 1.00 96.75 377 GLN A CA 1
ATOM 2815 C C . GLN A 1 377 ? 11.356 -1.110 0.656 1.00 96.75 377 GLN A C 1
ATOM 2817 O O . GLN A 1 377 ? 12.324 -0.928 -0.084 1.00 96.75 377 GLN A O 1
ATOM 2822 N N . SER A 1 378 ? 11.474 -1.342 1.960 1.00 94.81 378 SER A N 1
ATOM 2823 C CA . SER A 1 378 ? 12.753 -1.311 2.658 1.00 94.81 378 SER A CA 1
ATOM 2824 C C . SER A 1 378 ? 13.582 -2.588 2.451 1.00 94.81 378 SER A C 1
ATOM 2826 O O . SER A 1 378 ? 13.083 -3.591 1.925 1.00 94.81 378 SER A O 1
ATOM 2828 N N . PRO A 1 379 ? 14.868 -2.576 2.845 1.00 92.56 379 PRO A N 1
ATOM 2829 C CA . PRO A 1 379 ? 15.703 -3.770 2.829 1.00 92.56 379 PRO A CA 1
ATOM 2830 C C . PRO A 1 379 ? 15.115 -4.914 3.667 1.00 92.56 379 PRO A C 1
ATOM 2832 O O . PRO A 1 379 ? 14.506 -4.691 4.709 1.00 92.56 379 PRO A O 1
ATOM 2835 N N . ASN A 1 380 ? 15.372 -6.149 3.236 1.00 89.31 380 ASN A N 1
ATOM 2836 C CA . ASN A 1 380 ? 14.853 -7.398 3.802 1.00 89.31 380 ASN A CA 1
ATOM 2837 C C . ASN A 1 380 ? 13.331 -7.570 3.734 1.00 89.31 380 ASN A C 1
ATOM 2839 O O . ASN A 1 380 ? 12.816 -8.475 4.387 1.00 89.31 380 ASN A O 1
ATOM 2843 N N . SER A 1 381 ? 12.624 -6.748 2.956 1.00 92.31 381 SER A N 1
ATOM 2844 C CA . SER A 1 381 ? 11.168 -6.806 2.873 1.00 92.31 381 SER A CA 1
ATOM 2845 C C . SER A 1 381 ? 10.693 -7.523 1.616 1.00 92.31 381 SER A C 1
ATOM 2847 O O . SER A 1 381 ? 10.266 -6.866 0.673 1.00 92.31 381 SER A O 1
ATOM 2849 N N . ASN A 1 382 ? 10.821 -8.848 1.533 1.00 94.31 382 ASN A N 1
ATOM 2850 C CA . ASN A 1 382 ? 10.453 -9.582 0.316 1.00 94.31 382 ASN A CA 1
ATOM 2851 C C . ASN A 1 382 ? 8.940 -9.530 0.069 1.00 94.31 382 ASN A C 1
ATOM 2853 O O . ASN A 1 382 ? 8.140 -9.589 1.006 1.00 94.31 382 ASN A O 1
ATOM 2857 N N . SER A 1 383 ? 8.541 -9.442 -1.200 1.00 95.56 383 SER A N 1
ATOM 2858 C CA . SER A 1 383 ? 7.130 -9.320 -1.567 1.00 95.56 383 SER A CA 1
ATOM 2859 C C . SER A 1 383 ? 6.726 -10.200 -2.748 1.00 95.56 383 SER A C 1
ATOM 2861 O O . SER A 1 383 ? 7.463 -10.360 -3.723 1.00 95.56 383 SER A O 1
ATOM 2863 N N . LEU A 1 384 ? 5.522 -10.762 -2.644 1.00 97.12 384 LEU A N 1
ATOM 2864 C CA . LEU A 1 384 ? 4.827 -11.484 -3.703 1.00 97.12 384 LEU A CA 1
ATOM 2865 C C . LEU A 1 384 ? 3.516 -10.767 -4.027 1.00 97.12 384 LEU A C 1
ATOM 2867 O O . LEU A 1 384 ? 2.678 -10.563 -3.151 1.00 97.12 384 LEU A O 1
ATOM 2871 N N . PHE A 1 385 ? 3.326 -10.448 -5.300 1.00 97.69 385 PHE A N 1
ATOM 2872 C CA . PHE A 1 385 ? 2.096 -9.916 -5.865 1.00 97.69 385 PHE A CA 1
ATOM 2873 C C . PHE A 1 385 ? 1.555 -10.926 -6.871 1.00 97.69 385 PHE A C 1
ATOM 2875 O O . PHE A 1 385 ? 2.269 -11.321 -7.793 1.00 97.69 385 PHE A O 1
ATOM 2882 N N . GLN A 1 386 ? 0.301 -11.337 -6.717 1.00 98.12 386 GLN A N 1
ATOM 2883 C CA . GLN A 1 386 ? -0.344 -12.235 -7.670 1.00 98.12 386 GLN A CA 1
ATOM 2884 C C . GLN A 1 386 ? -1.767 -11.783 -7.975 1.00 98.12 386 GLN A C 1
ATOM 2886 O O . GLN A 1 386 ? -2.520 -11.441 -7.061 1.00 98.12 386 GLN A O 1
ATOM 2891 N N . ASN A 1 387 ? -2.157 -11.835 -9.251 1.00 97.75 387 ASN A N 1
ATOM 2892 C CA . ASN A 1 387 ? -3.482 -11.417 -9.714 1.00 97.75 387 ASN A CA 1
ATOM 2893 C C . ASN A 1 387 ? -3.806 -9.969 -9.309 1.00 97.75 387 ASN A C 1
ATOM 2895 O O . ASN A 1 387 ? -4.895 -9.689 -8.805 1.00 97.75 387 ASN A O 1
ATOM 2899 N N . ILE A 1 388 ? -2.844 -9.054 -9.468 1.00 97.94 388 ILE A N 1
ATOM 2900 C CA . ILE A 1 388 ? -3.032 -7.638 -9.140 1.00 97.94 388 ILE A CA 1
ATOM 2901 C C . ILE A 1 388 ? -3.406 -6.852 -10.388 1.00 97.94 388 ILE A C 1
ATOM 2903 O O . ILE A 1 388 ? -2.738 -6.975 -11.411 1.00 97.94 388 ILE A O 1
ATOM 2907 N N . SER A 1 389 ? -4.426 -5.999 -10.306 1.00 97.44 389 SER A N 1
ATOM 2908 C CA . SER A 1 389 ? -4.800 -5.101 -11.402 1.00 97.44 389 SER A CA 1
ATOM 2909 C C . SER A 1 389 ? -4.716 -3.629 -11.007 1.00 97.44 389 SER A C 1
ATOM 2911 O O . SER A 1 389 ? -5.178 -3.223 -9.947 1.00 97.44 389 SER A O 1
ATOM 2913 N N . ILE A 1 390 ? -4.119 -2.808 -11.868 1.00 97.50 390 ILE A N 1
ATOM 2914 C CA . ILE A 1 390 ? -4.083 -1.351 -11.722 1.00 97.50 390 ILE A CA 1
ATOM 2915 C C . ILE A 1 390 ? -4.645 -0.751 -12.999 1.00 97.50 390 ILE A C 1
ATOM 2917 O O . ILE A 1 390 ? -4.097 -0.982 -14.082 1.00 97.50 390 ILE A O 1
ATOM 2921 N N . SER A 1 391 ? -5.738 0.000 -12.881 1.00 97.06 391 SER A N 1
ATOM 2922 C CA . SER A 1 391 ? -6.399 0.610 -14.029 1.00 97.06 391 SER A CA 1
ATOM 2923 C C . SER A 1 391 ? -6.785 2.067 -13.832 1.00 97.06 391 SER A C 1
ATOM 2925 O O . SER A 1 391 ? -7.068 2.502 -12.716 1.00 97.06 391 SER A O 1
ATOM 2927 N N . ASP A 1 392 ? -6.803 2.828 -14.928 1.00 96.56 392 ASP A N 1
ATOM 2928 C CA . ASP A 1 392 ? -7.324 4.203 -14.975 1.00 96.56 392 ASP A CA 1
ATOM 2929 C C . ASP A 1 392 ? -6.727 5.102 -13.874 1.00 96.56 392 ASP A C 1
ATOM 2931 O O . ASP A 1 392 ? -7.423 5.887 -13.240 1.00 96.56 392 ASP A O 1
ATOM 2935 N N . THR A 1 393 ? -5.439 4.927 -13.576 1.00 95.81 393 THR A N 1
ATOM 2936 C CA . THR A 1 393 ? -4.782 5.522 -12.404 1.00 95.81 393 THR A CA 1
ATOM 2937 C C . THR A 1 393 ? -3.675 6.474 -12.838 1.00 95.81 393 THR A C 1
ATOM 2939 O O . THR A 1 393 ? -2.903 6.172 -13.746 1.00 95.81 393 THR A O 1
ATOM 2942 N N . ASN A 1 394 ? -3.578 7.620 -12.174 1.00 96.38 394 ASN A N 1
ATOM 2943 C CA . ASN A 1 394 ? -2.495 8.578 -12.350 1.00 96.38 394 ASN A CA 1
ATOM 2944 C C . ASN A 1 394 ? -1.546 8.486 -11.153 1.00 96.38 394 ASN A C 1
ATOM 2946 O O . ASN A 1 394 ? -1.991 8.587 -10.013 1.00 96.38 394 ASN A O 1
ATOM 2950 N N . VAL A 1 395 ? -0.252 8.315 -11.406 1.00 96.44 395 VAL A N 1
ATOM 2951 C CA . VAL A 1 395 ? 0.803 8.274 -10.387 1.00 96.44 395 VAL A CA 1
ATOM 2952 C C . VAL A 1 395 ? 1.812 9.366 -10.723 1.00 96.44 395 VAL A C 1
ATOM 2954 O O . VAL A 1 395 ? 2.486 9.270 -11.746 1.00 96.44 395 VAL A O 1
ATOM 2957 N N . SER A 1 396 ? 1.893 10.429 -9.921 1.00 94.00 396 SER A N 1
ATOM 2958 C CA . SER A 1 396 ? 2.689 11.607 -10.276 1.00 94.00 396 SER A CA 1
ATOM 2959 C C . SER A 1 396 ? 3.535 12.185 -9.147 1.00 94.00 396 SER A C 1
ATOM 2961 O O . SER A 1 396 ? 3.044 12.458 -8.060 1.00 94.00 396 SER A O 1
ATOM 2963 N N . SER A 1 397 ? 4.814 12.445 -9.412 1.00 91.94 397 SER A N 1
ATOM 2964 C CA . SER A 1 397 ? 5.681 13.178 -8.489 1.00 91.94 397 SER A CA 1
ATOM 2965 C C . SER A 1 397 ? 5.986 14.593 -8.966 1.00 91.94 397 SER A C 1
ATOM 2967 O O . SER A 1 397 ? 6.168 14.849 -10.159 1.00 91.94 397 SER A O 1
ATOM 2969 N N . PHE A 1 398 ? 6.087 15.508 -8.002 1.00 85.75 398 PHE A N 1
ATOM 2970 C CA . PHE A 1 398 ? 6.452 16.909 -8.203 1.00 85.75 398 PHE A CA 1
ATOM 2971 C C . PHE A 1 398 ? 7.917 17.218 -7.837 1.00 85.75 398 PHE A C 1
ATOM 2973 O O . PHE A 1 398 ? 8.343 18.365 -7.973 1.00 85.75 398 PHE A O 1
ATOM 2980 N N . SER A 1 399 ? 8.695 16.235 -7.368 1.00 84.31 399 SER A N 1
ATOM 2981 C CA . SER A 1 399 ? 10.109 16.413 -6.984 1.00 84.31 399 SER A CA 1
ATOM 2982 C C . SER A 1 399 ? 10.922 15.117 -7.071 1.00 84.31 399 SER A C 1
ATOM 2984 O O . SER A 1 399 ? 10.463 14.138 -7.643 1.00 84.31 399 SER A O 1
ATOM 2986 N N . ASN A 1 400 ? 12.165 15.112 -6.572 1.00 76.44 400 ASN A N 1
ATOM 2987 C CA . ASN A 1 400 ? 13.153 14.029 -6.736 1.00 76.44 400 ASN A CA 1
ATOM 2988 C C . ASN A 1 400 ? 12.656 12.700 -6.197 1.00 76.44 400 ASN A C 1
ATOM 2990 O O . ASN A 1 400 ? 12.710 12.467 -4.993 1.00 76.44 400 ASN A O 1
ATOM 2994 N N . SER A 1 401 ? 12.191 11.849 -7.104 1.00 83.56 401 SER A N 1
ATOM 2995 C CA . SER A 1 401 ? 11.384 10.700 -6.730 1.00 83.56 401 SER A CA 1
ATOM 2996 C C . SER A 1 401 ? 11.630 9.505 -7.616 1.00 83.56 401 SER A C 1
ATOM 2998 O O . SER A 1 401 ? 12.065 9.619 -8.761 1.00 83.56 401 SER A O 1
ATOM 3000 N N . TYR A 1 402 ? 11.262 8.354 -7.072 1.00 94.06 402 TYR A N 1
ATOM 3001 C CA . TYR A 1 402 ? 11.069 7.139 -7.834 1.00 94.06 402 TYR A CA 1
ATOM 3002 C C . TYR A 1 402 ? 9.571 6.880 -7.967 1.00 94.06 402 TYR A C 1
ATOM 3004 O O . TYR A 1 402 ? 8.864 6.789 -6.959 1.00 94.06 402 TYR A O 1
ATOM 3012 N N . VAL A 1 403 ? 9.086 6.794 -9.205 1.00 95.81 403 VAL A N 1
ATOM 3013 C CA . VAL A 1 403 ? 7.657 6.690 -9.518 1.00 95.81 403 VAL A CA 1
ATOM 3014 C C . VAL A 1 403 ? 7.383 5.387 -10.263 1.00 95.81 403 VAL A C 1
ATOM 3016 O O . VAL A 1 403 ? 7.841 5.188 -11.387 1.00 95.81 403 VAL A O 1
ATOM 3019 N N . GLY A 1 404 ? 6.641 4.480 -9.636 1.00 95.75 404 GLY A N 1
ATOM 3020 C CA . GLY A 1 404 ? 6.299 3.181 -10.207 1.00 95.75 404 GLY A CA 1
ATOM 3021 C C . GLY A 1 404 ? 4.800 2.949 -10.282 1.00 95.75 404 GLY A C 1
ATOM 3022 O O . GLY A 1 404 ? 4.052 3.371 -9.404 1.00 95.75 404 GLY A O 1
ATOM 3023 N N . GLY A 1 405 ? 4.332 2.214 -11.286 1.00 94.69 405 GLY A N 1
ATOM 3024 C CA . GLY A 1 405 ? 2.937 1.773 -11.295 1.00 94.69 405 GLY A CA 1
ATOM 3025 C C . GLY A 1 405 ? 2.653 0.738 -10.205 1.00 94.69 405 GLY A C 1
ATOM 3026 O O . GLY A 1 405 ? 1.567 0.760 -9.654 1.00 94.69 405 GLY A O 1
ATOM 3027 N N . PHE A 1 406 ? 3.610 -0.106 -9.805 1.00 96.00 406 PHE A N 1
ATOM 3028 C CA . PHE A 1 406 ? 3.491 -0.972 -8.619 1.00 96.00 406 PHE A CA 1
ATOM 3029 C C . PHE A 1 406 ? 4.262 -0.399 -7.434 1.00 96.00 406 PHE A C 1
ATOM 3031 O O . PHE A 1 406 ? 3.657 -0.092 -6.408 1.00 96.00 406 PHE A O 1
ATOM 3038 N N . ILE A 1 407 ? 5.582 -0.260 -7.566 1.00 97.50 407 ILE A N 1
ATOM 3039 C CA . ILE A 1 407 ? 6.471 0.128 -6.466 1.00 97.50 407 ILE A CA 1
ATOM 3040 C C . ILE A 1 407 ? 7.268 1.367 -6.857 1.00 97.50 407 ILE A C 1
ATOM 3042 O O . ILE A 1 407 ? 7.938 1.353 -7.887 1.00 97.50 407 ILE A O 1
ATOM 3046 N N . GLY A 1 408 ? 7.249 2.412 -6.028 1.00 96.81 408 GLY A N 1
ATOM 3047 C CA . GLY A 1 408 ? 8.097 3.589 -6.232 1.00 96.81 408 GLY A CA 1
ATOM 3048 C C . GLY A 1 408 ? 9.576 3.220 -6.132 1.00 96.81 408 GLY A C 1
ATOM 3049 O O . GLY A 1 408 ? 10.297 3.249 -7.130 1.00 96.81 408 GLY A O 1
ATOM 3050 N N . GLN A 1 409 ? 10.011 2.793 -4.944 1.00 96.38 409 GLN A N 1
ATOM 3051 C CA . GLN A 1 409 ? 11.382 2.338 -4.698 1.00 96.38 409 GLN A CA 1
ATOM 3052 C C . GLN A 1 409 ? 11.444 0.945 -4.060 1.00 96.38 409 GLN A C 1
ATOM 3054 O O . GLN A 1 409 ? 10.819 0.698 -3.029 1.00 96.38 409 GLN A O 1
ATOM 3059 N N . GLN A 1 410 ? 12.255 0.062 -4.641 1.00 96.38 410 GLN A N 1
ATOM 3060 C CA . GLN A 1 410 ? 12.440 -1.329 -4.233 1.00 96.38 410 GLN A CA 1
ATOM 3061 C C . GLN A 1 410 ? 13.862 -1.585 -3.716 1.00 96.38 410 GLN A C 1
ATOM 3063 O O . GLN A 1 410 ? 14.831 -1.457 -4.464 1.00 96.38 410 GLN A O 1
ATOM 3068 N N . TYR A 1 411 ? 13.991 -2.061 -2.474 1.00 95.19 411 TYR A N 1
ATOM 3069 C CA . TYR A 1 411 ? 15.266 -2.537 -1.907 1.00 95.19 411 TYR A CA 1
ATOM 3070 C C . TYR A 1 411 ? 15.370 -4.054 -1.728 1.00 95.19 411 TYR A C 1
ATOM 3072 O O . TYR A 1 411 ? 16.406 -4.546 -1.287 1.00 95.19 411 TYR A O 1
ATOM 3080 N N . SER A 1 412 ? 14.314 -4.819 -1.989 1.00 95.00 412 SER A N 1
ATOM 3081 C CA . SER A 1 412 ? 14.280 -6.265 -1.721 1.00 95.00 412 SER A CA 1
ATOM 3082 C C . SER A 1 412 ? 13.618 -7.035 -2.843 1.00 95.00 412 SER A C 1
ATOM 3084 O O . SER A 1 412 ? 13.137 -6.440 -3.805 1.00 95.00 412 SER A O 1
ATOM 3086 N N . ASN A 1 413 ? 13.644 -8.364 -2.758 1.00 95.50 413 ASN A N 1
ATOM 3087 C CA . ASN A 1 413 ? 13.149 -9.187 -3.848 1.00 95.50 413 ASN A CA 1
ATOM 3088 C C . ASN A 1 413 ? 11.637 -9.019 -4.008 1.00 95.50 413 ASN A C 1
ATOM 3090 O O . ASN A 1 413 ? 10.891 -8.979 -3.025 1.00 95.50 413 ASN A O 1
ATOM 3094 N N . VAL A 1 414 ? 11.210 -8.924 -5.261 1.00 96.56 414 VAL A N 1
ATOM 3095 C CA . VAL A 1 414 ? 9.813 -8.762 -5.656 1.00 96.56 414 VAL A CA 1
ATOM 3096 C C . VAL A 1 414 ? 9.486 -9.827 -6.689 1.00 96.56 414 VAL A C 1
ATOM 3098 O O . VAL A 1 414 ? 10.214 -10.000 -7.665 1.00 96.56 414 VAL A O 1
ATOM 3101 N N . THR A 1 415 ? 8.376 -10.528 -6.490 1.00 97.75 415 THR A N 1
ATOM 3102 C CA . THR A 1 415 ? 7.783 -11.403 -7.506 1.00 97.75 415 THR A CA 1
ATOM 3103 C C . THR A 1 415 ? 6.383 -10.903 -7.841 1.00 97.75 415 THR A C 1
ATOM 3105 O O . THR A 1 415 ? 5.563 -10.739 -6.945 1.00 97.75 415 THR A O 1
ATOM 3108 N N . ILE A 1 416 ? 6.110 -10.651 -9.119 1.00 97.69 416 ILE A N 1
ATOM 3109 C CA . ILE A 1 416 ? 4.826 -10.193 -9.655 1.00 97.69 416 ILE A CA 1
ATOM 3110 C C . ILE A 1 416 ? 4.353 -11.236 -10.665 1.00 97.69 416 ILE A C 1
ATOM 3112 O O . ILE A 1 416 ? 5.065 -11.540 -11.620 1.00 97.69 416 ILE A O 1
ATOM 3116 N N . ILE A 1 417 ? 3.167 -11.796 -10.449 1.00 97.88 417 ILE A N 1
ATOM 3117 C CA . ILE A 1 417 ? 2.621 -12.905 -11.239 1.00 97.88 417 ILE A CA 1
ATOM 3118 C C . ILE A 1 417 ? 1.200 -12.561 -11.679 1.00 97.88 417 ILE A C 1
ATOM 3120 O O . ILE A 1 417 ? 0.433 -11.994 -10.896 1.00 97.88 417 ILE A O 1
ATOM 3124 N N . ASP A 1 418 ? 0.842 -12.897 -12.919 1.00 97.56 418 ASP A N 1
ATOM 3125 C CA . ASP A 1 418 ? -0.531 -12.809 -13.441 1.00 97.56 418 ASP A CA 1
ATOM 3126 C C . ASP A 1 418 ? -1.171 -11.420 -13.215 1.00 97.56 418 ASP A C 1
ATOM 3128 O O . ASP A 1 418 ? -2.354 -11.289 -12.904 1.00 97.56 418 ASP A O 1
ATOM 3132 N N . SER A 1 419 ? -0.366 -10.356 -13.287 1.00 97.69 419 SER A N 1
ATOM 3133 C CA . SER A 1 419 ? -0.769 -9.006 -12.884 1.00 97.69 419 SER A CA 1
ATOM 3134 C C . SER A 1 419 ? -0.853 -8.054 -14.075 1.00 97.69 419 SER A C 1
ATOM 3136 O O . SER A 1 419 ? -0.222 -8.265 -15.108 1.00 97.69 419 SER A O 1
ATOM 3138 N N . SER A 1 420 ? -1.646 -6.990 -13.960 1.00 96.44 420 SER A N 1
ATOM 3139 C CA . SER A 1 420 ? -1.968 -6.106 -15.080 1.00 96.44 420 SER A CA 1
ATOM 3140 C C . SER A 1 420 ? -1.890 -4.622 -14.746 1.00 96.44 420 SER A C 1
ATOM 3142 O O . SER A 1 420 ? -2.435 -4.188 -13.733 1.00 96.44 420 SER A O 1
ATOM 3144 N N . ILE A 1 421 ? -1.331 -3.841 -15.669 1.00 94.56 421 ILE A N 1
ATOM 3145 C CA . ILE A 1 421 ? -1.391 -2.376 -15.709 1.00 94.56 421 ILE A CA 1
ATOM 3146 C C . ILE A 1 421 ? -2.153 -1.964 -16.969 1.00 94.56 421 ILE A C 1
ATOM 3148 O O . ILE A 1 421 ? -1.793 -2.377 -18.073 1.00 94.56 421 ILE A O 1
ATOM 3152 N N . SER A 1 422 ? -3.202 -1.154 -16.823 1.00 95.81 422 SER A N 1
ATOM 3153 C CA . SER A 1 422 ? -4.031 -0.696 -17.942 1.00 95.81 422 SER A CA 1
ATOM 3154 C C . SER A 1 422 ? -4.397 0.779 -17.815 1.00 95.81 422 SER A C 1
ATOM 3156 O O . SER A 1 422 ? -4.998 1.163 -16.821 1.00 95.81 422 SER A O 1
ATOM 3158 N N . LYS A 1 423 ? -4.144 1.608 -18.834 1.00 94.12 423 LYS A N 1
ATOM 3159 C CA . LYS A 1 423 ? -4.541 3.036 -18.830 1.00 94.12 423 LYS A CA 1
ATOM 3160 C C . LYS A 1 423 ? -3.991 3.800 -17.620 1.00 94.12 423 LYS A C 1
ATOM 3162 O O . LYS A 1 423 ? -4.714 4.520 -16.932 1.00 94.12 423 LYS A O 1
ATOM 3167 N N . VAL A 1 424 ? -2.713 3.591 -17.328 1.00 93.69 424 VAL A N 1
ATOM 3168 C CA . VAL A 1 424 ? -2.024 4.258 -16.218 1.00 93.69 424 VAL A CA 1
ATOM 3169 C C . VAL A 1 424 ? -1.151 5.374 -16.772 1.00 93.69 424 VAL A C 1
ATOM 3171 O O . VAL A 1 424 ? -0.438 5.172 -17.754 1.00 93.69 424 VAL A O 1
ATOM 3174 N N . ASN A 1 425 ? -1.196 6.546 -16.140 1.00 92.56 425 ASN A N 1
ATOM 3175 C CA . ASN A 1 425 ? -0.268 7.636 -16.425 1.00 92.56 425 ASN A CA 1
ATOM 3176 C C . ASN A 1 425 ? 0.729 7.756 -15.273 1.00 92.56 425 ASN A C 1
ATOM 3178 O O . ASN A 1 425 ? 0.335 7.976 -14.131 1.00 92.56 425 ASN A O 1
ATOM 3182 N N . ILE A 1 426 ? 2.014 7.635 -15.579 1.00 91.31 426 ILE A N 1
ATOM 3183 C CA . ILE A 1 426 ? 3.123 7.824 -14.651 1.00 91.31 426 ILE A CA 1
ATOM 3184 C C . ILE A 1 426 ? 3.824 9.121 -15.026 1.00 91.31 426 ILE A C 1
ATOM 3186 O O . ILE A 1 426 ? 4.287 9.274 -16.156 1.00 91.31 426 ILE A O 1
ATOM 3190 N N . GLN A 1 427 ? 3.909 10.056 -14.088 1.00 89.88 427 GLN A N 1
ATOM 3191 C CA . GLN A 1 427 ? 4.553 11.340 -14.311 1.00 89.88 427 GLN A CA 1
ATOM 3192 C C . GLN A 1 427 ? 5.600 11.630 -13.242 1.00 89.88 427 GLN A C 1
ATOM 3194 O O . GLN A 1 427 ? 5.311 11.666 -12.056 1.00 89.88 427 GLN A O 1
ATOM 3199 N N . ASP A 1 428 ? 6.813 11.922 -13.668 1.00 82.81 428 ASP A N 1
ATOM 3200 C CA . ASP A 1 428 ? 7.890 12.387 -12.815 1.00 82.81 428 ASP A CA 1
ATOM 3201 C C . ASP A 1 428 ? 8.453 13.674 -13.405 1.00 82.81 428 ASP A C 1
ATOM 3203 O O . ASP A 1 428 ? 9.116 13.693 -14.446 1.00 82.81 428 ASP A O 1
ATOM 3207 N N . VAL A 1 429 ? 8.124 14.783 -12.750 1.00 76.00 429 VAL A N 1
ATOM 3208 C CA . VAL A 1 429 ? 8.501 16.122 -13.211 1.00 76.00 429 VAL A CA 1
ATOM 3209 C C . VAL A 1 429 ? 9.915 16.493 -12.733 1.00 76.00 429 VAL A C 1
ATOM 3211 O O . VAL A 1 429 ? 10.429 17.557 -13.080 1.00 76.00 429 VAL A O 1
ATOM 3214 N N . SER A 1 430 ? 10.587 15.637 -11.953 1.00 71.62 430 SER A N 1
ATOM 3215 C CA . SER A 1 430 ? 11.914 15.943 -11.424 1.00 71.62 430 SER A CA 1
ATOM 3216 C C . SER A 1 430 ? 12.990 15.892 -12.496 1.00 71.62 430 SER A C 1
ATOM 3218 O O . SER A 1 430 ? 13.400 14.817 -12.920 1.00 71.62 430 SER A O 1
ATOM 3220 N N . ILE A 1 431 ? 13.542 17.060 -12.827 1.00 62.53 431 ILE A N 1
ATOM 3221 C CA . ILE A 1 431 ? 14.715 17.242 -13.700 1.00 62.53 431 ILE A CA 1
ATOM 3222 C C . ILE A 1 431 ? 16.053 16.845 -13.055 1.00 62.53 431 ILE A C 1
ATOM 3224 O O . ILE A 1 431 ? 17.107 17.065 -13.650 1.00 62.53 431 ILE A O 1
ATOM 3228 N N . TYR A 1 432 ? 16.048 16.311 -11.833 1.00 66.25 432 TYR A N 1
ATOM 3229 C CA . TYR A 1 432 ? 17.279 15.998 -11.115 1.00 66.25 432 TYR A CA 1
ATOM 3230 C C . TYR A 1 432 ? 17.807 14.601 -11.469 1.00 66.25 432 TYR A C 1
ATOM 3232 O O . TYR A 1 432 ? 17.060 13.676 -11.772 1.00 66.25 432 TYR A O 1
ATOM 3240 N N . ASN A 1 433 ? 19.124 14.422 -11.344 1.00 63.94 433 ASN A N 1
ATOM 3241 C CA . ASN A 1 433 ? 19.854 13.227 -11.796 1.00 63.94 433 ASN A CA 1
ATOM 3242 C C . ASN A 1 433 ? 19.556 11.923 -11.026 1.00 63.94 433 ASN A C 1
ATOM 3244 O O . ASN A 1 433 ? 20.183 10.900 -11.303 1.00 63.94 433 ASN A O 1
ATOM 3248 N N . VAL A 1 434 ? 18.624 11.934 -10.073 1.00 73.25 434 VAL A N 1
ATOM 3249 C CA . VAL A 1 434 ? 18.251 10.771 -9.248 1.00 73.25 434 VAL A CA 1
ATOM 3250 C C . VAL A 1 434 ? 16.788 10.365 -9.424 1.00 73.25 434 VAL A C 1
ATOM 3252 O O . VAL A 1 434 ? 16.281 9.592 -8.627 1.00 73.25 434 VAL A O 1
ATOM 3255 N N . SER A 1 435 ? 16.096 10.885 -10.439 1.00 86.88 435 SER A N 1
ATOM 3256 C CA . SER A 1 435 ? 14.697 10.548 -10.702 1.00 86.88 435 SER A CA 1
ATOM 3257 C C . SER A 1 435 ? 14.559 9.314 -11.605 1.00 86.88 435 SER A C 1
ATOM 3259 O O . SER A 1 435 ? 15.372 9.104 -12.517 1.00 86.88 435 SER A O 1
ATOM 3261 N N . ALA A 1 436 ? 13.565 8.464 -11.338 1.00 92.19 436 ALA A N 1
ATOM 3262 C CA . ALA A 1 436 ? 13.310 7.281 -12.155 1.00 92.19 436 ALA A CA 1
ATOM 3263 C C . ALA A 1 436 ? 11.833 6.906 -12.201 1.00 92.19 436 ALA A C 1
ATOM 3265 O O . ALA A 1 436 ? 11.131 6.936 -11.191 1.00 92.19 436 ALA A O 1
ATOM 3266 N N . SER A 1 437 ? 11.369 6.514 -13.383 1.00 93.69 437 SER A N 1
ATOM 3267 C CA . SER A 1 437 ? 9.978 6.159 -13.632 1.00 93.69 437 SER A CA 1
ATOM 3268 C C . SER A 1 437 ? 9.867 4.819 -14.336 1.00 93.69 437 SER A C 1
ATOM 3270 O O . SER A 1 437 ? 10.550 4.592 -15.337 1.00 93.69 437 SER A O 1
ATOM 3272 N N . GLY A 1 438 ? 8.981 3.953 -13.846 1.00 93.31 438 GLY A N 1
ATOM 3273 C CA . GLY A 1 438 ? 8.767 2.635 -14.431 1.00 93.31 438 GLY A CA 1
ATOM 3274 C C . GLY A 1 438 ? 7.334 2.143 -14.357 1.00 93.31 438 GLY A C 1
ATOM 3275 O O . GLY A 1 438 ? 6.624 2.419 -13.395 1.00 93.31 438 GLY A O 1
ATOM 3276 N N . GLY A 1 439 ? 6.906 1.379 -15.364 1.00 93.00 439 GLY A N 1
ATOM 3277 C CA . GLY A 1 439 ? 5.570 0.785 -15.386 1.00 93.00 439 GLY A CA 1
ATOM 3278 C C . GLY A 1 439 ? 5.275 -0.039 -14.140 1.00 93.00 439 GLY A C 1
ATOM 3279 O O . GLY A 1 439 ? 4.326 0.253 -13.431 1.00 93.00 439 GLY A O 1
ATOM 3280 N N . PHE A 1 440 ? 6.115 -1.015 -13.811 1.00 95.38 440 PHE A N 1
ATOM 3281 C CA . PHE A 1 440 ? 6.010 -1.745 -12.549 1.00 95.38 440 PHE A CA 1
ATOM 3282 C C . PHE A 1 440 ? 6.814 -1.063 -11.440 1.00 95.38 440 PHE A C 1
ATOM 3284 O O . PHE A 1 440 ? 6.264 -0.773 -10.381 1.00 95.38 440 PHE A O 1
ATOM 3291 N N . ILE A 1 441 ? 8.100 -0.786 -11.653 1.00 96.38 441 ILE A N 1
ATOM 3292 C CA . ILE A 1 441 ? 8.990 -0.319 -10.579 1.00 96.38 441 ILE A CA 1
ATOM 3293 C C . ILE A 1 441 ? 9.671 0.987 -10.982 1.00 96.38 441 ILE A C 1
ATOM 3295 O O . ILE A 1 441 ? 10.321 1.045 -12.020 1.00 96.38 441 ILE A O 1
ATOM 3299 N N . GLY A 1 442 ? 9.576 2.027 -10.153 1.00 95.31 442 GLY A N 1
ATOM 3300 C CA . GLY A 1 442 ? 10.280 3.289 -10.389 1.00 95.31 442 GLY A CA 1
ATOM 3301 C C . GLY A 1 442 ? 11.792 3.091 -10.339 1.00 95.31 442 GLY A C 1
ATOM 3302 O O . GLY A 1 442 ? 12.487 3.272 -11.337 1.00 95.31 442 GLY A O 1
ATOM 3303 N N . CYS A 1 443 ? 12.300 2.639 -9.194 1.00 94.31 443 CYS A N 1
ATOM 3304 C CA . CYS A 1 443 ? 13.708 2.299 -9.033 1.00 94.31 443 CYS A CA 1
ATOM 3305 C C . CYS A 1 443 ? 13.923 1.066 -8.170 1.00 94.31 443 CYS A C 1
ATOM 3307 O O . CYS A 1 443 ? 13.357 0.938 -7.085 1.00 94.31 443 CYS A O 1
ATOM 3309 N N . GLN A 1 444 ? 14.811 0.198 -8.626 1.00 94.44 444 GLN A N 1
ATOM 3310 C CA . GLN A 1 444 ? 15.230 -1.007 -7.939 1.00 94.44 444 GLN A CA 1
ATOM 3311 C C . GLN A 1 444 ? 16.700 -0.893 -7.534 1.00 94.44 444 GLN A C 1
ATOM 3313 O O . GLN A 1 444 ? 17.563 -0.547 -8.338 1.00 94.44 444 GLN A O 1
ATOM 3318 N N . ASN A 1 445 ? 16.985 -1.231 -6.278 1.00 92.00 445 ASN A N 1
ATOM 3319 C CA . ASN A 1 445 ? 18.339 -1.314 -5.748 1.00 92.00 445 ASN A CA 1
ATOM 3320 C C . ASN A 1 445 ? 19.148 -2.428 -6.441 1.00 92.00 445 ASN A C 1
ATOM 3322 O O . ASN A 1 445 ? 18.603 -3.484 -6.765 1.00 92.00 445 ASN A O 1
ATOM 3326 N N . SER A 1 446 ? 20.457 -2.230 -6.600 1.00 86.75 446 SER A N 1
ATOM 3327 C CA . SER A 1 446 ? 21.356 -3.167 -7.289 1.00 86.75 446 SER A CA 1
ATOM 3328 C C . SER A 1 446 ? 21.380 -4.580 -6.692 1.00 86.75 446 SER A C 1
ATOM 3330 O O . SER A 1 446 ? 21.587 -5.545 -7.423 1.00 86.75 446 SER A O 1
ATOM 3332 N N . ASN A 1 447 ? 21.111 -4.726 -5.391 1.00 87.88 447 ASN A N 1
ATOM 3333 C CA . ASN A 1 447 ? 21.074 -6.028 -4.712 1.00 87.88 447 ASN A CA 1
ATOM 3334 C C . ASN A 1 447 ? 19.691 -6.701 -4.715 1.00 87.88 447 ASN A C 1
ATOM 3336 O O . ASN A 1 447 ? 19.549 -7.820 -4.221 1.00 87.88 447 ASN A O 1
ATOM 3340 N N . ALA A 1 448 ? 18.659 -6.024 -5.219 1.00 92.44 448 ALA A N 1
ATOM 3341 C CA . ALA A 1 448 ? 17.312 -6.571 -5.295 1.00 92.44 448 ALA A CA 1
ATOM 3342 C C . ALA A 1 448 ? 17.109 -7.334 -6.610 1.00 92.44 448 ALA A C 1
ATOM 3344 O O . ALA A 1 448 ? 17.695 -6.984 -7.636 1.00 92.44 448 ALA A O 1
ATOM 3345 N N . ASN A 1 449 ? 16.240 -8.346 -6.589 1.00 93.56 449 ASN A N 1
ATOM 3346 C CA . ASN A 1 449 ? 15.795 -9.062 -7.782 1.00 93.56 449 ASN A CA 1
ATOM 3347 C C . ASN A 1 449 ? 14.304 -8.831 -8.021 1.00 93.56 449 ASN A C 1
ATOM 3349 O O . ASN A 1 449 ? 13.503 -8.883 -7.085 1.00 93.56 449 ASN A O 1
ATOM 3353 N N . SER A 1 450 ? 13.935 -8.652 -9.284 1.00 94.50 450 SER A N 1
ATOM 3354 C CA . SER A 1 450 ? 12.542 -8.530 -9.708 1.00 94.50 450 SER A CA 1
ATOM 3355 C C . SER A 1 450 ? 12.192 -9.649 -10.668 1.00 94.50 450 SER A C 1
ATOM 3357 O O . SER A 1 450 ? 12.851 -9.820 -11.692 1.00 94.50 450 SER A O 1
ATOM 3359 N N . MET A 1 451 ? 11.151 -10.407 -10.346 1.00 96.00 451 MET A N 1
ATOM 3360 C CA . MET A 1 451 ? 10.573 -11.419 -11.223 1.00 96.00 451 MET A CA 1
ATOM 3361 C C . MET A 1 451 ? 9.176 -10.969 -11.631 1.00 96.00 451 MET A C 1
ATOM 3363 O O . MET A 1 451 ? 8.323 -10.778 -10.772 1.00 96.00 451 MET A O 1
ATOM 3367 N N . ILE A 1 452 ? 8.938 -10.792 -12.927 1.00 94.81 452 ILE A N 1
ATOM 3368 C CA . ILE A 1 452 ? 7.640 -10.411 -13.485 1.00 94.81 452 ILE A CA 1
ATOM 3369 C C . ILE A 1 452 ? 7.229 -11.503 -14.472 1.00 94.81 452 ILE A C 1
ATOM 3371 O O . ILE A 1 452 ? 7.902 -11.737 -15.478 1.00 94.81 452 ILE A O 1
ATOM 3375 N N . LEU A 1 453 ? 6.152 -12.207 -14.143 1.00 95.44 453 LEU A N 1
ATOM 3376 C CA . LEU A 1 453 ? 5.718 -13.437 -14.798 1.00 95.44 453 LEU A CA 1
ATOM 3377 C C . LEU A 1 453 ? 4.271 -13.286 -15.268 1.00 95.44 453 LEU A C 1
ATOM 3379 O O . LEU A 1 453 ? 3.436 -12.768 -14.521 1.00 95.44 453 LEU A O 1
ATOM 3383 N N . ASN A 1 454 ? 3.965 -13.745 -16.485 1.00 95.25 454 ASN A N 1
ATOM 3384 C CA . ASN A 1 454 ? 2.598 -13.841 -17.023 1.00 95.25 454 ASN A CA 1
ATOM 3385 C C . ASN A 1 454 ? 1.777 -12.544 -16.902 1.00 95.25 454 ASN A C 1
ATOM 3387 O O . ASN A 1 454 ? 0.561 -12.564 -16.718 1.00 95.25 454 ASN A O 1
ATOM 3391 N N . SER A 1 455 ? 2.448 -11.397 -16.913 1.00 95.50 455 SER A N 1
ATOM 3392 C CA . SER A 1 455 ? 1.825 -10.119 -16.586 1.00 95.50 455 SER A CA 1
ATOM 3393 C C . SER A 1 455 ? 1.515 -9.324 -17.851 1.00 95.50 455 SER A C 1
ATOM 3395 O O . SER A 1 455 ? 1.940 -9.671 -18.952 1.00 95.50 455 SER A O 1
ATOM 3397 N N . GLN A 1 456 ? 0.755 -8.244 -17.733 1.00 93.69 456 GLN A N 1
ATOM 3398 C CA . GLN A 1 456 ? 0.386 -7.426 -18.882 1.00 93.69 456 GLN A CA 1
ATOM 3399 C C . GLN A 1 456 ? 0.482 -5.932 -18.596 1.00 93.69 456 GLN A C 1
ATOM 3401 O O . GLN A 1 456 ? 0.099 -5.452 -17.534 1.00 93.69 456 GLN A O 1
ATOM 3406 N N . ILE A 1 457 ? 0.960 -5.188 -19.586 1.00 91.69 457 ILE A N 1
ATOM 3407 C CA . ILE A 1 457 ? 0.907 -3.731 -19.636 1.00 91.69 457 ILE A CA 1
ATOM 3408 C C . ILE A 1 457 ? 0.135 -3.342 -20.894 1.00 91.69 457 ILE A C 1
ATOM 3410 O O . ILE A 1 457 ? 0.427 -3.828 -21.990 1.00 91.69 457 ILE A O 1
ATOM 3414 N N . SER A 1 458 ? -0.839 -2.454 -20.728 1.00 92.31 458 SER A N 1
ATOM 3415 C CA . SER A 1 458 ? -1.626 -1.868 -21.809 1.00 92.31 458 SER A CA 1
ATOM 3416 C C . SER A 1 458 ? -1.877 -0.384 -21.557 1.00 92.31 458 SER A C 1
ATOM 3418 O O . SER A 1 458 ? -2.147 0.020 -20.430 1.00 92.31 458 SER A O 1
ATOM 3420 N N . ASP A 1 459 ? -1.783 0.439 -22.599 1.00 91.38 459 ASP A N 1
ATOM 3421 C CA . ASP A 1 459 ? -2.105 1.873 -22.546 1.00 91.38 459 ASP A CA 1
ATOM 3422 C C . ASP A 1 459 ? -1.387 2.630 -21.411 1.00 91.38 459 ASP A C 1
ATOM 3424 O O . ASP A 1 459 ? -1.971 3.466 -20.724 1.00 91.38 459 ASP A O 1
ATOM 3428 N N . LEU A 1 460 ? -0.109 2.319 -21.197 1.00 92.06 460 LEU A N 1
ATOM 3429 C CA . LEU A 1 460 ? 0.728 2.972 -20.195 1.00 92.06 460 LEU A CA 1
ATOM 3430 C C . LEU A 1 460 ? 1.371 4.220 -20.798 1.00 92.06 460 LEU A C 1
ATOM 3432 O O . LEU A 1 460 ? 1.995 4.156 -21.854 1.00 92.06 460 LEU A O 1
ATOM 3436 N N . ASN A 1 461 ? 1.258 5.352 -20.119 1.00 92.94 461 ASN A N 1
ATOM 3437 C CA . ASN A 1 461 ? 1.951 6.579 -20.487 1.00 92.94 461 ASN A CA 1
ATOM 3438 C C . ASN A 1 461 ? 2.927 6.947 -19.377 1.00 92.94 461 ASN A C 1
ATOM 3440 O O . ASN A 1 461 ? 2.513 7.107 -18.236 1.00 92.94 461 ASN A O 1
ATOM 3444 N N . ILE A 1 462 ? 4.206 7.082 -19.701 1.00 90.94 462 ILE A N 1
ATOM 3445 C CA . ILE A 1 462 ? 5.245 7.475 -18.758 1.00 90.94 462 ILE A CA 1
ATOM 3446 C C . ILE A 1 462 ? 5.891 8.757 -19.264 1.00 90.94 462 ILE A C 1
ATOM 3448 O O . ILE A 1 462 ? 6.408 8.805 -20.380 1.00 90.94 462 ILE A O 1
ATOM 3452 N N . SER A 1 463 ? 5.891 9.792 -18.438 1.00 89.56 463 SER A N 1
ATOM 3453 C CA . SER A 1 463 ? 6.657 11.015 -18.660 1.00 89.56 463 SER A CA 1
ATOM 3454 C C . SER A 1 463 ? 7.595 11.222 -17.482 1.00 89.56 463 SER A C 1
ATOM 3456 O O . SER A 1 463 ? 7.117 11.539 -16.399 1.00 89.56 463 SER A O 1
ATOM 3458 N N . GLY A 1 464 ? 8.900 11.038 -17.662 1.00 84.81 464 GLY A N 1
ATOM 3459 C CA . GLY A 1 464 ? 9.881 11.195 -16.582 1.00 84.81 464 GLY A CA 1
ATOM 3460 C C . GLY A 1 464 ? 11.119 11.945 -17.049 1.00 84.81 464 GLY A C 1
ATOM 3461 O O . GLY A 1 464 ? 11.460 11.888 -18.228 1.00 84.81 464 GLY A O 1
ATOM 3462 N N . ALA A 1 465 ? 11.824 12.664 -16.176 1.00 80.69 465 ALA A N 1
ATOM 3463 C CA . ALA A 1 465 ? 12.943 13.460 -16.675 1.00 80.69 465 ALA A CA 1
ATOM 3464 C C . ALA A 1 465 ? 14.224 12.654 -16.916 1.00 80.69 465 ALA A C 1
ATOM 3466 O O . ALA A 1 465 ? 14.900 12.951 -17.890 1.00 80.69 465 ALA A O 1
ATOM 3467 N N . ASN A 1 466 ? 14.578 11.679 -16.068 1.00 84.44 466 ASN A N 1
ATOM 3468 C CA . ASN A 1 466 ? 15.920 11.083 -16.084 1.00 84.44 466 ASN A CA 1
ATOM 3469 C C . ASN A 1 466 ? 15.979 9.608 -16.508 1.00 84.44 466 ASN A C 1
ATOM 3471 O O . ASN A 1 466 ? 16.426 9.338 -17.617 1.00 84.44 466 ASN A O 1
ATOM 3475 N N . GLN A 1 467 ? 15.564 8.665 -15.652 1.00 89.25 467 GLN A N 1
ATOM 3476 C CA . GLN A 1 467 ? 15.658 7.223 -15.929 1.00 89.25 467 GLN A CA 1
ATOM 3477 C C . GLN A 1 467 ? 14.266 6.637 -16.172 1.00 89.25 467 GLN A C 1
ATOM 3479 O O . GLN A 1 467 ? 13.534 6.361 -15.224 1.00 89.25 467 GLN A O 1
ATOM 3484 N N . VAL A 1 468 ? 13.870 6.477 -17.436 1.00 89.12 468 VAL A N 1
ATOM 3485 C CA . VAL A 1 468 ? 12.477 6.156 -17.789 1.00 89.12 468 VAL A CA 1
ATOM 3486 C C . VAL A 1 468 ? 12.368 4.819 -18.511 1.00 89.12 468 VAL A C 1
ATOM 3488 O O . VAL A 1 468 ? 12.719 4.701 -19.683 1.00 89.12 468 VAL A O 1
ATOM 3491 N N . GLY A 1 469 ? 11.852 3.806 -17.819 1.00 89.00 469 GLY A N 1
ATOM 3492 C CA . GLY A 1 469 ? 11.621 2.479 -18.380 1.00 89.00 469 GLY A CA 1
ATOM 3493 C C . GLY A 1 469 ? 10.142 2.158 -18.525 1.00 89.00 469 GLY A C 1
ATOM 3494 O O . GLY A 1 469 ? 9.351 2.469 -17.646 1.00 89.00 469 GLY A O 1
ATOM 3495 N N . GLY A 1 470 ? 9.730 1.472 -19.587 1.00 88.31 470 GLY A N 1
ATOM 3496 C CA . GLY A 1 470 ? 8.338 1.014 -19.695 1.00 88.31 470 GLY A CA 1
ATOM 3497 C C . GLY A 1 470 ? 7.957 -0.039 -18.645 1.00 88.31 470 GLY A C 1
ATOM 3498 O O . GLY A 1 470 ? 6.782 -0.148 -18.309 1.00 88.31 470 GLY A O 1
ATOM 3499 N N . ILE A 1 471 ? 8.929 -0.762 -18.070 1.00 91.25 471 ILE A N 1
ATOM 3500 C CA . ILE A 1 471 ? 8.728 -1.695 -16.946 1.00 91.25 471 ILE A CA 1
ATOM 3501 C C . ILE A 1 471 ? 9.438 -1.186 -15.691 1.00 91.25 471 ILE A C 1
ATOM 3503 O O . ILE A 1 471 ? 8.789 -1.050 -14.655 1.00 91.25 471 ILE A O 1
ATOM 3507 N N . ILE A 1 472 ? 10.744 -0.905 -15.768 1.00 91.94 472 ILE A N 1
ATOM 3508 C CA . ILE A 1 472 ? 11.551 -0.460 -14.622 1.00 91.94 472 ILE A CA 1
ATOM 3509 C C . ILE A 1 472 ? 12.375 0.784 -14.969 1.00 91.94 472 ILE A C 1
ATOM 3511 O O . ILE A 1 472 ? 13.103 0.769 -15.956 1.00 91.94 472 ILE A O 1
ATOM 3515 N N . GLY A 1 473 ? 12.327 1.835 -14.145 1.00 90.44 473 GLY A N 1
ATOM 3516 C CA . GLY A 1 473 ? 13.125 3.053 -14.351 1.00 90.44 473 GLY A CA 1
ATOM 3517 C C . GLY A 1 473 ? 14.631 2.825 -14.165 1.00 90.44 473 GLY A C 1
ATOM 3518 O O . GLY A 1 473 ? 15.365 2.820 -15.153 1.00 90.44 473 GLY A O 1
ATOM 3519 N N . CYS A 1 474 ? 15.091 2.578 -12.931 1.00 89.12 474 CYS A N 1
ATOM 3520 C CA . CYS A 1 474 ? 16.439 2.045 -12.636 1.00 89.12 474 CYS A CA 1
ATOM 3521 C C . CYS A 1 474 ? 16.368 0.600 -12.178 1.00 89.12 474 CYS A C 1
ATOM 3523 O O . CYS A 1 474 ? 15.517 0.272 -11.354 1.00 89.12 474 CYS A O 1
ATOM 3525 N N . SER A 1 475 ? 17.300 -0.241 -12.623 1.00 76.75 475 SER A N 1
ATOM 3526 C CA . SER A 1 475 ? 17.269 -1.661 -12.270 1.00 76.75 475 SER A CA 1
ATOM 3527 C C . SER A 1 475 ? 18.601 -2.244 -11.806 1.00 76.75 475 SER A C 1
ATOM 3529 O O . SER A 1 475 ? 19.650 -1.982 -12.394 1.00 76.75 475 SER A O 1
ATOM 3531 N N . GLY A 1 476 ? 18.496 -3.113 -10.795 1.00 74.62 476 GLY A N 1
ATOM 3532 C CA . GLY A 1 476 ? 19.368 -4.272 -10.599 1.00 74.62 476 GLY A CA 1
ATOM 3533 C C . GLY A 1 476 ? 18.909 -5.447 -11.479 1.00 74.62 476 GLY A C 1
ATOM 3534 O O . GLY A 1 476 ? 18.612 -5.262 -12.657 1.00 74.62 476 GLY A O 1
ATOM 3535 N N . ASN A 1 477 ? 18.823 -6.660 -10.927 1.00 86.56 477 ASN A N 1
ATOM 3536 C CA . ASN A 1 477 ? 18.464 -7.860 -11.699 1.00 86.56 477 ASN A CA 1
ATOM 3537 C C . ASN A 1 477 ? 16.962 -7.948 -12.024 1.00 86.56 477 ASN A C 1
ATOM 3539 O O . ASN A 1 477 ? 16.120 -7.818 -11.130 1.00 86.56 477 ASN A O 1
ATOM 3543 N N . LEU A 1 478 ? 16.621 -8.260 -13.277 1.00 89.19 478 LEU A N 1
ATOM 3544 C CA . LEU A 1 478 ? 15.237 -8.410 -13.740 1.00 89.19 478 LEU A CA 1
ATOM 3545 C C . LEU A 1 478 ? 15.047 -9.697 -14.555 1.00 89.19 478 LEU A C 1
ATOM 3547 O O . LEU A 1 478 ? 15.733 -9.944 -15.548 1.00 89.19 478 LEU A O 1
ATOM 3551 N N . TYR A 1 479 ? 14.032 -10.464 -14.172 1.00 90.31 479 TYR A N 1
ATOM 3552 C CA . TYR A 1 479 ? 13.548 -11.649 -14.868 1.00 90.31 479 TYR A CA 1
ATOM 3553 C C . TYR A 1 479 ? 12.124 -11.386 -15.357 1.00 90.31 479 TYR A C 1
ATOM 3555 O O . TYR A 1 479 ? 11.214 -11.193 -14.554 1.00 90.31 479 TYR A O 1
ATOM 3563 N N . LEU A 1 480 ? 11.932 -11.367 -16.673 1.00 89.19 480 LEU A N 1
ATOM 3564 C CA . LEU A 1 480 ? 10.668 -11.029 -17.317 1.00 89.19 480 LEU A CA 1
ATOM 3565 C C . LEU A 1 480 ? 10.224 -12.175 -18.230 1.00 89.19 480 LEU A C 1
ATOM 3567 O O . LEU A 1 480 ? 10.769 -12.353 -19.321 1.00 89.19 480 LEU A O 1
ATOM 3571 N N . THR A 1 481 ? 9.221 -12.941 -17.811 1.00 89.81 481 THR A N 1
ATOM 3572 C CA . THR A 1 481 ? 8.724 -14.117 -18.549 1.00 89.81 481 THR A CA 1
ATOM 3573 C C . THR A 1 481 ? 7.253 -13.959 -18.900 1.00 89.81 481 THR A C 1
ATOM 3575 O O . THR A 1 481 ? 6.477 -13.465 -18.082 1.00 89.81 481 THR A O 1
ATOM 3578 N N . ASP A 1 482 ? 6.886 -14.343 -20.126 1.00 88.62 482 ASP A N 1
ATOM 3579 C CA . ASP A 1 482 ? 5.503 -14.381 -20.621 1.00 88.62 482 ASP A CA 1
ATOM 3580 C C . ASP A 1 482 ? 4.693 -13.098 -20.352 1.00 88.62 482 ASP A C 1
ATOM 3582 O O . ASP A 1 482 ? 3.478 -13.115 -20.170 1.00 88.62 482 ASP A O 1
ATOM 3586 N N . THR A 1 483 ? 5.374 -11.949 -20.325 1.00 85.19 483 THR A N 1
ATOM 3587 C CA . THR A 1 483 ? 4.752 -10.652 -20.063 1.00 85.19 483 THR A CA 1
ATOM 3588 C C . THR A 1 483 ? 4.384 -9.962 -21.371 1.00 85.19 483 THR A C 1
ATOM 3590 O O . THR A 1 483 ? 5.201 -9.832 -22.283 1.00 85.19 483 THR A O 1
ATOM 3593 N N . LYS A 1 484 ? 3.142 -9.493 -21.485 1.00 88.00 484 LYS A N 1
ATOM 3594 C CA . LYS A 1 484 ? 2.632 -8.833 -22.689 1.00 88.00 484 LYS A CA 1
ATOM 3595 C C . LYS A 1 484 ? 2.676 -7.318 -22.537 1.00 88.00 484 LYS A C 1
ATOM 3597 O O . LYS A 1 484 ? 2.000 -6.766 -21.677 1.00 88.00 484 LYS A O 1
ATOM 3602 N N . ILE A 1 485 ? 3.405 -6.633 -23.415 1.00 84.94 485 ILE A N 1
ATOM 3603 C CA . ILE A 1 485 ? 3.522 -5.166 -23.392 1.00 84.94 485 ILE A CA 1
ATOM 3604 C C . ILE A 1 485 ? 2.899 -4.579 -24.660 1.00 84.94 485 ILE A C 1
ATOM 3606 O O . ILE A 1 485 ? 3.341 -4.871 -25.778 1.00 84.94 485 ILE A O 1
ATOM 3610 N N . GLN A 1 486 ? 1.860 -3.764 -24.473 1.00 85.19 486 GLN A N 1
ATOM 3611 C CA . GLN A 1 486 ? 1.075 -3.113 -25.523 1.00 85.19 486 GLN A CA 1
ATOM 3612 C C . GLN A 1 486 ? 0.904 -1.623 -25.224 1.00 85.19 486 GLN A C 1
ATOM 3614 O O . GLN A 1 486 ? 0.592 -1.243 -24.100 1.00 85.19 486 GLN A O 1
ATOM 3619 N N . THR A 1 487 ? 1.029 -0.785 -26.251 1.00 83.44 487 THR A N 1
ATOM 3620 C CA . THR A 1 487 ? 0.701 0.648 -26.195 1.00 83.44 487 THR A CA 1
ATOM 3621 C C . THR A 1 487 ? 1.346 1.373 -25.006 1.00 83.44 487 THR A C 1
ATOM 3623 O O . THR A 1 487 ? 0.678 2.030 -24.210 1.00 83.44 487 THR A O 1
ATOM 3626 N N . VAL A 1 488 ? 2.666 1.256 -24.882 1.00 83.44 488 VAL A N 1
ATOM 3627 C CA . VAL A 1 488 ? 3.466 2.046 -23.943 1.00 83.44 488 VAL A CA 1
ATOM 3628 C C . VAL A 1 488 ? 3.959 3.305 -24.647 1.00 83.44 488 VAL A C 1
ATOM 3630 O O . VAL A 1 488 ? 4.599 3.230 -25.700 1.00 83.44 488 VAL A O 1
ATOM 3633 N N . ARG A 1 489 ? 3.656 4.467 -24.073 1.00 86.19 489 ARG A N 1
ATOM 3634 C CA . ARG A 1 489 ? 4.167 5.769 -24.501 1.00 86.19 489 ARG A CA 1
ATOM 3635 C C . ARG A 1 489 ? 5.175 6.254 -23.480 1.00 86.19 489 ARG A C 1
ATOM 3637 O O . ARG A 1 489 ? 4.843 6.350 -22.306 1.00 86.19 489 ARG A O 1
ATOM 3644 N N . ILE A 1 490 ? 6.390 6.550 -23.922 1.00 85.31 490 ILE A N 1
ATOM 3645 C CA . ILE A 1 490 ? 7.448 7.072 -23.058 1.00 85.31 490 ILE A CA 1
ATOM 3646 C C . ILE A 1 490 ? 7.859 8.440 -23.577 1.00 85.31 490 ILE A C 1
ATOM 3648 O O . ILE A 1 490 ? 8.232 8.574 -24.743 1.00 85.31 490 ILE A O 1
ATOM 3652 N N . SER A 1 491 ? 7.807 9.441 -22.705 1.00 85.06 491 SER A N 1
ATOM 3653 C CA . SER A 1 491 ? 8.448 10.732 -22.913 1.00 85.06 491 SER A CA 1
ATOM 3654 C C . SER A 1 491 ? 9.527 10.951 -21.858 1.00 85.06 491 SER A C 1
ATOM 3656 O O . SER A 1 491 ? 9.284 10.774 -20.663 1.00 85.06 491 SER A O 1
ATOM 3658 N N . SER A 1 492 ? 10.734 11.301 -22.303 1.00 80.94 492 SER A N 1
ATOM 3659 C CA . SER A 1 492 ? 11.834 11.631 -21.397 1.00 80.94 492 SER A CA 1
ATOM 3660 C C . SER A 1 492 ? 12.545 12.918 -21.785 1.00 80.94 492 SER A C 1
ATOM 3662 O O . SER A 1 492 ? 12.693 13.218 -22.971 1.00 80.94 492 SER A O 1
ATOM 3664 N N . LEU A 1 493 ? 12.951 13.692 -20.773 1.00 76.75 493 LEU A N 1
ATOM 3665 C CA . LEU A 1 493 ? 13.693 14.943 -20.955 1.00 76.75 493 LEU A CA 1
ATOM 3666 C C . LEU A 1 493 ? 15.208 14.714 -21.087 1.00 76.75 493 LEU A C 1
ATOM 3668 O O . LEU A 1 493 ? 15.873 15.530 -21.720 1.00 76.75 493 LEU A O 1
ATOM 3672 N N . ASN A 1 494 ? 15.739 13.617 -20.536 1.00 71.19 494 ASN A N 1
ATOM 3673 C CA . ASN A 1 494 ? 17.161 13.261 -20.564 1.00 71.19 494 ASN A CA 1
ATOM 3674 C C . ASN A 1 494 ? 17.411 11.925 -21.297 1.00 71.19 494 ASN A C 1
ATOM 3676 O O . ASN A 1 494 ? 16.528 11.352 -21.935 1.00 71.19 494 ASN A O 1
ATOM 3680 N N . SER A 1 495 ? 18.660 11.452 -21.251 1.00 63.91 495 SER A N 1
ATOM 3681 C CA . SER A 1 495 ? 19.211 10.446 -22.165 1.00 63.91 495 SER A CA 1
ATOM 3682 C C . SER A 1 495 ? 18.946 8.976 -21.811 1.00 63.91 495 SER A C 1
ATOM 3684 O O . SER A 1 495 ? 19.205 8.123 -22.657 1.00 63.91 495 SER A O 1
ATOM 3686 N N . LYS A 1 496 ? 18.444 8.643 -20.611 1.00 82.06 496 LYS A N 1
ATOM 3687 C CA . LYS A 1 496 ? 18.315 7.246 -20.151 1.00 82.06 496 LYS A CA 1
ATOM 3688 C C . LYS A 1 496 ? 16.869 6.754 -20.185 1.00 82.06 496 LYS A C 1
ATOM 3690 O O . LYS A 1 496 ? 16.145 6.821 -19.192 1.00 82.06 496 LYS A O 1
ATOM 3695 N N . PHE A 1 497 ? 16.435 6.240 -21.333 1.00 82.06 497 PHE A N 1
ATOM 3696 C CA . PHE A 1 497 ? 15.096 5.671 -21.477 1.00 82.06 497 PHE A CA 1
ATOM 3697 C C . PHE A 1 497 ? 15.079 4.356 -22.266 1.00 82.06 497 PHE A C 1
ATOM 3699 O O . PHE A 1 497 ? 15.922 4.118 -23.130 1.00 82.06 497 PHE A O 1
ATOM 3706 N N . GLY A 1 498 ? 14.073 3.515 -22.012 1.00 82.94 498 GLY A N 1
ATOM 3707 C CA . GLY A 1 498 ? 13.876 2.258 -22.734 1.00 82.94 498 GLY A CA 1
ATOM 3708 C C . GLY A 1 498 ? 12.492 1.643 -22.522 1.00 82.94 498 GLY A C 1
ATOM 3709 O O . GLY A 1 498 ? 11.801 1.935 -21.554 1.00 82.94 498 GLY A O 1
ATOM 3710 N N . ILE A 1 499 ? 12.054 0.766 -23.432 1.00 81.75 499 ILE A N 1
ATOM 3711 C CA . ILE A 1 499 ? 10.730 0.117 -23.314 1.00 81.75 499 ILE A CA 1
ATOM 3712 C C . ILE A 1 499 ? 10.678 -0.828 -22.109 1.00 81.75 499 ILE A C 1
ATOM 3714 O O . ILE A 1 499 ? 9.637 -0.973 -21.480 1.00 81.75 499 ILE A O 1
ATOM 3718 N N . VAL A 1 500 ? 11.793 -1.472 -21.773 1.00 84.75 500 VAL A N 1
ATOM 3719 C CA . VAL A 1 500 ? 11.869 -2.384 -20.627 1.00 84.75 500 VAL A CA 1
ATOM 3720 C C . VAL A 1 500 ? 12.500 -1.659 -19.442 1.00 84.75 500 VAL A C 1
ATOM 3722 O O . VAL A 1 500 ? 11.847 -1.468 -18.420 1.00 84.75 500 VAL A O 1
ATOM 3725 N N . VAL A 1 501 ? 13.741 -1.203 -19.607 1.00 85.00 501 VAL A N 1
ATOM 3726 C CA . VAL A 1 501 ? 14.553 -0.595 -18.549 1.00 85.00 501 VAL A CA 1
ATOM 3727 C C . VAL A 1 501 ? 15.033 0.789 -18.979 1.00 85.00 501 VAL A C 1
ATOM 3729 O O . VAL A 1 501 ? 15.464 0.940 -20.122 1.00 85.00 501 VAL A O 1
ATOM 3732 N N . GLY A 1 502 ? 14.971 1.776 -18.081 1.00 79.56 502 GLY A N 1
ATOM 3733 C CA . GLY A 1 502 ? 15.514 3.120 -18.315 1.00 79.56 502 GLY A CA 1
ATOM 3734 C C . GLY A 1 502 ? 17.031 3.209 -18.112 1.00 79.56 502 GLY A C 1
ATOM 3735 O O . GLY A 1 502 ? 17.735 3.742 -18.963 1.00 79.56 502 GLY A O 1
ATOM 3736 N N . ASN A 1 503 ? 17.537 2.661 -17.003 1.00 82.69 503 ASN A N 1
ATOM 3737 C CA . ASN A 1 503 ? 18.962 2.552 -16.671 1.00 82.69 503 ASN A CA 1
ATOM 3738 C C . ASN A 1 503 ? 19.275 1.160 -16.102 1.00 82.69 503 ASN A C 1
ATOM 3740 O O . ASN A 1 503 ? 18.600 0.693 -15.174 1.00 82.69 503 ASN A O 1
ATOM 3744 N N . SER A 1 504 ? 20.292 0.506 -16.658 1.00 71.50 504 SER A N 1
ATOM 3745 C CA . SER A 1 504 ? 20.644 -0.872 -16.327 1.00 71.50 504 SER A CA 1
ATOM 3746 C C . SER A 1 504 ? 21.959 -0.989 -15.565 1.00 71.50 504 SER A C 1
ATOM 3748 O O . SER A 1 504 ? 22.995 -0.571 -16.073 1.00 71.50 504 SER A O 1
ATOM 3750 N N . GLU A 1 505 ? 21.930 -1.618 -14.388 1.00 67.81 505 GLU A N 1
ATOM 3751 C CA . GLU A 1 505 ? 23.124 -1.933 -13.586 1.00 67.81 505 GLU A CA 1
ATOM 3752 C C . GLU A 1 505 ? 23.219 -3.435 -13.226 1.00 67.81 505 GLU A C 1
ATOM 3754 O O . GLU A 1 505 ? 24.118 -3.834 -12.487 1.00 67.81 505 GLU A O 1
ATOM 3759 N N . GLY A 1 506 ? 22.311 -4.282 -13.738 1.00 61.69 506 GLY A N 1
ATOM 3760 C CA . GLY A 1 506 ? 22.198 -5.700 -13.364 1.00 61.69 506 GLY A CA 1
ATOM 3761 C C . GLY A 1 506 ? 22.101 -6.693 -14.528 1.00 61.69 506 GLY A C 1
ATOM 3762 O O . GLY A 1 506 ? 22.401 -6.384 -15.679 1.00 61.69 506 GLY A O 1
ATOM 3763 N N . VAL A 1 507 ? 21.701 -7.928 -14.208 1.00 71.19 507 VAL A N 1
ATOM 3764 C CA . VAL A 1 507 ? 21.486 -9.017 -15.175 1.00 71.19 507 VAL A CA 1
ATOM 3765 C C . VAL A 1 507 ? 20.018 -9.071 -15.603 1.00 71.19 507 VAL A C 1
ATOM 3767 O O . VAL A 1 507 ? 19.117 -9.036 -14.763 1.00 71.19 507 VAL A O 1
ATOM 3770 N N . TYR A 1 508 ? 19.780 -9.231 -16.909 1.00 71.69 508 TYR A N 1
ATOM 3771 C CA . TYR A 1 508 ? 18.441 -9.301 -17.501 1.00 71.69 508 TYR A CA 1
ATOM 3772 C C . TYR A 1 508 ? 18.196 -10.651 -18.163 1.00 71.69 508 TYR A C 1
ATOM 3774 O O . TYR A 1 508 ? 19.005 -11.119 -18.964 1.00 71.69 508 TYR A O 1
ATOM 3782 N N . SER A 1 509 ? 17.041 -11.248 -17.884 1.00 74.06 509 SER A N 1
ATOM 3783 C CA . SER A 1 509 ? 16.518 -12.385 -18.639 1.00 74.06 509 SER A CA 1
ATOM 3784 C C . SER A 1 509 ? 15.103 -12.060 -19.097 1.00 74.06 509 SER A C 1
ATOM 3786 O O . SER A 1 509 ? 14.207 -11.890 -18.272 1.00 74.06 509 SER A O 1
ATOM 3788 N N . ILE A 1 510 ? 14.912 -11.913 -20.410 1.00 76.12 510 ILE A N 1
ATOM 3789 C CA . ILE A 1 510 ? 13.640 -11.501 -21.010 1.00 76.12 510 ILE A CA 1
ATOM 3790 C C . ILE A 1 510 ? 13.201 -12.566 -22.014 1.00 76.12 510 ILE A C 1
ATOM 3792 O O . ILE A 1 510 ? 13.835 -12.748 -23.050 1.00 76.12 510 ILE A O 1
ATOM 3796 N N . THR A 1 511 ? 12.090 -13.236 -21.725 1.00 71.44 511 THR A N 1
ATOM 3797 C CA . THR A 1 511 ? 11.438 -14.239 -22.590 1.00 71.44 511 THR A CA 1
ATOM 3798 C C . THR A 1 511 ? 10.015 -13.813 -22.966 1.00 71.44 511 THR A C 1
ATOM 3800 O O . THR A 1 511 ? 9.135 -14.630 -23.201 1.00 71.44 511 THR A O 1
ATOM 3803 N N . SER A 1 512 ? 9.776 -12.503 -23.006 1.00 68.31 512 SER A N 1
ATOM 3804 C CA . SER A 1 512 ? 8.444 -11.903 -23.101 1.00 68.31 512 SER A CA 1
ATOM 3805 C C . SER A 1 512 ? 8.140 -11.317 -24.479 1.00 68.31 512 SER A C 1
ATOM 3807 O O . SER A 1 512 ? 9.037 -10.867 -25.191 1.00 68.31 512 SER A O 1
ATOM 3809 N N . SER A 1 513 ? 6.859 -11.287 -24.854 1.00 66.25 513 SER A N 1
ATOM 3810 C CA . SER A 1 513 ? 6.414 -10.747 -26.144 1.00 66.25 513 SER A CA 1
ATOM 3811 C C . SER A 1 513 ? 6.169 -9.235 -26.076 1.00 66.25 513 SER A C 1
ATOM 3813 O O . SER A 1 513 ? 5.338 -8.767 -25.291 1.00 66.25 513 SER A O 1
ATOM 3815 N N . LEU A 1 514 ? 6.826 -8.470 -26.950 1.00 62.56 514 LEU A N 1
ATOM 3816 C CA . LEU A 1 514 ? 6.565 -7.042 -27.148 1.00 62.56 514 LEU A CA 1
ATOM 3817 C C . LEU A 1 514 ? 5.804 -6.825 -28.460 1.00 62.56 514 LEU A C 1
ATOM 3819 O O . LEU A 1 514 ? 6.167 -7.384 -29.492 1.00 62.56 514 LEU A O 1
ATOM 3823 N N . THR A 1 515 ? 4.751 -6.006 -28.428 1.00 56.66 515 THR A N 1
ATOM 3824 C CA . THR A 1 515 ? 3.927 -5.706 -29.615 1.00 56.66 515 THR A CA 1
ATOM 3825 C C . THR A 1 515 ? 4.106 -4.262 -30.096 1.00 56.66 515 THR A C 1
ATOM 3827 O O . THR A 1 515 ? 4.484 -3.371 -29.339 1.00 56.66 515 THR A O 1
ATOM 3830 N N . THR A 1 516 ? 3.873 -4.035 -31.390 1.00 45.47 516 THR A N 1
ATOM 3831 C CA . THR A 1 516 ? 4.410 -2.919 -32.193 1.00 45.47 516 THR A CA 1
ATOM 3832 C C . THR A 1 516 ? 3.655 -1.582 -32.102 1.00 45.47 516 THR A C 1
ATOM 3834 O O . THR A 1 516 ? 3.789 -0.757 -33.000 1.00 45.47 516 THR A O 1
ATOM 3837 N N . SER A 1 517 ? 2.873 -1.323 -31.048 1.00 57.38 517 SER A N 1
ATOM 3838 C CA . SER A 1 517 ? 2.193 -0.024 -30.843 1.00 57.38 517 SER A CA 1
ATOM 3839 C C . SER A 1 517 ? 2.891 0.903 -29.836 1.00 57.38 517 SER A C 1
ATOM 3841 O O . SER A 1 517 ? 2.330 1.932 -29.456 1.00 57.38 517 SER A O 1
ATOM 3843 N N . ASN A 1 518 ? 4.101 0.556 -29.387 1.00 57.31 518 ASN A N 1
ATOM 3844 C CA . ASN A 1 518 ? 4.853 1.350 -28.413 1.00 57.31 518 ASN A CA 1
ATOM 3845 C C . ASN A 1 518 ? 5.510 2.567 -29.086 1.00 57.31 518 ASN A C 1
ATOM 3847 O O . ASN A 1 518 ? 6.138 2.437 -30.135 1.00 57.31 518 ASN A O 1
ATOM 3851 N N . PHE A 1 519 ? 5.380 3.744 -28.474 1.00 64.25 519 PHE A N 1
ATOM 3852 C CA . PHE A 1 519 ? 5.927 5.004 -28.982 1.00 64.25 519 PHE A CA 1
ATOM 3853 C C . PHE A 1 519 ? 6.908 5.587 -27.967 1.00 64.25 519 PHE A C 1
ATOM 3855 O O . PHE A 1 519 ? 6.570 5.754 -26.796 1.00 64.25 519 PHE A O 1
ATOM 3862 N N . ILE A 1 520 ? 8.116 5.919 -28.412 1.00 62.56 520 ILE A N 1
ATOM 3863 C CA . ILE A 1 520 ? 9.148 6.518 -27.566 1.00 62.56 520 ILE A CA 1
ATOM 3864 C C . ILE A 1 520 ? 9.515 7.876 -28.146 1.00 62.56 520 ILE A C 1
ATOM 3866 O O . ILE A 1 520 ? 9.829 7.974 -29.331 1.00 62.56 520 ILE A O 1
ATOM 3870 N N . ASN A 1 521 ? 9.490 8.911 -27.313 1.00 49.50 521 ASN A N 1
ATOM 3871 C CA . ASN A 1 521 ? 9.889 10.261 -27.685 1.00 49.50 521 ASN A CA 1
ATOM 3872 C C . ASN A 1 521 ? 10.883 10.814 -26.653 1.00 49.50 521 ASN A C 1
ATOM 3874 O O . ASN A 1 521 ? 10.540 10.973 -25.484 1.00 49.50 521 ASN A O 1
ATOM 3878 N N . GLY A 1 522 ? 12.114 11.100 -27.072 1.00 51.62 522 GLY A N 1
ATOM 3879 C CA . GLY A 1 522 ? 13.167 11.615 -26.196 1.00 51.62 522 GLY A CA 1
ATOM 3880 C C . GLY A 1 522 ? 14.359 12.152 -26.986 1.00 51.62 522 GLY A C 1
ATOM 3881 O O . GLY A 1 522 ? 14.602 11.739 -28.122 1.00 51.62 522 GLY A O 1
ATOM 3882 N N . VAL A 1 523 ? 15.099 13.094 -26.396 1.00 42.22 523 VAL A N 1
ATOM 3883 C CA . VAL A 1 523 ? 16.324 13.652 -26.987 1.00 42.22 523 VAL A CA 1
ATOM 3884 C C . VAL A 1 523 ? 17.490 12.716 -26.663 1.00 42.22 523 VAL A C 1
ATOM 3886 O O . VAL A 1 523 ? 17.945 12.643 -25.525 1.00 42.22 523 VAL A O 1
ATOM 3889 N N . LEU A 1 524 ? 17.983 11.988 -27.667 1.00 37.25 524 LEU A N 1
ATOM 3890 C CA . LEU A 1 524 ? 19.179 11.150 -27.542 1.00 37.25 524 LEU A CA 1
ATOM 3891 C C . LEU A 1 524 ? 20.419 12.038 -27.347 1.00 37.25 524 LEU A C 1
ATOM 3893 O O . LEU A 1 524 ? 20.889 12.667 -28.296 1.00 37.25 524 LEU A O 1
ATOM 3897 N N . GLN A 1 525 ? 20.977 12.070 -26.136 1.00 35.56 525 GLN A N 1
ATOM 3898 C CA . GLN A 1 525 ? 22.308 12.628 -25.891 1.00 35.56 525 GLN A CA 1
ATOM 3899 C C . GLN A 1 525 ? 23.335 11.487 -25.869 1.00 35.56 525 GLN A C 1
ATOM 3901 O O . GLN A 1 525 ? 23.158 10.512 -25.146 1.00 35.56 525 GLN A O 1
ATOM 3906 N N . ARG A 1 526 ? 24.351 11.614 -26.740 1.00 32.19 526 ARG A N 1
ATOM 3907 C CA . ARG A 1 526 ? 25.481 10.698 -26.997 1.00 32.19 526 ARG A CA 1
ATOM 3908 C C . ARG A 1 526 ? 25.928 9.926 -25.749 1.00 32.19 526 ARG A C 1
ATOM 3910 O O . ARG A 1 526 ? 26.463 10.560 -24.854 1.00 32.19 526 ARG A O 1
ATOM 3917 N N . ASP A 1 527 ? 25.708 8.610 -25.747 1.00 29.89 527 ASP A N 1
ATOM 3918 C CA . ASP A 1 527 ? 26.615 7.540 -25.277 1.00 29.89 527 ASP A CA 1
ATOM 3919 C C . ASP A 1 527 ? 25.837 6.208 -25.234 1.00 29.89 527 ASP A C 1
ATOM 3921 O O . ASP A 1 527 ? 25.457 5.711 -24.182 1.00 29.89 527 ASP A O 1
ATOM 3925 N N . CYS A 1 528 ? 25.545 5.645 -26.413 1.00 34.62 528 CYS A N 1
ATOM 3926 C CA . CYS A 1 528 ? 24.857 4.357 -26.559 1.00 34.62 528 CYS A CA 1
ATOM 3927 C C . CYS A 1 528 ? 25.645 3.443 -27.515 1.00 34.62 528 CYS A C 1
ATOM 3929 O O . CYS A 1 528 ? 25.627 3.693 -28.727 1.00 34.62 528 CYS A O 1
ATOM 3931 N N . PRO A 1 529 ? 26.330 2.388 -27.039 1.00 32.59 529 PRO A N 1
ATOM 3932 C CA . PRO A 1 529 ? 26.873 1.358 -27.910 1.00 32.59 529 PRO A CA 1
ATOM 3933 C C . PRO A 1 529 ? 25.736 0.452 -28.407 1.00 32.59 529 PRO A C 1
ATOM 3935 O O . PRO A 1 529 ? 25.061 -0.240 -27.648 1.00 32.59 529 PRO A O 1
ATOM 3938 N N . PHE A 1 530 ? 25.511 0.463 -29.720 1.00 33.41 530 PHE A N 1
ATOM 3939 C CA . PHE A 1 530 ? 24.573 -0.430 -30.398 1.00 33.41 530 PHE A CA 1
ATOM 3940 C C . PHE A 1 530 ? 25.084 -1.880 -30.353 1.00 33.41 530 PHE A C 1
ATOM 3942 O O . PHE A 1 530 ? 26.044 -2.215 -31.046 1.00 33.41 530 PHE A O 1
ATOM 3949 N N . LEU A 1 531 ? 24.398 -2.769 -29.629 1.00 31.23 531 LEU A N 1
ATOM 3950 C CA . LEU A 1 531 ? 24.468 -4.211 -29.885 1.00 31.23 531 LEU A CA 1
ATOM 3951 C C . LEU A 1 531 ? 23.360 -4.589 -30.870 1.00 31.23 531 LEU A C 1
ATOM 3953 O O . LEU A 1 531 ? 22.230 -4.917 -30.512 1.00 31.23 531 LEU A O 1
ATOM 3957 N N . ALA A 1 532 ? 23.699 -4.507 -32.154 1.00 29.38 532 ALA A N 1
ATOM 3958 C CA . ALA A 1 532 ? 22.912 -5.104 -33.215 1.00 29.38 532 ALA A CA 1
ATOM 3959 C C . ALA A 1 532 ? 23.019 -6.630 -33.091 1.00 29.38 532 ALA A C 1
ATOM 3961 O O . ALA A 1 532 ? 24.112 -7.167 -33.253 1.00 29.38 532 ALA A O 1
ATOM 3962 N N . ASN A 1 533 ? 21.911 -7.289 -32.723 1.00 27.08 533 ASN A N 1
ATOM 3963 C CA . ASN A 1 533 ? 21.419 -8.574 -33.264 1.00 27.08 533 ASN A CA 1
ATOM 3964 C C . ASN A 1 533 ? 20.287 -9.190 -32.408 1.00 27.08 533 ASN A C 1
ATOM 3966 O O . ASN A 1 533 ? 20.267 -10.383 -32.162 1.00 27.08 533 ASN A O 1
ATOM 3970 N N . THR A 1 534 ? 19.316 -8.380 -31.989 1.00 29.05 534 THR A N 1
ATOM 3971 C CA . THR A 1 534 ? 17.899 -8.736 -31.763 1.00 29.05 534 THR A CA 1
ATOM 3972 C C . THR A 1 534 ? 17.172 -7.401 -31.704 1.00 29.05 534 THR A C 1
ATOM 3974 O O . THR A 1 534 ? 17.673 -6.464 -31.089 1.00 29.05 534 THR A O 1
ATOM 3977 N N . TRP A 1 535 ? 16.071 -7.258 -32.431 1.00 30.91 535 TRP A N 1
ATOM 3978 C CA . TRP A 1 535 ? 15.517 -5.954 -32.784 1.00 30.91 535 TRP A CA 1
ATOM 3979 C C . TRP A 1 535 ? 15.156 -5.140 -31.526 1.00 30.91 535 TRP A C 1
ATOM 3981 O O . TRP A 1 535 ? 14.255 -5.516 -30.794 1.00 30.91 535 TRP A O 1
ATOM 3991 N N . SER A 1 536 ? 15.892 -4.049 -31.290 1.00 34.00 536 SER A N 1
ATOM 3992 C CA . SER A 1 536 ? 15.483 -2.816 -30.594 1.00 34.00 536 SER A CA 1
ATOM 3993 C C . SER A 1 536 ? 14.728 -2.937 -29.252 1.00 34.00 536 SER A C 1
ATOM 3995 O O . SER A 1 536 ? 13.685 -2.303 -29.108 1.00 34.00 536 SER A O 1
ATOM 3997 N N . ILE A 1 537 ? 15.176 -3.739 -28.272 1.00 47.44 537 ILE A N 1
ATOM 3998 C CA . ILE A 1 537 ? 14.377 -3.985 -27.039 1.00 47.44 537 ILE A CA 1
ATOM 3999 C C . ILE A 1 537 ? 15.136 -3.829 -25.700 1.00 47.44 537 ILE A C 1
ATOM 4001 O O . ILE A 1 537 ? 14.495 -3.736 -24.654 1.00 47.44 537 ILE A O 1
ATOM 4005 N N . VAL A 1 538 ? 16.463 -3.689 -25.682 1.00 40.56 538 VAL A N 1
ATOM 4006 C CA . VAL A 1 538 ? 17.220 -3.453 -24.435 1.00 40.56 538 VAL A CA 1
ATOM 4007 C C . VAL A 1 538 ? 17.826 -2.051 -24.488 1.00 40.56 538 VAL A C 1
ATOM 4009 O O . VAL A 1 538 ? 18.445 -1.697 -25.490 1.00 40.56 538 VAL A O 1
ATOM 4012 N N . GLY A 1 539 ? 17.563 -1.235 -23.460 1.00 38.12 539 GLY A N 1
ATOM 4013 C CA . GLY A 1 539 ? 18.121 0.114 -23.321 1.00 38.12 539 GLY A CA 1
ATOM 4014 C C . GLY A 1 539 ? 19.651 0.105 -23.377 1.00 38.12 539 GLY A C 1
ATOM 4015 O O . GLY A 1 539 ? 20.272 -0.939 -23.182 1.00 38.12 539 GLY A O 1
ATOM 4016 N N . CYS A 1 540 ? 20.239 1.255 -23.707 1.00 30.75 540 CYS A N 1
ATOM 4017 C CA . CYS A 1 540 ? 21.680 1.412 -23.898 1.00 30.75 540 CYS A CA 1
ATOM 4018 C C . CYS A 1 540 ? 22.480 0.865 -22.707 1.00 30.75 540 CYS A C 1
ATOM 4020 O O . CYS A 1 540 ? 22.247 1.284 -21.574 1.00 30.75 540 CYS A O 1
ATOM 4022 N N . VAL A 1 541 ? 23.396 -0.063 -23.004 1.00 32.69 541 VAL A N 1
ATOM 4023 C CA . VAL A 1 541 ? 24.382 -0.633 -22.071 1.00 32.69 541 VAL A CA 1
ATOM 4024 C C . VAL A 1 541 ? 25.564 0.307 -21.921 1.00 32.69 541 VAL A C 1
ATOM 4026 O O . VAL A 1 541 ? 26.027 0.805 -22.971 1.00 32.69 541 VAL A O 1
#

Sequence (541 aa):
MKIQFGAQSIIQEGSLVLSSSTSLVVQKMNIISKQNCKITLSNYQLNIFSSSTVTAKITKLLVNLSFAQSSGNITLISNINGILNISGYQIMGDYNSTSTVALIGINLNAASVNVNQISFQPNVFNVGNGSSYLFGSAVSTQSTIMINNLSIIMGNNSNYQVLCSISTSNPSTIYYLFGGVIANINSSSIVTIENVILDCYQQFNTNFVSNFGILVGYVQSISATVTVKNVCMQQNMTGTDISFNNYGFIGNTNGNTSLQNVFYTQSVEGSLRIFEFGIIGAQQYDSLYAEVINLTTSMKKVNDNTSMIIGSVFGVQAAKNCSIQNITVLGGNISGYAFIGGFIGQLNSQNIVILSSSICNLNISGQGNIGGIIGYQSPNSNSLFQNISISDTNVSSFSNSYVGGFIGQQYSNVTIIDSSISKVNIQDVSIYNVSASGGFIGCQNSNANSMILNSQISDLNISGANQVGGIIGCSGNLYLTDTKIQTVRISSLNSKFGIVVGNSEGVYSITSSLTTSNFINGVLQRDCPFLANTWSIVGCV

pLDDT: mean 70.29, std 22.16, range [22.16, 98.12]

Foldseek 3Di:
DDDDDDPDDACPDDADDPDDPDDDPDVDDEDEYPDEYEDEDEDDEDEYDYQEEYEYEYAEDEYDYDDDDDQHEYEHEYPYAEEYEYDDYEDEDDDPDLGAHAAYAHQDPYQEYAYAEDAYEYPAAAHHQDQHANYNYEPPEAHEYEAAAAHHAYDPDPPHAPEPDNDDPDPPDDDARQAANYREYQYLYEYEHEHAEEEDEYEYEDAEHEFYAHHATEYNDLNYEYAYEQEEYEYEYEYENYEYAFDANHTEHNYEYEYYQYEYEYEYDYAYAYQADENYRYYDQNHQEYYYYNYEYEYADDPYQRHAADEHHTSEDNHQEYEAENYEYEAHEAEYEAAWEPHYREYNYLEYEYEQYEYEHYEIEYAEAWEPHTRYYDPNREYEAENYEYENYEWEYPEQFQTEPHYREEEAEYEHELYEYEQYEIYAPYLDQRWAYEHHYREYDQPYEYEHYLYEYYNYEYEHEHQYEPHYRYDHHYEAYAYEYYQYEYHYADAQYFPHTRHYDYHYDHHYDYDDNYHYDYDHDDDADDPPDDPGHDTGD

Secondary structure (DSSP, 8-state):
------S-----S-------SS----S--EEEESS--EEEESS---EEEESS--EEEESS--------S------------SEEEE-SEEE--B--S----------B--SEEEE--EEE--SB----SS---SS--EE-S--EEEE--EEEE----TT---------S-TT-----EESSEEEE-SS-EEEEEEEEEEEEEEE--SEEEEEEEEEEEE--TT-EEEEEEEEEEEEEEESSEEEEEEEEEEEESSEEEEEEEEEEEEEES-EEEEEESSEEEE-TT--EEEEEEEEEEEEEEE-TT--EEESSEEEE--SEEEEEEEEEEEEEEEESSEEESSEEEE--SEEEEES-EEEEEEEEESSEEESSEEEE-TT-EEEEES-EEES-EEEESSS-EEESSEEEE-S-EEEES-EEES-EEEE---STT-EEESSEEEE-TT-EEEEES-EEEEEEEEESSEEESSEEEESEEEEES-EEEEEEEEESSSEEESSEEEE-S-EEEE--B-TT-EEEE---S------SS-S-S---